Protein AF-A0A1F2VJ99-F1 (afdb_monomer)

Nearest PDB structures (foldseek):
  5a31-assembly1_J  TM=8.229E-01  e=1.031E-05  Homo sapiens
  4ui9-assembly1_J  TM=8.229E-01  e=9.809E-06  Homo sapiens
  3sz7-assembly1_A  TM=8.726E-01  e=7.782E-04  Aspergillus fumigatus Af293
  4zlh-assembly1_A  TM=4.385E-01  e=3.447E-05  Escherichia coli O157:H7
  5lyn-assembly1_B  TM=8.601E-01  e=1.236E-02  Saccharomyces cerevisiae

Secondary structure (DSSP, 8-state):
-------------------------------------EEEEEEEE-TTS-B-SS-EEEEEETTT--EEEEE--TTSEEEEEEE-SSEEEEEEE-TTB--EEEEEEPPTT-EEEEEEEPPBPPPTTHHHHHHHHHHHHTT-HHHHHHHHHHHHHH-TT-HHHHHHHHHHHHHTT-HHHHHHHHHHHHHTT--HHHHHHHHHHHHHHTT-HHHHHHHHHHHHTT---TTSHHHHHHHHHHHHHHHHTT-HHHHHHHHHHHHHHSTT-HHHHHHHHHHHHHTT-HHHHHHHHHHHHHHSTTSHHHHHHHHHHHHHHS----------PEEEEEEGGGHHHHHHHHHHHHHHHS--EEEEEE-HHHHHHHHHTT---SEEEEEHHHHHHHHHTT-B-TT--EEEEEE-EEEEEETTSPPPP-SSHHHHHHHHHT-SEEEEESSHHHHHHHHHHHHTT-HHHHTTTEEEESSHHHHHHHHHH--SSEEEEEEHHHHHHTGGGTEEEEEEPPGGG--PEEEEEEEBTT-S-HHHHHHHHHHHTSHHHHHHHHHHT--

Mean predicted aligned error: 19.04 Å

Foldseek 3Di:
DDDDDDDDDDDDDDDDDDDDDDDDDDDPPPPPPPQQKEKEKEFEEEPVRQGDWQWWKWKAFPPPGDIDIWTAHNRRITIDIRHGQGKIWIWTDDPQWDIDTDIDGHDGPDYDYDYHYTYGDDQWLPVLQVQLVVCVVVVVLVSNLVSLVNSCVGPVLDLVSLQSNLVSCVSVLVLVSSLVSLVVSVVSPPLLLLSLLSQLVSCVSVVVLVSNLVSLVSSCVPPVDCVDVSNLVSLLSNLVSCVLVVVLVSSLVSLVVSCVVPVQDLSSLLSNLLSCVLVVVPVSSLVSLVSSCVVPPPDPSVVVSVLSNVVSVCPDPPDDDDDAEAFEEEEPLQVQLLVVLQVVCCVVVVHHYHYDYDHLVVSLVCLVVPPAGFKYKFFPVSVVVCVVVQFFDPPFKAWLFKWKKFKKAFAPDDQFDQQDPVSVLVLQLPAQAEEEEPGPFVVLVCVVCVVSVCCVSHVVRYDYYHAQLVRQVCRNVDDDRYMYMDTQLSQLVCVVVGMDRSDTHHPVSMDIGIIIMTTTPRYPDNVSSSVSSSSSPDPVSSVSSVVSRTD

Structure (mmCIF, N/CA/C/O backbone):
data_AF-A0A1F2VJ99-F1
#
_entry.id   AF-A0A1F2VJ99-F1
#
loop_
_atom_site.group_PDB
_atom_site.id
_atom_site.type_symbol
_atom_site.label_atom_id
_atom_site.label_alt_id
_atom_site.label_comp_id
_atom_site.label_asym_id
_atom_site.label_entity_id
_atom_site.label_seq_id
_atom_site.pdbx_PDB_ins_code
_atom_site.Cartn_x
_atom_site.Cartn_y
_atom_site.Cartn_z
_atom_site.occupancy
_atom_site.B_iso_or_equiv
_atom_site.auth_seq_id
_atom_site.auth_comp_id
_atom_site.auth_asym_id
_atom_site.auth_atom_id
_atom_site.pdbx_PDB_model_num
ATOM 1 N N . MET A 1 1 ? 56.832 -42.810 -32.175 1.00 40.03 1 MET A N 1
ATOM 2 C CA . MET A 1 1 ? 56.560 -42.959 -33.621 1.00 40.03 1 MET A CA 1
ATOM 3 C C . MET A 1 1 ? 57.604 -42.155 -34.378 1.00 40.03 1 MET A C 1
ATOM 5 O O . MET A 1 1 ? 57.890 -41.027 -34.005 1.00 40.03 1 MET A O 1
ATOM 9 N N . THR A 1 2 ? 58.261 -42.809 -35.319 1.00 28.72 2 THR A N 1
ATOM 10 C CA . THR A 1 2 ? 59.623 -42.563 -35.805 1.00 28.72 2 THR A CA 1
ATOM 11 C C . THR A 1 2 ? 59.592 -41.824 -37.153 1.00 28.72 2 THR A C 1
ATOM 13 O O . THR A 1 2 ? 58.828 -42.220 -38.020 1.00 28.72 2 THR A O 1
ATOM 16 N N . TYR A 1 3 ? 60.442 -40.797 -37.313 1.00 24.34 3 TYR A N 1
ATOM 17 C CA . TYR A 1 3 ? 61.259 -40.457 -38.501 1.00 24.34 3 TYR A CA 1
ATOM 18 C C . TYR A 1 3 ? 60.683 -40.578 -39.937 1.00 24.34 3 TYR A C 1
ATOM 20 O O . TYR A 1 3 ? 60.368 -41.679 -40.370 1.00 24.34 3 TYR A O 1
ATOM 28 N N . ARG A 1 4 ? 60.823 -39.521 -40.766 1.00 24.91 4 ARG A N 1
ATOM 29 C CA . ARG A 1 4 ? 61.883 -39.381 -41.812 1.00 24.91 4 ARG A CA 1
ATOM 30 C C . ARG A 1 4 ? 61.583 -38.278 -42.842 1.00 24.91 4 ARG A C 1
ATOM 32 O O . ARG A 1 4 ? 60.532 -38.257 -43.467 1.00 24.91 4 ARG A O 1
ATOM 39 N N . PHE A 1 5 ? 62.600 -37.451 -43.090 1.00 28.77 5 PHE A N 1
ATOM 40 C CA . PHE A 1 5 ? 62.818 -36.735 -44.349 1.00 28.77 5 PHE A CA 1
ATOM 41 C C . PHE A 1 5 ? 63.012 -37.721 -45.513 1.00 28.77 5 PHE A C 1
ATOM 43 O O . PHE A 1 5 ? 63.675 -38.748 -45.342 1.00 28.77 5 PHE A O 1
ATOM 50 N N . ARG A 1 6 ? 62.548 -37.352 -46.713 1.00 27.22 6 ARG A N 1
ATOM 51 C CA . ARG A 1 6 ? 63.072 -37.881 -47.980 1.00 27.22 6 ARG A CA 1
ATOM 52 C C . ARG A 1 6 ? 63.035 -36.793 -49.055 1.00 27.22 6 ARG A C 1
ATOM 54 O O . ARG A 1 6 ? 61.973 -36.336 -49.459 1.00 27.22 6 ARG A O 1
ATOM 61 N N . VAL A 1 7 ? 64.228 -36.375 -49.462 1.00 32.38 7 VAL A N 1
ATOM 62 C CA . VAL A 1 7 ? 64.521 -35.643 -50.697 1.00 32.38 7 VAL A CA 1
ATOM 63 C C . VAL A 1 7 ? 64.801 -36.710 -51.749 1.00 32.38 7 VAL A C 1
ATOM 65 O O . VAL A 1 7 ? 65.595 -37.604 -51.470 1.00 32.38 7 VAL A O 1
ATOM 68 N N . ASP A 1 8 ? 64.213 -36.598 -52.939 1.00 27.70 8 ASP A N 1
ATOM 69 C CA . ASP A 1 8 ? 64.724 -37.283 -54.127 1.00 27.70 8 ASP A CA 1
ATOM 70 C C . ASP A 1 8 ? 64.808 -36.304 -55.308 1.00 27.70 8 ASP A C 1
ATOM 72 O O . ASP A 1 8 ? 63.853 -35.620 -55.675 1.00 27.70 8 ASP A O 1
ATOM 76 N N . ARG A 1 9 ? 66.021 -36.230 -55.860 1.00 31.58 9 ARG A N 1
ATOM 77 C CA . ARG A 1 9 ? 66.416 -35.635 -57.144 1.00 31.58 9 ARG A CA 1
ATOM 78 C C . ARG A 1 9 ? 66.402 -36.750 -58.189 1.00 31.58 9 ARG A C 1
ATOM 80 O O . ARG A 1 9 ? 66.904 -37.818 -57.874 1.00 31.58 9 ARG A O 1
ATOM 87 N N . PHE A 1 10 ? 66.001 -36.453 -59.427 1.00 27.89 10 PHE A N 1
ATOM 88 C CA . PHE A 1 10 ? 66.454 -37.030 -60.720 1.00 27.89 10 PHE A CA 1
ATOM 89 C C . PHE A 1 10 ? 65.518 -36.450 -61.814 1.00 27.89 10 PHE A C 1
ATOM 91 O O . PHE A 1 10 ? 64.357 -36.220 -61.514 1.00 27.89 10 PHE A O 1
ATOM 98 N N . VAL A 1 11 ? 65.835 -36.176 -63.087 1.00 30.66 11 VAL A N 1
ATOM 99 C CA . VAL A 1 11 ? 67.028 -36.198 -63.959 1.00 30.66 11 VAL A CA 1
ATOM 100 C C . VAL A 1 11 ? 66.584 -35.480 -65.267 1.00 30.66 11 VAL A C 1
ATOM 102 O O . VAL A 1 11 ? 65.446 -35.639 -65.680 1.00 30.66 11 VAL A O 1
ATOM 105 N N . ARG A 1 12 ? 67.321 -34.479 -65.775 1.00 28.84 12 ARG A N 1
ATOM 106 C CA . ARG A 1 12 ? 68.266 -34.496 -66.926 1.00 28.84 12 ARG A CA 1
ATOM 107 C C . ARG A 1 12 ? 67.647 -34.452 -68.348 1.00 28.84 12 ARG A C 1
ATOM 109 O O . ARG A 1 12 ? 66.903 -35.337 -68.737 1.00 28.84 12 ARG A O 1
ATOM 116 N N . ARG A 1 13 ? 68.249 -33.540 -69.135 1.00 29.02 13 ARG A N 1
ATOM 117 C CA . ARG A 1 13 ? 68.504 -33.503 -70.599 1.00 29.02 13 ARG A CA 1
ATOM 118 C C . ARG A 1 13 ? 67.476 -32.850 -71.530 1.00 29.02 13 ARG A C 1
ATOM 120 O O . ARG A 1 13 ? 66.324 -33.243 -71.581 1.00 29.02 13 ARG A O 1
ATOM 127 N N . GLY A 1 14 ? 67.999 -31.952 -72.374 1.00 29.03 14 GLY A N 1
ATOM 128 C CA . GLY A 1 14 ? 67.355 -31.507 -73.610 1.00 29.03 14 GLY A CA 1
ATOM 129 C C . GLY A 1 14 ? 67.954 -30.234 -74.210 1.00 29.03 14 GLY A C 1
ATOM 130 O O . GLY A 1 14 ? 67.278 -29.218 -74.263 1.00 29.03 14 GLY A O 1
ATOM 131 N N . THR A 1 15 ? 69.218 -30.270 -74.635 1.00 33.62 15 THR A N 1
ATOM 132 C CA . THR A 1 15 ? 69.854 -29.218 -75.447 1.00 33.62 15 THR A CA 1
ATOM 133 C C . THR A 1 15 ? 69.358 -29.323 -76.890 1.00 33.62 15 THR A C 1
ATOM 135 O O . THR A 1 15 ? 69.572 -30.370 -77.491 1.00 33.62 15 THR A O 1
ATOM 138 N N . VAL A 1 16 ? 68.792 -28.262 -77.472 1.00 31.78 16 VAL A N 1
ATOM 139 C CA . VAL A 1 16 ? 68.838 -28.018 -78.927 1.00 31.78 16 VAL A CA 1
ATOM 140 C C . VAL A 1 16 ? 68.963 -26.514 -79.153 1.00 31.78 16 VAL A C 1
ATOM 142 O O . VAL A 1 16 ? 68.059 -25.743 -78.848 1.00 31.78 16 VAL A O 1
ATOM 145 N N . ALA A 1 17 ? 70.120 -26.120 -79.675 1.00 32.34 17 ALA A N 1
ATOM 146 C CA . ALA A 1 17 ? 70.332 -24.836 -80.314 1.00 32.34 17 ALA A CA 1
ATOM 147 C C . ALA A 1 17 ? 69.807 -24.927 -81.752 1.00 32.34 17 ALA A C 1
ATOM 149 O O . ALA A 1 17 ? 70.163 -25.854 -82.478 1.00 32.34 17 ALA A O 1
ATOM 150 N N . LEU A 1 18 ? 68.998 -23.958 -82.171 1.00 30.11 18 LEU A N 1
ATOM 151 C CA . LEU A 1 18 ? 68.758 -23.686 -83.583 1.00 30.11 18 LEU A CA 1
ATOM 152 C C . LEU A 1 18 ? 68.675 -22.172 -83.762 1.00 30.11 18 LEU A C 1
ATOM 154 O O . LEU A 1 18 ? 67.721 -21.523 -83.343 1.00 30.11 18 LEU A O 1
ATOM 158 N N . ALA A 1 19 ? 69.737 -21.623 -84.342 1.00 31.67 19 ALA A N 1
ATOM 159 C CA . ALA A 1 19 ? 69.755 -20.285 -84.894 1.00 31.67 19 ALA A CA 1
ATOM 160 C C . ALA A 1 19 ? 69.042 -20.327 -86.251 1.00 31.67 19 ALA A C 1
ATOM 162 O O . ALA A 1 19 ? 69.449 -21.086 -87.129 1.00 31.67 19 ALA A O 1
ATOM 163 N N . VAL A 1 20 ? 68.002 -19.510 -86.424 1.00 32.84 20 VAL A N 1
ATOM 164 C CA . VAL A 1 20 ? 67.476 -19.151 -87.745 1.00 32.84 20 VAL A CA 1
ATOM 165 C C . VAL A 1 20 ? 67.262 -17.646 -87.778 1.00 32.84 20 VAL A C 1
ATOM 167 O O . VAL A 1 20 ? 66.576 -17.058 -86.945 1.00 32.84 20 VAL A O 1
ATOM 170 N N . THR A 1 21 ? 67.937 -17.045 -88.741 1.00 32.88 21 THR A N 1
ATOM 171 C CA . THR A 1 21 ? 68.028 -15.626 -89.047 1.00 32.88 21 THR A CA 1
ATOM 172 C C . THR A 1 21 ? 66.775 -15.144 -89.781 1.00 32.88 21 THR A C 1
ATOM 174 O O . THR A 1 21 ? 66.393 -15.739 -90.781 1.00 32.88 21 THR A O 1
ATOM 177 N N . GLY A 1 22 ? 66.227 -14.007 -89.339 1.00 31.97 22 GLY A N 1
ATOM 178 C CA . GLY A 1 22 ? 65.565 -13.010 -90.190 1.00 31.97 22 GLY A CA 1
ATOM 179 C C . GLY A 1 22 ? 64.095 -13.234 -90.557 1.00 31.97 22 GLY A C 1
ATOM 180 O O . GLY A 1 22 ? 63.792 -14.082 -91.376 1.00 31.97 22 GLY A O 1
ATOM 181 N N . VAL A 1 23 ? 63.213 -12.369 -90.040 1.00 33.50 23 VAL A N 1
ATOM 182 C CA . VAL A 1 23 ? 62.453 -11.363 -90.817 1.00 33.50 23 VAL A CA 1
ATOM 183 C C . VAL A 1 23 ? 62.032 -10.262 -89.834 1.00 33.50 23 VAL A C 1
ATOM 185 O O . VAL A 1 23 ? 61.338 -10.520 -88.853 1.00 33.50 23 VAL A O 1
ATOM 188 N N . LEU A 1 24 ? 62.479 -9.029 -90.089 1.00 35.44 24 LEU A N 1
ATOM 189 C CA . LEU A 1 24 ? 61.989 -7.819 -89.430 1.00 35.44 24 LEU A CA 1
ATOM 190 C C . LEU A 1 24 ? 60.564 -7.532 -89.926 1.00 35.44 24 LEU A C 1
ATOM 192 O O . LEU A 1 24 ? 60.374 -7.142 -91.075 1.00 35.44 24 LEU A O 1
ATOM 196 N N . LEU A 1 25 ? 59.580 -7.673 -89.043 1.00 34.19 25 LEU A N 1
ATOM 197 C CA . LEU A 1 25 ? 58.275 -7.032 -89.170 1.00 34.19 25 LEU A CA 1
ATOM 198 C C . LEU A 1 25 ? 58.138 -6.074 -87.988 1.00 34.19 25 LEU A C 1
ATOM 200 O O . LEU A 1 25 ? 58.016 -6.496 -86.840 1.00 34.19 25 LEU A O 1
ATOM 204 N N . CYS A 1 26 ? 58.215 -4.775 -88.281 1.00 37.72 26 CYS A N 1
ATOM 205 C CA . CYS A 1 26 ? 57.902 -3.694 -87.354 1.00 37.72 26 CYS A CA 1
ATOM 206 C C . CYS A 1 26 ? 56.440 -3.805 -86.896 1.00 37.72 26 CYS A C 1
ATOM 208 O O . CYS A 1 26 ? 55.552 -3.189 -87.480 1.00 37.72 26 CYS A O 1
ATOM 210 N N . SER A 1 27 ? 56.182 -4.559 -85.830 1.00 36.09 27 SER A N 1
ATOM 211 C CA . SER A 1 27 ? 55.057 -4.282 -84.944 1.00 36.09 27 SER A CA 1
ATOM 212 C C . SER A 1 27 ? 55.512 -3.176 -84.002 1.00 36.09 27 SER A C 1
ATOM 214 O O . SER A 1 27 ? 56.421 -3.390 -83.196 1.00 36.09 27 SER A O 1
ATOM 216 N N . THR A 1 28 ? 54.925 -1.987 -84.106 1.00 39.84 28 THR A N 1
ATOM 217 C CA . THR A 1 28 ? 55.048 -0.991 -83.043 1.00 39.84 28 THR A CA 1
ATOM 218 C C . THR A 1 28 ? 54.677 -1.680 -81.728 1.00 39.84 28 THR A C 1
ATOM 220 O O . THR A 1 28 ? 53.598 -2.274 -81.644 1.00 39.84 28 THR A O 1
ATOM 223 N N . PRO A 1 29 ? 55.545 -1.686 -80.701 1.00 38.50 29 PRO A N 1
ATOM 224 C CA . PRO A 1 29 ? 55.098 -2.110 -79.393 1.00 38.50 29 PRO A CA 1
ATOM 225 C C . PRO A 1 29 ? 54.008 -1.118 -79.006 1.00 38.50 29 PRO A C 1
ATOM 227 O O . PRO A 1 29 ? 54.270 0.070 -78.820 1.00 38.50 29 PRO A O 1
ATOM 230 N N . VAL A 1 30 ? 52.763 -1.590 -78.932 1.00 39.66 30 VAL A N 1
ATOM 231 C CA . VAL A 1 30 ? 51.762 -0.911 -78.121 1.00 39.66 30 VAL A CA 1
ATOM 232 C C . VAL A 1 30 ? 52.416 -0.826 -76.754 1.00 39.66 30 VAL A C 1
ATOM 234 O O . VAL A 1 30 ? 52.671 -1.854 -76.124 1.00 39.66 30 VAL A O 1
ATOM 237 N N . ALA A 1 31 ? 52.801 0.383 -76.353 1.00 36.06 31 ALA A N 1
ATOM 238 C CA . ALA A 1 31 ? 53.265 0.636 -75.011 1.00 36.06 31 ALA A CA 1
ATOM 239 C C . ALA A 1 31 ? 52.105 0.241 -74.098 1.00 36.06 31 ALA A C 1
ATOM 241 O O . ALA A 1 31 ? 51.155 1.000 -73.915 1.00 36.06 31 ALA A O 1
ATOM 242 N N . PHE A 1 32 ? 52.144 -0.983 -73.571 1.00 36.38 32 PHE A N 1
ATOM 243 C CA . PHE A 1 32 ? 51.400 -1.314 -72.376 1.00 36.38 32 PHE A CA 1
ATOM 244 C C . PHE A 1 32 ? 51.953 -0.361 -71.329 1.00 36.38 32 PHE A C 1
ATOM 246 O O . PHE A 1 32 ? 53.033 -0.590 -70.787 1.00 36.38 32 PHE A O 1
ATOM 253 N N . SER A 1 33 ? 51.249 0.748 -71.095 1.00 42.62 33 SER A N 1
ATOM 254 C CA . SER A 1 33 ? 51.425 1.515 -69.875 1.00 42.62 33 SER A CA 1
ATOM 255 C C . SER A 1 33 ? 51.340 0.486 -68.756 1.00 42.62 33 SER A C 1
ATOM 257 O O . SER A 1 33 ? 50.278 -0.121 -68.577 1.00 42.62 33 SER A O 1
ATOM 259 N N . GLN A 1 34 ? 52.458 0.199 -68.087 1.00 48.47 34 GLN A N 1
ATOM 260 C CA . GLN A 1 34 ? 52.432 -0.602 -66.876 1.00 48.47 34 GLN A CA 1
ATOM 261 C C . GLN A 1 34 ? 51.473 0.131 -65.947 1.00 48.47 34 GLN A C 1
ATOM 263 O O . GLN A 1 34 ? 51.770 1.224 -65.475 1.00 48.47 34 GLN A O 1
ATOM 268 N N . ILE A 1 35 ? 50.263 -0.409 -65.787 1.00 54.59 35 ILE A N 1
ATOM 269 C CA . ILE A 1 35 ? 49.327 0.107 -64.801 1.00 54.59 35 ILE A CA 1
ATOM 270 C C . ILE A 1 35 ? 50.005 -0.213 -63.479 1.00 54.59 35 ILE A C 1
ATOM 272 O O . ILE A 1 35 ? 50.016 -1.365 -63.050 1.00 54.59 35 ILE A O 1
ATOM 276 N N . GLU A 1 36 ? 50.654 0.782 -62.890 1.00 57.22 36 GLU A N 1
ATOM 277 C CA . GLU A 1 36 ? 51.233 0.659 -61.565 1.00 57.22 36 GLU A CA 1
ATOM 278 C C . GLU A 1 36 ? 50.077 0.484 -60.579 1.00 57.22 36 GLU A C 1
ATOM 280 O O . GLU A 1 36 ? 49.348 1.420 -60.245 1.00 57.22 36 GLU A O 1
ATOM 285 N N . LEU A 1 37 ? 49.848 -0.770 -60.192 1.00 67.56 37 LEU A N 1
ATOM 286 C CA . LEU A 1 37 ? 48.801 -1.147 -59.258 1.00 67.56 37 LEU A CA 1
ATOM 287 C C . LEU A 1 37 ? 49.292 -0.897 -57.833 1.00 67.56 37 LEU A C 1
ATOM 289 O O . LEU A 1 37 ? 50.362 -1.362 -57.449 1.00 67.56 37 LEU A O 1
ATOM 293 N N . GLY A 1 38 ? 48.483 -0.201 -57.044 1.00 75.19 38 GLY A N 1
ATOM 294 C CA . GLY A 1 38 ? 48.715 0.024 -55.627 1.00 75.19 38 GLY A CA 1
ATOM 295 C C . GLY A 1 38 ? 48.365 -1.189 -54.763 1.00 75.19 38 GLY A C 1
ATOM 296 O O . GLY A 1 38 ? 47.631 -2.108 -55.166 1.00 75.19 38 GLY A O 1
ATOM 297 N N . VAL A 1 39 ? 48.885 -1.151 -53.537 1.00 81.31 39 VAL A N 1
ATOM 298 C CA . VAL A 1 39 ? 48.628 -2.126 -52.477 1.00 81.31 39 VAL A CA 1
ATOM 299 C C . VAL A 1 39 ? 48.065 -1.407 -51.255 1.00 81.31 39 VAL A C 1
ATOM 301 O O . VAL A 1 39 ? 48.621 -0.413 -50.788 1.00 81.31 39 VAL A O 1
ATOM 304 N N . ILE A 1 40 ? 46.975 -1.947 -50.716 1.00 82.44 40 ILE A N 1
ATOM 305 C CA . ILE A 1 40 ? 46.457 -1.614 -49.391 1.00 82.44 40 ILE A CA 1
ATOM 306 C C . ILE A 1 40 ? 46.811 -2.772 -48.468 1.00 82.44 40 ILE A C 1
ATOM 308 O O . ILE A 1 40 ? 46.385 -3.903 -48.693 1.00 82.44 40 ILE A O 1
ATOM 312 N N . GLN A 1 41 ? 47.585 -2.503 -47.424 1.00 88.19 41 GLN A N 1
ATOM 313 C CA . GLN A 1 41 ? 47.907 -3.497 -46.405 1.00 88.19 41 GLN A CA 1
ATOM 314 C C . GLN A 1 41 ? 47.957 -2.862 -45.025 1.00 88.19 41 GLN A C 1
ATOM 316 O O . GLN A 1 41 ? 48.172 -1.658 -44.905 1.00 88.19 41 GLN A O 1
ATOM 321 N N . GLY A 1 42 ? 47.789 -3.645 -43.968 1.00 90.50 42 GLY A N 1
ATOM 322 C CA . GLY A 1 42 ? 47.784 -3.073 -42.631 1.00 90.50 42 GLY A CA 1
ATOM 323 C C . GLY A 1 42 ? 47.443 -4.048 -41.526 1.00 90.50 42 GLY A C 1
ATOM 324 O O . GLY A 1 42 ? 47.393 -5.259 -41.744 1.00 90.50 42 GLY A O 1
ATOM 325 N N . VAL A 1 43 ? 47.239 -3.490 -40.336 1.00 92.88 43 VAL A N 1
ATOM 326 C CA . VAL A 1 43 ? 46.750 -4.202 -39.151 1.00 92.88 43 VAL A CA 1
ATOM 327 C C . VAL A 1 43 ? 45.505 -3.522 -38.594 1.00 92.88 43 VAL A C 1
ATOM 329 O O . VAL A 1 43 ? 45.358 -2.305 -38.706 1.00 92.88 43 VAL A O 1
ATOM 332 N N . VAL A 1 44 ? 44.618 -4.303 -37.991 1.00 93.62 44 VAL A N 1
ATOM 333 C CA . VAL A 1 44 ? 43.476 -3.813 -37.226 1.00 93.62 44 VAL A CA 1
ATOM 334 C C . VAL A 1 44 ? 43.495 -4.380 -35.814 1.00 93.62 44 VAL A C 1
ATOM 336 O O . VAL A 1 44 ? 43.692 -5.582 -35.617 1.00 93.62 44 VAL A O 1
ATOM 339 N N . THR A 1 45 ? 43.320 -3.498 -34.832 1.00 91.44 45 THR A N 1
ATOM 340 C CA . THR A 1 45 ? 43.354 -3.831 -33.405 1.00 91.44 45 THR A CA 1
ATOM 341 C C . THR A 1 45 ? 42.141 -3.278 -32.668 1.00 91.44 45 THR A C 1
ATOM 343 O O . THR A 1 45 ? 41.479 -2.359 -33.152 1.00 91.44 45 THR A O 1
ATOM 346 N N . ASP A 1 46 ? 41.874 -3.811 -31.479 1.00 87.25 46 ASP A N 1
ATOM 347 C CA . ASP A 1 46 ? 40.931 -3.224 -30.528 1.00 87.25 46 ASP A CA 1
ATOM 348 C C . ASP A 1 46 ? 41.529 -2.009 -29.796 1.00 87.25 46 ASP A C 1
ATOM 350 O O . ASP A 1 46 ? 42.658 -1.562 -30.050 1.00 87.25 46 ASP A O 1
ATOM 354 N N . GLU A 1 47 ? 40.758 -1.464 -28.856 1.00 84.19 47 GLU A N 1
ATOM 355 C CA . GLU A 1 47 ? 41.153 -0.310 -28.058 1.00 84.19 47 GLU A CA 1
ATOM 356 C C . GLU A 1 47 ? 42.375 -0.543 -27.150 1.00 84.19 47 GLU A C 1
ATOM 358 O O . GLU A 1 47 ? 43.130 0.402 -26.884 1.00 84.19 47 GLU A O 1
ATOM 363 N N . ALA A 1 48 ? 42.609 -1.797 -26.760 1.00 78.75 48 ALA A N 1
ATOM 364 C CA . ALA A 1 48 ? 43.725 -2.257 -25.939 1.00 78.75 48 ALA A CA 1
ATOM 365 C C . ALA A 1 48 ? 44.960 -2.669 -26.769 1.00 78.75 48 ALA A C 1
ATOM 367 O O . ALA A 1 48 ? 46.009 -2.966 -26.200 1.00 78.75 48 ALA A O 1
ATOM 368 N N . GLY A 1 49 ? 44.866 -2.642 -28.103 1.00 84.12 49 GLY A N 1
ATOM 369 C CA . GLY A 1 49 ? 45.951 -3.001 -29.018 1.00 84.12 49 GLY A CA 1
ATOM 370 C C . GLY A 1 49 ? 46.010 -4.488 -29.377 1.00 84.12 49 GLY A C 1
ATOM 371 O O . GLY A 1 49 ? 46.973 -4.912 -30.018 1.00 84.12 49 GLY A O 1
ATOM 372 N N . ASN A 1 50 ? 45.001 -5.284 -29.014 1.00 90.00 50 ASN A N 1
ATOM 373 C CA . ASN A 1 50 ? 44.928 -6.689 -29.409 1.00 90.00 50 ASN A CA 1
ATOM 374 C C . ASN A 1 50 ? 44.488 -6.804 -30.878 1.00 90.00 50 ASN A C 1
ATOM 376 O O . ASN A 1 50 ? 43.581 -6.079 -31.292 1.00 90.00 50 ASN A O 1
ATOM 380 N N . PRO A 1 51 ? 45.080 -7.706 -31.680 1.00 92.69 51 PRO A N 1
ATOM 381 C CA . PRO A 1 51 ? 44.686 -7.901 -33.074 1.00 92.69 51 PRO A CA 1
ATOM 382 C C . PRO A 1 51 ? 43.248 -8.421 -33.199 1.00 92.69 51 PRO A C 1
ATOM 384 O O . PRO A 1 51 ? 42.836 -9.303 -32.446 1.00 92.69 51 PRO A O 1
ATOM 387 N N . LEU A 1 52 ? 42.502 -7.906 -34.182 1.00 89.19 52 LEU A N 1
ATOM 388 C CA . LEU A 1 52 ? 41.123 -8.318 -34.463 1.00 89.19 52 LEU A CA 1
ATOM 389 C C . LEU A 1 52 ? 41.036 -9.142 -35.750 1.00 89.19 52 LEU A C 1
ATOM 391 O O . LEU A 1 52 ? 41.353 -8.655 -36.835 1.00 89.19 52 LEU A O 1
ATOM 395 N N . ASP A 1 53 ? 40.561 -10.378 -35.633 1.00 93.75 53 ASP A N 1
ATOM 396 C CA . ASP A 1 53 ? 40.315 -11.285 -36.757 1.00 93.75 53 ASP A CA 1
ATOM 397 C C . ASP A 1 53 ? 38.989 -10.995 -37.471 1.00 93.75 53 ASP A C 1
ATOM 399 O O . ASP A 1 53 ? 38.133 -10.302 -36.925 1.00 93.75 53 ASP A O 1
ATOM 403 N N . GLU A 1 54 ? 38.804 -11.496 -38.695 1.00 94.12 54 GLU A N 1
ATOM 404 C CA . GLU A 1 54 ? 37.523 -11.447 -39.426 1.00 94.12 54 GLU A CA 1
ATOM 405 C C . GLU A 1 54 ? 36.892 -10.039 -39.560 1.00 94.12 54 GLU A C 1
ATOM 407 O O . GLU A 1 54 ? 35.696 -9.910 -39.820 1.00 94.12 54 GLU A O 1
ATOM 412 N N . VAL A 1 55 ? 37.680 -8.968 -39.414 1.00 92.38 55 VAL A N 1
ATOM 413 C CA . VAL A 1 55 ? 37.231 -7.590 -39.650 1.00 92.38 55 VAL A CA 1
ATOM 414 C C . VAL A 1 55 ? 37.040 -7.415 -41.144 1.00 92.38 55 VAL A C 1
ATOM 416 O O . VAL A 1 55 ? 37.961 -7.685 -41.914 1.00 92.38 55 VAL A O 1
ATOM 419 N N . THR A 1 56 ? 35.866 -6.954 -41.552 1.00 95.62 56 THR A N 1
ATOM 420 C CA . THR A 1 56 ? 35.513 -6.760 -42.956 1.00 95.62 56 THR A CA 1
ATOM 421 C C . THR A 1 56 ? 35.944 -5.372 -43.415 1.00 95.62 56 THR A C 1
ATOM 423 O O . THR A 1 56 ? 35.613 -4.373 -42.789 1.00 95.62 56 THR A O 1
ATOM 426 N N . PHE A 1 57 ? 36.678 -5.311 -44.522 1.00 93.06 57 PHE A N 1
ATOM 427 C CA . PHE A 1 57 ? 37.065 -4.074 -45.192 1.00 93.06 57 PHE A CA 1
ATOM 428 C C . PHE A 1 57 ? 36.368 -4.019 -46.545 1.00 93.06 57 PHE A C 1
ATOM 430 O O . PHE A 1 57 ? 36.642 -4.854 -47.413 1.00 93.06 57 PHE A O 1
ATOM 437 N N . VAL A 1 58 ? 35.502 -3.033 -46.734 1.00 91.25 58 VAL A N 1
ATOM 438 C CA . VAL A 1 58 ? 34.835 -2.737 -48.004 1.00 91.25 58 VAL A CA 1
ATOM 439 C C . VAL A 1 58 ? 35.541 -1.544 -48.637 1.00 91.25 58 VAL A C 1
ATOM 441 O O . VAL A 1 58 ? 35.529 -0.453 -48.082 1.00 91.25 58 VAL A O 1
ATOM 444 N N . ILE A 1 59 ? 36.199 -1.756 -49.774 1.00 89.50 59 ILE A N 1
ATOM 445 C CA . ILE A 1 59 ? 37.018 -0.764 -50.480 1.00 89.50 59 ILE A CA 1
ATOM 446 C C . ILE A 1 59 ? 36.323 -0.427 -51.799 1.00 89.50 59 ILE A C 1
ATOM 448 O O . ILE A 1 59 ? 36.262 -1.268 -52.699 1.00 89.50 59 ILE A O 1
ATOM 452 N N . ARG A 1 60 ? 35.821 0.798 -51.932 1.00 88.69 60 ARG A N 1
ATOM 453 C CA . ARG A 1 60 ? 35.021 1.246 -53.074 1.00 88.69 60 ARG A CA 1
ATOM 454 C C . ARG A 1 60 ? 35.746 2.321 -53.875 1.00 88.69 60 ARG A C 1
ATOM 456 O O . ARG A 1 60 ? 36.104 3.361 -53.339 1.00 88.69 60 ARG A O 1
ATOM 463 N N . ASP A 1 61 ? 35.960 2.063 -55.160 1.00 87.19 61 ASP A N 1
ATOM 464 C CA . ASP A 1 61 ? 36.514 3.014 -56.133 1.00 87.19 61 ASP A CA 1
ATOM 465 C C . ASP A 1 61 ? 35.498 4.142 -56.383 1.00 87.19 61 ASP A C 1
ATOM 467 O O . ASP A 1 61 ? 34.395 3.884 -56.881 1.00 87.19 61 ASP A O 1
ATOM 471 N N . THR A 1 62 ? 35.866 5.384 -56.054 1.00 78.06 62 THR A N 1
ATOM 472 C CA . THR A 1 62 ? 34.968 6.549 -56.150 1.00 78.06 62 THR A CA 1
ATOM 473 C C . THR A 1 62 ? 34.716 7.006 -57.589 1.00 78.06 62 THR A C 1
ATOM 475 O O . THR A 1 62 ? 33.747 7.718 -57.843 1.00 78.06 62 THR A O 1
ATOM 478 N N . GLY A 1 63 ? 35.546 6.586 -58.550 1.00 71.69 63 GLY A N 1
ATOM 479 C CA . GLY A 1 63 ? 35.426 6.965 -59.958 1.00 71.69 63 GLY A CA 1
ATOM 480 C C . GLY A 1 63 ? 34.704 5.930 -60.821 1.00 71.69 63 GLY A C 1
ATOM 481 O O . GLY A 1 63 ? 33.917 6.296 -61.692 1.00 71.69 63 GLY A O 1
ATOM 482 N N . ARG A 1 64 ? 34.974 4.632 -60.618 1.00 71.69 64 ARG A N 1
ATOM 483 C CA . ARG A 1 64 ? 34.420 3.538 -61.451 1.00 71.69 64 ARG A CA 1
ATOM 484 C C . ARG A 1 64 ? 33.389 2.664 -60.738 1.00 71.69 64 ARG A C 1
ATOM 486 O O . ARG A 1 64 ? 32.855 1.748 -61.363 1.00 71.69 64 ARG A O 1
ATOM 493 N N . GLY A 1 65 ? 33.137 2.902 -59.449 1.00 70.12 65 GLY A N 1
ATOM 494 C CA . GLY A 1 65 ? 32.128 2.189 -58.660 1.00 70.12 65 GLY A CA 1
ATOM 495 C C . GLY A 1 65 ? 32.448 0.717 -58.382 1.00 70.12 65 GLY A C 1
ATOM 496 O O . GLY A 1 65 ? 31.551 -0.042 -58.026 1.00 70.12 65 GLY A O 1
ATOM 497 N N . ARG A 1 66 ? 33.703 0.284 -58.564 1.00 82.50 66 ARG A N 1
ATOM 498 C CA . ARG A 1 66 ? 34.135 -1.082 -58.235 1.00 82.50 66 ARG A CA 1
ATOM 499 C C . ARG A 1 66 ? 34.299 -1.228 -56.730 1.00 82.50 66 ARG A C 1
ATOM 501 O O . ARG A 1 66 ? 34.942 -0.393 -56.104 1.00 82.50 66 ARG A O 1
ATOM 508 N N . GLU A 1 67 ? 33.778 -2.313 -56.180 1.00 87.38 67 GLU A N 1
ATOM 509 C CA . GLU A 1 67 ? 33.856 -2.625 -54.756 1.00 87.38 67 GLU A CA 1
ATOM 510 C C . GLU A 1 67 ? 34.692 -3.888 -54.532 1.00 87.38 67 GLU A C 1
ATOM 512 O O . GLU A 1 67 ? 34.613 -4.855 -55.296 1.00 87.38 67 GLU A O 1
ATOM 517 N N . PHE A 1 68 ? 35.523 -3.867 -53.496 1.00 87.75 68 PHE A N 1
ATOM 518 C CA . PHE A 1 68 ? 36.351 -4.991 -53.087 1.00 87.75 68 PHE A CA 1
ATOM 519 C C . PHE A 1 68 ? 36.160 -5.247 -51.599 1.00 87.75 68 PHE A C 1
ATOM 521 O O . PHE A 1 68 ? 36.383 -4.352 -50.790 1.00 87.75 68 PHE A O 1
ATOM 528 N N . THR A 1 69 ? 35.840 -6.485 -51.237 1.00 91.88 69 THR A N 1
ATOM 529 C CA . THR A 1 69 ? 35.712 -6.900 -49.838 1.00 91.88 69 THR A CA 1
ATOM 530 C C . THR A 1 69 ? 36.872 -7.812 -49.459 1.00 91.88 69 THR A C 1
ATOM 532 O O . THR A 1 69 ? 37.148 -8.795 -50.152 1.00 91.88 69 THR A O 1
ATOM 535 N N . ILE A 1 70 ? 37.563 -7.497 -48.367 1.00 93.75 70 ILE A N 1
ATOM 536 C CA . ILE A 1 70 ? 38.605 -8.347 -47.770 1.00 93.75 70 ILE A CA 1
ATOM 537 C C . ILE A 1 70 ? 38.364 -8.486 -46.267 1.00 93.75 70 ILE A C 1
ATOM 539 O O . ILE A 1 70 ? 37.660 -7.671 -45.677 1.00 93.75 70 ILE A O 1
ATOM 543 N N . LYS A 1 71 ? 38.968 -9.500 -45.643 1.00 94.88 71 LYS A N 1
ATOM 544 C CA . LYS A 1 71 ? 38.916 -9.704 -44.192 1.00 94.88 71 LYS A CA 1
ATOM 545 C C . LYS A 1 71 ? 40.305 -9.754 -43.563 1.00 94.88 71 LYS A C 1
ATOM 547 O O . LYS A 1 71 ? 41.262 -10.126 -44.247 1.00 94.88 71 LYS A O 1
ATOM 552 N N . SER A 1 72 ? 40.418 -9.389 -42.285 1.00 95.50 72 SER A N 1
ATOM 553 C CA . SER A 1 72 ? 41.658 -9.568 -41.519 1.00 95.50 72 SER A CA 1
ATOM 554 C C . SER A 1 72 ? 41.899 -11.028 -41.111 1.00 95.50 72 SER A C 1
ATOM 556 O O . SER A 1 72 ? 40.964 -11.789 -40.864 1.00 95.50 72 SER A O 1
ATOM 558 N N . ASP A 1 73 ? 43.174 -11.417 -41.018 1.00 94.50 73 ASP A N 1
ATOM 559 C CA . ASP A 1 73 ? 43.605 -12.706 -40.466 1.00 94.50 73 ASP A CA 1
ATOM 560 C C . ASP A 1 73 ? 43.593 -12.716 -38.921 1.00 94.50 73 ASP A C 1
ATOM 562 O O . ASP A 1 73 ? 43.329 -11.709 -38.268 1.00 94.50 73 ASP A O 1
ATOM 566 N N . LYS A 1 74 ? 43.948 -13.857 -38.311 1.00 91.81 74 LYS A N 1
ATOM 567 C CA . LYS A 1 74 ? 44.046 -14.012 -36.843 1.00 91.81 74 LYS A CA 1
ATOM 568 C C . LYS A 1 74 ? 45.052 -13.076 -36.159 1.00 91.81 74 LYS A C 1
ATOM 570 O O . LYS A 1 74 ? 44.994 -12.902 -34.949 1.00 91.81 74 LYS A O 1
ATOM 575 N N . ALA A 1 75 ? 45.998 -12.516 -36.909 1.00 91.31 75 ALA A N 1
ATOM 576 C CA . ALA A 1 75 ? 46.957 -11.528 -36.424 1.00 91.31 75 ALA A CA 1
ATOM 577 C C . ALA A 1 75 ? 46.495 -10.089 -36.727 1.00 91.31 75 ALA A C 1
ATOM 579 O O . ALA A 1 75 ? 47.288 -9.153 -36.620 1.00 91.31 75 ALA A O 1
ATOM 580 N N . GLY A 1 76 ? 45.232 -9.907 -37.127 1.00 89.19 76 GLY A N 1
ATOM 581 C CA . GLY A 1 76 ? 44.643 -8.621 -37.473 1.00 89.19 76 GLY A CA 1
ATOM 582 C C . GLY A 1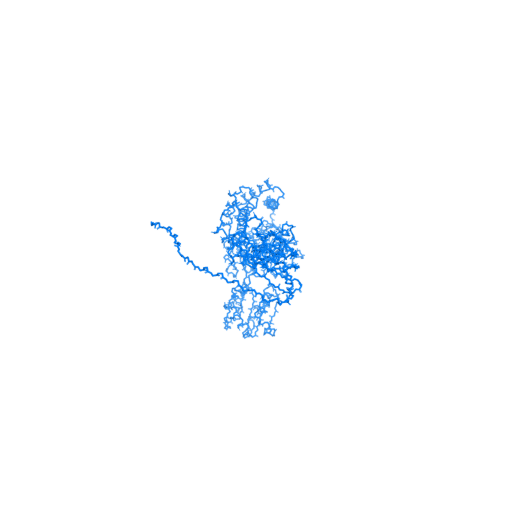 76 ? 45.155 -8.043 -38.786 1.00 89.19 76 GLY A C 1
ATOM 583 O O . GLY A 1 76 ? 44.918 -6.872 -39.060 1.00 89.19 76 GLY A O 1
ATOM 584 N N . ARG A 1 77 ? 45.878 -8.804 -39.613 1.00 94.44 77 ARG A N 1
ATOM 585 C CA . ARG A 1 77 ? 46.474 -8.289 -40.853 1.00 94.44 77 ARG A CA 1
ATOM 586 C C . ARG A 1 77 ? 45.501 -8.388 -42.012 1.00 94.44 77 ARG A C 1
ATOM 588 O O . ARG A 1 77 ? 44.858 -9.416 -42.195 1.00 94.44 77 ARG A O 1
ATOM 595 N N . PHE A 1 78 ? 45.472 -7.360 -42.849 1.00 92.12 78 PHE A N 1
ATOM 596 C CA . PHE A 1 78 ? 44.734 -7.355 -44.111 1.00 92.12 78 PHE A CA 1
ATOM 597 C C . PHE A 1 78 ? 45.652 -6.939 -45.259 1.00 92.12 78 PHE A C 1
ATOM 599 O O . PHE A 1 78 ? 46.629 -6.208 -45.067 1.00 92.12 78 PHE A O 1
ATOM 606 N N . TYR A 1 79 ? 45.349 -7.430 -46.460 1.00 89.75 79 TYR A N 1
ATOM 607 C CA . TYR A 1 79 ? 46.173 -7.208 -47.642 1.00 89.75 79 TYR A CA 1
ATOM 608 C C . TYR A 1 79 ? 45.342 -7.282 -48.925 1.00 89.75 79 TYR A C 1
ATOM 610 O O . TYR A 1 79 ? 44.641 -8.264 -49.178 1.00 89.75 79 TYR A O 1
ATOM 618 N N . ARG A 1 80 ? 45.476 -6.267 -49.779 1.00 88.50 80 ARG A N 1
ATOM 619 C CA . ARG A 1 80 ? 44.906 -6.219 -51.124 1.00 88.50 80 ARG A CA 1
ATOM 620 C C . ARG A 1 80 ? 45.880 -5.547 -52.083 1.00 88.50 80 ARG A C 1
ATOM 622 O O . ARG A 1 80 ? 46.138 -4.354 -51.986 1.00 88.50 80 ARG A O 1
ATOM 629 N N . ARG A 1 81 ? 46.361 -6.316 -53.059 1.00 86.31 81 ARG A N 1
ATOM 630 C CA . ARG A 1 81 ? 47.109 -5.812 -54.220 1.00 86.31 81 ARG A CA 1
ATOM 631 C C . ARG A 1 81 ? 46.210 -5.661 -55.436 1.00 86.31 81 ARG A C 1
ATOM 633 O O . ARG A 1 81 ? 45.141 -6.271 -55.501 1.00 86.31 81 ARG A O 1
ATOM 640 N N . GLY A 1 82 ? 46.710 -4.955 -56.440 1.00 81.62 82 GLY A N 1
ATOM 641 C CA . GLY A 1 82 ? 46.059 -4.898 -57.744 1.00 81.62 82 GLY A CA 1
ATOM 642 C C . GLY A 1 82 ? 45.020 -3.787 -57.855 1.00 81.62 82 GLY A C 1
ATOM 643 O O . GLY A 1 82 ? 44.100 -3.901 -58.663 1.00 81.62 82 GLY A O 1
ATOM 644 N N . LEU A 1 83 ? 45.125 -2.749 -57.024 1.00 82.38 83 LEU A N 1
ATOM 645 C CA . LEU A 1 83 ? 44.182 -1.638 -57.006 1.00 82.38 83 LEU A CA 1
ATOM 646 C C . LEU A 1 83 ? 44.688 -0.510 -57.917 1.00 82.38 83 LEU A C 1
ATOM 648 O O . LEU A 1 83 ? 45.833 -0.092 -57.767 1.00 82.38 83 LEU A O 1
ATOM 652 N N . PRO A 1 84 ? 43.886 -0.004 -58.868 1.00 81.38 84 PRO A N 1
ATOM 653 C CA . PRO A 1 84 ? 44.234 1.197 -59.625 1.00 81.38 84 PRO A CA 1
ATOM 654 C C . PRO A 1 84 ? 44.607 2.379 -58.720 1.00 81.38 84 PRO A C 1
ATOM 656 O O . PRO A 1 84 ? 44.037 2.526 -57.638 1.00 81.38 84 PRO A O 1
ATOM 659 N N . ALA A 1 85 ? 45.524 3.234 -59.181 1.00 80.88 85 ALA A N 1
ATOM 660 C CA . ALA A 1 85 ? 45.928 4.465 -58.500 1.00 80.88 85 ALA A CA 1
ATOM 661 C C . ALA A 1 85 ? 44.830 5.545 -58.585 1.00 80.88 85 ALA A C 1
ATOM 663 O O . ALA A 1 85 ? 44.897 6.474 -59.390 1.00 80.88 85 ALA A O 1
ATOM 664 N N . VAL A 1 86 ? 43.777 5.367 -57.789 1.00 83.50 86 VAL A N 1
ATOM 665 C CA . VAL A 1 86 ? 42.622 6.265 -57.675 1.00 83.50 86 VAL A CA 1
ATOM 666 C C . VAL A 1 86 ? 42.287 6.511 -56.201 1.00 83.50 86 VAL A C 1
ATOM 668 O O . VAL A 1 86 ? 42.984 6.044 -55.296 1.00 83.50 86 VAL A O 1
ATOM 671 N N . GLU A 1 87 ? 41.238 7.287 -55.961 1.00 85.25 87 GLU A N 1
ATOM 672 C CA . GLU A 1 87 ? 40.669 7.472 -54.633 1.00 85.25 87 GLU A CA 1
ATOM 673 C C . GLU A 1 87 ? 39.659 6.361 -54.316 1.00 85.25 87 GLU A C 1
ATOM 675 O O . GLU A 1 87 ? 38.886 5.932 -55.175 1.00 85.25 87 GLU A O 1
ATOM 680 N N . TYR A 1 88 ? 39.694 5.889 -53.076 1.00 85.81 88 TYR A N 1
ATOM 681 C CA . TYR A 1 88 ? 38.818 4.861 -52.543 1.00 85.81 88 TYR A CA 1
ATOM 682 C C . TYR A 1 88 ? 38.133 5.357 -51.278 1.00 85.81 88 TYR A C 1
ATOM 684 O O . TYR A 1 88 ? 38.753 6.024 -50.454 1.00 85.81 88 TYR A O 1
ATOM 692 N N . GLU A 1 89 ? 36.885 4.959 -51.089 1.00 85.81 89 GLU A N 1
ATOM 693 C CA . GLU A 1 89 ? 36.227 4.964 -49.784 1.00 85.81 89 GLU A CA 1
ATOM 694 C C . GLU A 1 89 ? 36.413 3.584 -49.152 1.00 85.81 89 GLU A C 1
ATOM 696 O O . GLU A 1 89 ? 36.134 2.564 -49.786 1.00 85.81 89 GLU A O 1
ATOM 701 N N . ILE A 1 90 ? 36.932 3.538 -47.926 1.00 87.81 90 ILE A N 1
ATOM 702 C CA . ILE A 1 90 ? 37.104 2.304 -47.162 1.00 87.81 90 ILE A CA 1
ATOM 703 C C . ILE A 1 90 ? 36.157 2.299 -45.967 1.00 87.81 90 ILE A C 1
ATOM 705 O O . ILE A 1 90 ? 36.111 3.264 -45.211 1.00 87.81 90 ILE A O 1
ATOM 709 N N . SER A 1 91 ? 35.420 1.204 -45.799 1.00 87.00 91 SER A N 1
ATOM 710 C CA . SER A 1 91 ? 34.596 0.930 -44.619 1.00 87.00 91 SER A CA 1
ATOM 711 C C . SER A 1 91 ? 35.174 -0.271 -43.885 1.00 87.00 91 SER A C 1
ATOM 713 O O . SER A 1 91 ? 35.396 -1.315 -44.498 1.00 87.00 91 SER A O 1
ATOM 715 N N . VAL A 1 92 ? 35.469 -0.111 -42.599 1.00 91.38 92 VAL A N 1
ATOM 716 C CA . VAL A 1 92 ? 36.049 -1.141 -41.732 1.00 91.38 92 VAL A CA 1
ATOM 717 C C . VAL A 1 92 ? 35.019 -1.514 -40.679 1.00 91.38 92 VAL A C 1
ATOM 719 O O . VAL A 1 92 ? 34.648 -0.677 -39.857 1.00 91.38 92 VAL A O 1
ATOM 722 N N . GLU A 1 93 ? 34.557 -2.760 -40.706 1.00 91.06 93 GLU A N 1
ATOM 723 C CA . GLU A 1 93 ? 33.382 -3.207 -39.961 1.00 91.06 93 GLU A CA 1
ATOM 724 C C . GLU A 1 93 ? 33.639 -4.548 -39.264 1.00 91.06 93 GLU A C 1
ATOM 726 O O . GLU A 1 93 ? 34.187 -5.491 -39.844 1.00 91.06 93 GLU A O 1
ATOM 731 N N . LYS A 1 94 ? 33.218 -4.653 -38.004 1.00 89.12 94 LYS A N 1
ATOM 732 C CA . LYS A 1 94 ? 33.156 -5.904 -37.240 1.00 89.12 94 LYS A CA 1
ATOM 733 C C . LYS A 1 94 ? 31.987 -5.803 -36.266 1.00 89.12 94 LYS A C 1
ATOM 735 O O . LYS A 1 94 ? 31.807 -4.767 -35.633 1.00 89.12 94 LYS A O 1
ATOM 740 N N . GLU A 1 95 ? 31.210 -6.872 -36.138 1.00 80.62 95 GLU A N 1
ATOM 741 C CA . GLU A 1 95 ? 30.099 -6.941 -35.185 1.00 80.62 95 GLU A CA 1
ATOM 742 C C . GLU A 1 95 ? 30.575 -6.609 -33.758 1.00 80.62 95 GLU A C 1
ATOM 744 O O . GLU A 1 95 ? 31.620 -7.091 -33.312 1.00 80.62 95 GLU A O 1
ATOM 749 N N . GLY A 1 96 ? 29.834 -5.746 -33.057 1.00 73.75 96 GLY A N 1
ATOM 750 C CA . GLY A 1 96 ? 30.193 -5.263 -31.718 1.00 73.75 96 GLY A CA 1
ATOM 751 C C . GLY A 1 96 ? 31.231 -4.131 -31.682 1.00 73.75 96 GLY A C 1
ATOM 752 O O . GLY A 1 96 ? 31.639 -3.730 -30.592 1.00 73.75 96 GLY A O 1
ATOM 753 N N . TYR A 1 97 ? 31.651 -3.591 -32.831 1.00 82.69 97 TYR A N 1
ATOM 754 C CA . TYR A 1 97 ? 32.575 -2.455 -32.940 1.00 82.69 97 TYR A CA 1
ATOM 755 C C . TYR A 1 97 ? 31.973 -1.316 -33.773 1.00 82.69 97 TYR A C 1
ATOM 757 O O . TYR A 1 97 ? 31.161 -1.551 -34.666 1.00 82.69 97 TYR A O 1
ATOM 765 N N . GLN A 1 98 ? 32.370 -0.073 -33.488 1.00 76.00 98 GLN A N 1
ATOM 766 C CA . GLN A 1 98 ? 31.964 1.081 -34.294 1.00 76.00 98 GLN A CA 1
ATOM 767 C C . GLN A 1 98 ? 32.610 1.013 -35.688 1.00 76.00 98 GLN A C 1
ATOM 769 O O . GLN A 1 98 ? 33.827 0.814 -35.768 1.00 76.00 98 GLN A O 1
ATOM 774 N N . PRO A 1 99 ? 31.840 1.188 -36.778 1.00 82.88 99 PRO A N 1
ATOM 775 C CA . PRO A 1 99 ? 32.393 1.172 -38.124 1.00 82.88 99 PRO A CA 1
ATOM 776 C C . PRO A 1 99 ? 33.266 2.409 -38.365 1.00 82.88 99 PRO A C 1
ATOM 778 O O . PRO A 1 99 ? 32.953 3.510 -37.909 1.00 82.88 99 PRO A O 1
ATOM 781 N N . ILE A 1 100 ? 34.362 2.233 -39.102 1.00 81.88 100 ILE A N 1
ATOM 782 C CA . ILE A 1 100 ? 35.225 3.337 -39.542 1.00 81.88 100 ILE A CA 1
ATOM 783 C C . ILE A 1 100 ? 35.030 3.523 -41.042 1.00 81.88 100 ILE A C 1
ATOM 785 O O . ILE A 1 100 ? 35.252 2.584 -41.802 1.00 81.88 100 ILE A O 1
ATOM 789 N N . HIS A 1 101 ? 34.680 4.737 -41.464 1.00 84.31 101 HIS A N 1
ATOM 790 C CA . HIS A 1 101 ? 34.646 5.130 -42.872 1.00 84.31 101 HIS A CA 1
ATOM 791 C C . HIS A 1 101 ? 35.743 6.161 -43.134 1.00 84.31 101 HIS A C 1
ATOM 793 O O . HIS A 1 101 ? 35.802 7.181 -42.448 1.00 84.31 101 HIS A O 1
ATOM 799 N N . ASP A 1 102 ? 36.607 5.906 -44.113 1.00 76.88 102 ASP A N 1
ATOM 800 C CA . ASP A 1 102 ? 37.719 6.798 -44.448 1.00 76.88 102 ASP A CA 1
ATOM 801 C C . ASP A 1 102 ? 37.922 6.904 -45.967 1.00 76.88 102 ASP A C 1
ATOM 803 O O . ASP A 1 102 ? 37.488 6.040 -46.735 1.00 76.88 102 ASP A O 1
ATOM 807 N N . LYS A 1 103 ? 38.585 7.971 -46.418 1.00 82.44 103 LYS A N 1
ATOM 808 C CA . LYS A 1 103 ? 38.948 8.188 -47.822 1.00 82.44 103 LYS A CA 1
ATOM 809 C C . LYS A 1 103 ? 40.440 8.014 -48.012 1.00 82.44 103 LYS A C 1
ATOM 811 O O . LYS A 1 103 ? 41.256 8.698 -47.401 1.00 82.44 103 LYS A O 1
ATOM 816 N N . LEU A 1 104 ? 40.802 7.133 -48.933 1.00 78.31 104 LEU A N 1
ATOM 817 C CA . LEU A 1 104 ? 42.181 6.818 -49.240 1.00 78.31 104 LEU A CA 1
ATOM 818 C C . LEU A 1 104 ? 42.512 7.086 -50.703 1.00 78.31 104 LEU A C 1
ATOM 820 O O . LEU A 1 104 ? 41.958 6.467 -51.604 1.00 78.31 104 LEU A O 1
ATOM 824 N N . ARG A 1 105 ? 43.534 7.908 -50.943 1.00 80.31 105 ARG A N 1
ATOM 825 C CA . ARG A 1 105 ? 44.144 8.056 -52.266 1.00 80.31 105 ARG A CA 1
ATOM 826 C C . ARG A 1 105 ? 45.347 7.127 -52.436 1.00 80.31 105 ARG A C 1
ATOM 828 O O . ARG A 1 105 ? 46.337 7.254 -51.708 1.00 80.31 105 ARG A O 1
ATOM 835 N N . LEU A 1 106 ? 45.285 6.231 -53.422 1.00 77.94 106 LEU A N 1
ATOM 836 C CA . LEU A 1 106 ? 46.424 5.414 -53.844 1.00 77.94 106 LEU A CA 1
ATOM 837 C C . LEU A 1 106 ? 47.180 6.102 -54.982 1.00 77.94 106 LEU A C 1
ATOM 839 O O . LEU A 1 106 ? 46.588 6.499 -55.983 1.00 77.94 106 LEU A O 1
ATOM 843 N N . ASN A 1 107 ? 48.499 6.204 -54.830 1.00 72.62 107 ASN A N 1
ATOM 844 C CA . ASN A 1 107 ? 49.397 6.686 -55.874 1.00 72.62 107 ASN A CA 1
ATOM 845 C C . ASN A 1 107 ? 50.120 5.493 -56.513 1.00 72.62 107 ASN A C 1
ATOM 847 O O . ASN A 1 107 ? 50.400 4.498 -55.842 1.00 72.62 107 ASN A O 1
ATOM 851 N N . ALA A 1 108 ? 50.418 5.617 -57.802 1.00 67.62 108 ALA A N 1
ATOM 852 C CA . ALA A 1 108 ? 51.176 4.649 -58.584 1.00 67.62 108 ALA A CA 1
ATOM 853 C C . ALA A 1 108 ? 52.520 4.311 -57.895 1.00 67.62 108 ALA A C 1
ATOM 855 O O . ALA A 1 108 ? 53.211 5.212 -57.417 1.00 67.62 108 ALA A O 1
ATOM 856 N N . GLY A 1 109 ? 52.822 3.015 -57.746 1.00 61.22 109 GLY A N 1
ATOM 857 C CA . GLY A 1 109 ? 54.107 2.526 -57.226 1.00 61.22 109 GLY A CA 1
ATOM 858 C C . GLY A 1 109 ? 54.347 2.682 -55.716 1.00 61.22 109 GLY A C 1
ATOM 859 O O . GLY A 1 109 ? 55.437 2.357 -55.248 1.00 61.22 109 GLY A O 1
ATOM 860 N N . VAL A 1 110 ? 53.366 3.159 -54.936 1.00 62.31 110 VAL A N 1
ATOM 861 C CA . VAL A 1 110 ? 53.521 3.388 -53.487 1.00 62.31 110 VAL A CA 1
ATOM 862 C C . VAL A 1 110 ? 52.731 2.365 -52.670 1.00 62.31 110 VAL A C 1
ATOM 864 O O . VAL A 1 110 ? 51.500 2.406 -52.621 1.00 62.31 110 VAL A O 1
ATOM 867 N N . ASP A 1 111 ? 53.447 1.502 -51.947 1.00 63.97 111 ASP A N 1
ATOM 868 C CA . ASP A 1 111 ? 52.866 0.634 -50.921 1.00 63.97 111 ASP A CA 1
ATOM 869 C C . ASP A 1 111 ? 52.505 1.461 -49.679 1.00 63.97 111 ASP A C 1
ATOM 871 O O . ASP A 1 111 ? 53.383 2.001 -49.000 1.00 63.97 111 ASP A O 1
ATOM 875 N N . ARG A 1 112 ? 51.213 1.541 -49.338 1.00 68.50 112 ARG A N 1
ATOM 876 C CA . ARG A 1 112 ? 50.772 2.162 -48.081 1.00 68.50 112 ARG A CA 1
ATOM 877 C C . ARG A 1 112 ? 50.395 1.113 -47.047 1.00 68.50 112 ARG A C 1
ATOM 879 O O . ARG A 1 112 ? 49.657 0.167 -47.328 1.00 68.50 112 ARG A O 1
ATOM 886 N N . ARG A 1 113 ? 50.892 1.323 -45.827 1.00 79.00 113 ARG A N 1
ATOM 887 C CA . ARG A 1 113 ? 50.556 0.521 -44.654 1.00 79.00 113 ARG A CA 1
ATOM 888 C C . ARG A 1 113 ? 49.618 1.302 -43.740 1.00 79.00 113 ARG A C 1
ATOM 890 O O . ARG A 1 113 ? 49.945 2.415 -43.342 1.00 79.00 113 ARG A O 1
ATOM 897 N N . PHE A 1 114 ? 48.486 0.704 -43.400 1.00 82.31 114 PHE A N 1
ATOM 898 C CA . PHE A 1 114 ? 47.454 1.294 -42.552 1.00 82.31 114 PHE A CA 1
ATOM 899 C C . PHE A 1 114 ? 47.397 0.602 -41.194 1.00 82.31 114 PHE A C 1
ATOM 901 O O . PHE A 1 114 ? 47.742 -0.575 -41.058 1.00 82.31 114 PHE A O 1
ATOM 908 N N . SER A 1 115 ? 46.942 1.340 -40.190 1.00 84.94 115 SER A N 1
ATOM 909 C CA . SER A 1 115 ? 46.614 0.799 -38.877 1.00 84.94 115 SER A CA 1
ATOM 910 C C . SER A 1 115 ? 45.233 1.303 -38.498 1.00 84.94 115 SER A C 1
ATOM 912 O O . SER A 1 115 ? 45.047 2.510 -38.363 1.00 84.94 115 SER A O 1
ATOM 914 N N . PHE A 1 116 ? 44.278 0.392 -38.338 1.00 88.12 116 PHE A N 1
ATOM 915 C CA . PHE A 1 116 ? 42.928 0.716 -37.887 1.00 88.12 116 PHE A CA 1
ATOM 916 C C . PHE A 1 116 ? 42.757 0.292 -36.434 1.00 88.12 116 PHE A C 1
ATOM 918 O O . PHE A 1 116 ? 43.179 -0.792 -36.038 1.00 88.12 116 PHE A O 1
ATOM 925 N N . LYS A 1 117 ? 42.134 1.153 -35.636 1.00 91.19 117 LYS A N 1
ATOM 926 C CA . LYS A 1 117 ? 41.815 0.873 -34.240 1.00 91.19 117 LYS A CA 1
ATOM 927 C C . LYS A 1 117 ? 40.301 0.917 -34.089 1.00 91.19 117 LYS A C 1
ATOM 929 O O . LYS A 1 117 ? 39.720 1.993 -34.182 1.00 91.19 117 LYS A O 1
ATOM 934 N N . LEU A 1 118 ? 39.678 -0.243 -33.911 1.00 85.25 118 LEU A N 1
ATOM 935 C CA . LEU A 1 118 ? 38.235 -0.363 -33.716 1.00 85.25 118 LEU A CA 1
ATOM 936 C C . LEU A 1 118 ? 37.909 -0.231 -32.225 1.00 85.25 118 LEU A C 1
ATOM 938 O O . LEU A 1 118 ? 38.498 -0.909 -31.381 1.00 85.25 118 LEU A O 1
ATOM 942 N N . VAL A 1 119 ? 36.946 0.630 -31.915 1.00 82.38 119 VAL A N 1
ATOM 943 C CA . VAL A 1 119 ? 36.407 0.823 -30.562 1.00 82.38 119 VAL A CA 1
ATOM 944 C C . VAL A 1 119 ? 35.143 -0.016 -30.431 1.00 82.38 119 VAL A C 1
ATOM 946 O O . VAL A 1 119 ? 34.349 -0.078 -31.376 1.00 82.38 119 VAL A O 1
ATOM 949 N N . ARG A 1 120 ? 34.956 -0.698 -29.295 1.00 76.75 120 ARG A N 1
ATOM 950 C CA . ARG A 1 120 ? 33.731 -1.476 -29.070 1.00 76.75 120 ARG A CA 1
ATOM 951 C C . ARG A 1 120 ? 32.517 -0.552 -29.121 1.00 76.75 120 ARG A C 1
ATOM 953 O O . ARG A 1 120 ? 32.523 0.525 -28.530 1.00 76.75 120 ARG A O 1
ATOM 960 N N . ALA A 1 121 ? 31.475 -0.974 -29.826 1.00 69.88 121 ALA A N 1
ATOM 961 C CA . ALA A 1 121 ? 30.207 -0.266 -29.803 1.00 69.88 121 ALA A CA 1
ATOM 962 C C . ALA A 1 121 ? 29.622 -0.369 -28.387 1.00 69.88 121 ALA A C 1
ATOM 964 O O . ALA A 1 121 ? 29.617 -1.447 -27.788 1.00 69.88 121 ALA A O 1
ATOM 965 N N . ALA A 1 122 ? 29.154 0.755 -27.840 1.00 63.91 122 ALA A N 1
ATOM 966 C CA . ALA A 1 122 ? 28.391 0.723 -26.601 1.00 63.91 122 ALA A CA 1
ATOM 967 C C . ALA A 1 122 ? 27.138 -0.149 -26.813 1.00 63.91 122 ALA A C 1
ATOM 969 O O . ALA A 1 122 ? 26.571 -0.114 -27.910 1.00 63.91 122 ALA A O 1
ATOM 970 N N . PRO A 1 123 ? 26.698 -0.926 -25.807 1.00 67.56 123 PRO A N 1
ATOM 971 C CA . PRO A 1 123 ? 25.446 -1.659 -25.919 1.00 67.56 123 PRO A CA 1
ATOM 972 C C . PRO A 1 123 ? 24.310 -0.691 -26.272 1.00 67.56 123 PRO A C 1
ATOM 974 O O . PRO A 1 123 ? 24.285 0.449 -25.799 1.00 67.56 123 PRO A O 1
ATOM 977 N N . GLU A 1 124 ? 23.395 -1.122 -27.139 1.00 75.62 124 GLU A N 1
ATOM 978 C CA . GLU A 1 124 ? 22.274 -0.285 -27.569 1.00 75.62 124 GLU A CA 1
ATOM 979 C C . GLU A 1 124 ? 21.509 0.249 -26.345 1.00 75.62 124 GLU A C 1
ATOM 981 O O . GLU A 1 124 ? 21.272 -0.474 -25.381 1.00 75.62 124 GLU A O 1
ATOM 986 N N . GLY A 1 125 ? 21.181 1.544 -26.337 1.00 79.50 125 GLY A N 1
ATOM 987 C CA . GLY A 1 125 ? 20.515 2.187 -25.197 1.00 79.50 125 GLY A CA 1
ATOM 988 C C . GLY A 1 125 ? 21.420 2.580 -24.024 1.00 79.50 125 GLY A C 1
ATOM 989 O O . GLY A 1 125 ? 20.915 3.153 -23.060 1.00 79.50 125 GLY A O 1
ATOM 990 N N . ALA A 1 126 ? 22.735 2.327 -24.072 1.00 81.44 126 ALA A N 1
ATOM 991 C CA . ALA A 1 126 ? 23.650 2.677 -22.979 1.00 81.44 126 ALA A CA 1
ATOM 992 C C . ALA A 1 126 ? 23.751 4.188 -22.719 1.00 81.44 126 ALA A C 1
ATOM 994 O O . ALA A 1 126 ? 23.832 4.604 -21.564 1.00 81.44 126 ALA A O 1
ATOM 995 N N . GLU A 1 127 ? 23.731 5.009 -23.774 1.00 85.31 127 GLU A N 1
ATOM 996 C CA . GLU A 1 127 ? 23.766 6.470 -23.645 1.00 85.31 127 GLU A CA 1
ATOM 997 C C . GLU A 1 127 ? 22.489 6.987 -22.975 1.00 85.31 127 GLU A C 1
ATOM 999 O O . GLU A 1 127 ? 22.557 7.737 -22.000 1.00 85.31 127 GLU A O 1
ATOM 1004 N N . GLU A 1 128 ? 21.323 6.524 -23.429 1.00 91.56 128 GLU A N 1
ATOM 1005 C CA . GLU A 1 128 ? 20.040 6.858 -22.813 1.00 91.56 128 GLU A CA 1
ATOM 1006 C C . GLU A 1 128 ? 19.949 6.368 -21.368 1.00 91.56 128 GLU A C 1
ATOM 1008 O O . GLU A 1 128 ? 19.476 7.097 -20.496 1.00 91.56 128 GLU A O 1
ATOM 1013 N N . PHE A 1 129 ? 20.435 5.156 -21.090 1.00 88.62 129 PHE A N 1
ATOM 1014 C CA . PHE A 1 129 ? 20.434 4.603 -19.742 1.00 88.62 129 PHE A CA 1
ATOM 1015 C C . PHE A 1 129 ? 21.315 5.438 -18.809 1.00 88.62 129 PHE A C 1
ATOM 1017 O O . PHE A 1 129 ? 20.865 5.839 -17.735 1.00 88.62 129 PHE A O 1
ATOM 1024 N N . ALA A 1 130 ? 22.530 5.789 -19.239 1.00 84.38 130 ALA A N 1
ATOM 1025 C CA . ALA A 1 130 ? 23.423 6.667 -18.486 1.00 84.38 130 ALA A CA 1
ATOM 1026 C C . ALA A 1 130 ? 22.819 8.067 -18.283 1.00 84.38 130 ALA A C 1
ATOM 1028 O O . ALA A 1 130 ? 22.883 8.614 -17.178 1.00 84.38 130 ALA A O 1
ATOM 1029 N N . GLY A 1 131 ? 22.182 8.626 -19.317 1.00 87.69 131 GLY A N 1
ATOM 1030 C CA . GLY A 1 131 ? 21.441 9.883 -19.236 1.00 87.69 131 GLY A CA 1
ATOM 1031 C C . GLY A 1 131 ? 20.305 9.824 -18.212 1.00 87.69 131 GLY A C 1
ATOM 1032 O O . GLY A 1 131 ? 20.148 10.749 -17.413 1.00 87.69 131 GLY A O 1
ATOM 1033 N N . GLY A 1 132 ? 19.573 8.710 -18.169 1.00 91.00 132 GLY A N 1
ATOM 1034 C CA . GLY A 1 132 ? 18.521 8.467 -17.186 1.00 91.00 132 GLY A CA 1
ATOM 1035 C C . GLY A 1 132 ? 19.050 8.389 -15.758 1.00 91.00 132 GLY A C 1
ATOM 1036 O O . GLY A 1 132 ? 18.511 9.060 -14.879 1.00 91.00 132 GLY A O 1
ATOM 1037 N N . ILE A 1 133 ? 20.148 7.662 -15.520 1.00 83.06 133 ILE A N 1
ATOM 1038 C CA . ILE A 1 133 ? 20.804 7.605 -14.201 1.00 83.06 133 ILE A CA 1
ATOM 1039 C C . ILE A 1 133 ? 21.265 9.004 -13.772 1.00 83.06 133 ILE A C 1
ATOM 1041 O O . ILE A 1 133 ? 21.034 9.421 -12.635 1.00 83.06 133 ILE A O 1
ATOM 1045 N N . ALA A 1 134 ? 21.879 9.764 -14.682 1.00 83.94 134 ALA A N 1
ATOM 1046 C CA . ALA A 1 134 ? 22.339 11.119 -14.399 1.00 83.94 134 ALA A CA 1
ATOM 1047 C C . ALA A 1 134 ? 21.181 12.068 -14.045 1.00 83.94 134 ALA A C 1
ATOM 1049 O O . ALA A 1 134 ? 21.304 12.852 -13.101 1.00 83.94 134 ALA A O 1
ATOM 1050 N N . ALA A 1 135 ? 20.058 11.994 -14.764 1.00 87.56 135 ALA A N 1
ATOM 1051 C CA . ALA A 1 135 ? 18.855 12.768 -14.459 1.00 87.56 135 ALA A CA 1
ATOM 1052 C C . ALA A 1 135 ? 18.237 12.351 -13.112 1.00 87.56 135 ALA A C 1
ATOM 1054 O O . ALA A 1 135 ? 17.927 13.208 -12.281 1.00 87.56 135 ALA A O 1
ATOM 1055 N N . PHE A 1 136 ? 18.163 11.045 -12.839 1.00 83.81 136 PHE A N 1
ATOM 1056 C CA . PHE A 1 136 ? 17.616 10.499 -11.594 1.00 83.81 136 PHE A CA 1
ATOM 1057 C C . PHE A 1 136 ? 18.419 10.944 -10.364 1.00 83.81 136 PHE A C 1
ATOM 1059 O O . PHE A 1 136 ? 17.844 11.328 -9.342 1.00 83.81 136 PHE A O 1
ATOM 1066 N N . ASN A 1 137 ? 19.750 10.962 -10.474 1.00 77.38 137 ASN A N 1
ATOM 1067 C CA . ASN A 1 137 ? 20.648 11.432 -9.416 1.00 77.38 137 ASN A CA 1
ATOM 1068 C C . ASN A 1 137 ? 20.541 12.945 -9.170 1.00 77.38 137 ASN A C 1
ATOM 1070 O O . ASN A 1 137 ? 20.774 13.400 -8.054 1.00 77.38 137 ASN A O 1
ATOM 1074 N N . LYS A 1 138 ? 20.155 13.725 -10.188 1.00 89.06 138 LYS A N 1
ATOM 1075 C CA . LYS A 1 138 ? 19.865 15.164 -10.061 1.00 89.06 138 LYS A CA 1
ATOM 1076 C C . LYS A 1 138 ? 18.464 15.454 -9.508 1.00 89.06 138 LYS A C 1
ATOM 1078 O O . LYS A 1 138 ? 18.137 16.616 -9.290 1.00 89.06 138 LYS A O 1
ATOM 1083 N N . GLY A 1 139 ? 17.636 14.427 -9.303 1.00 85.81 139 GLY A N 1
ATOM 1084 C CA . GLY A 1 139 ? 16.238 14.570 -8.893 1.00 85.81 139 GLY A CA 1
ATOM 1085 C C . GLY A 1 139 ? 15.281 14.941 -10.030 1.00 85.81 139 GLY A C 1
ATOM 1086 O O . GLY A 1 139 ? 14.090 15.122 -9.777 1.00 85.81 139 GLY A O 1
ATOM 1087 N N . ASP A 1 140 ? 15.757 15.014 -11.279 1.00 93.94 140 ASP A N 1
ATOM 1088 C CA . ASP A 1 140 ? 14.905 15.178 -12.460 1.00 93.94 140 ASP A CA 1
ATOM 1089 C C . ASP A 1 140 ? 14.267 13.832 -12.826 1.00 93.94 140 ASP A C 1
ATOM 1091 O O . ASP A 1 140 ? 14.690 13.123 -13.740 1.00 93.94 140 ASP A O 1
ATOM 1095 N N . ASN A 1 141 ? 13.247 13.450 -12.058 1.00 91.56 141 ASN A N 1
ATOM 1096 C CA . ASN A 1 141 ? 12.600 12.147 -12.202 1.00 91.56 141 ASN A CA 1
ATOM 1097 C C . ASN A 1 141 ? 11.825 12.027 -13.526 1.00 91.56 141 ASN A C 1
ATOM 1099 O O . ASN A 1 141 ? 11.705 10.929 -14.066 1.00 91.56 141 ASN A O 1
ATOM 1103 N N . ALA A 1 142 ? 11.331 13.144 -14.073 1.00 95.88 142 ALA A N 1
ATOM 1104 C CA . ALA A 1 142 ? 10.632 13.168 -15.357 1.00 95.88 142 ALA A CA 1
ATOM 1105 C C . ALA A 1 142 ? 11.607 12.976 -16.528 1.00 95.88 142 ALA A C 1
ATOM 1107 O O . ALA A 1 142 ? 11.353 12.147 -17.407 1.00 95.88 142 ALA A O 1
ATOM 1108 N N . GLY A 1 143 ? 12.743 13.682 -16.516 1.00 93.44 143 GLY A N 1
ATOM 1109 C CA . GLY A 1 143 ? 13.824 13.471 -17.477 1.00 93.44 143 GLY A CA 1
ATOM 1110 C C . GLY A 1 143 ? 14.416 12.067 -17.378 1.00 93.44 143 GLY A C 1
ATOM 1111 O O . GLY A 1 143 ? 14.641 11.426 -18.405 1.00 93.44 143 GLY A O 1
ATOM 1112 N N . ALA A 1 144 ? 14.576 11.548 -16.156 1.00 90.25 144 ALA A N 1
ATOM 1113 C CA . ALA A 1 144 ? 15.031 10.183 -15.915 1.00 90.25 144 ALA A CA 1
ATOM 1114 C C . ALA A 1 144 ? 14.094 9.145 -16.534 1.00 90.25 144 ALA A C 1
ATOM 1116 O O . ALA A 1 144 ? 14.550 8.295 -17.294 1.00 90.25 144 ALA A O 1
ATOM 1117 N N . ALA A 1 145 ? 12.788 9.240 -16.263 1.00 96.88 145 ALA A N 1
ATOM 1118 C CA . ALA A 1 145 ? 11.797 8.329 -16.828 1.00 96.88 145 ALA A CA 1
ATOM 1119 C C . ALA A 1 145 ? 11.832 8.342 -18.362 1.00 96.88 145 ALA A C 1
ATOM 1121 O O . ALA A 1 145 ? 11.933 7.285 -18.977 1.00 96.88 145 ALA A O 1
ATOM 1122 N N . LYS A 1 146 ? 11.860 9.530 -18.980 1.00 97.44 146 LYS A N 1
ATOM 1123 C CA . LYS A 1 146 ? 11.940 9.671 -20.441 1.00 97.44 146 LYS A CA 1
ATOM 1124 C C . LYS A 1 146 ? 13.206 9.030 -21.023 1.00 97.44 146 LYS A C 1
ATOM 1126 O O . LYS A 1 146 ? 13.150 8.374 -22.060 1.00 97.44 146 LYS A O 1
ATOM 1131 N N . ALA A 1 147 ? 14.350 9.225 -20.372 1.00 92.19 147 ALA A N 1
ATOM 1132 C CA . ALA A 1 147 ? 15.612 8.642 -20.813 1.00 92.19 147 ALA A CA 1
ATOM 1133 C C . ALA A 1 147 ? 15.630 7.115 -20.630 1.00 92.19 147 ALA A C 1
ATOM 1135 O O . ALA A 1 147 ? 16.046 6.399 -21.535 1.00 92.19 147 ALA A O 1
ATOM 1136 N N . PHE A 1 148 ? 15.099 6.590 -19.523 1.00 95.06 148 PHE A N 1
ATOM 1137 C CA . PHE A 1 148 ? 14.962 5.145 -19.329 1.00 95.06 148 PHE A CA 1
ATOM 1138 C C . PHE A 1 148 ? 13.961 4.504 -20.296 1.00 95.06 148 PHE A C 1
ATOM 1140 O O . PHE A 1 148 ? 14.223 3.407 -20.773 1.00 95.06 148 PHE A O 1
ATOM 1147 N N . GLU A 1 149 ? 12.858 5.172 -20.639 1.00 96.56 149 GLU A N 1
ATOM 1148 C CA . GLU A 1 149 ? 11.923 4.719 -21.682 1.00 96.56 149 GLU A CA 1
ATOM 1149 C C . GLU A 1 149 ? 12.622 4.617 -23.047 1.00 96.56 149 GLU A C 1
ATOM 1151 O O . GLU A 1 149 ? 12.474 3.616 -23.750 1.00 96.56 149 GLU A O 1
ATOM 1156 N N . ALA A 1 150 ? 13.442 5.612 -23.401 1.00 95.06 150 ALA A N 1
ATOM 1157 C CA . ALA A 1 150 ? 14.238 5.588 -24.627 1.00 95.06 150 ALA A CA 1
ATOM 1158 C C . ALA A 1 150 ? 15.311 4.483 -24.603 1.00 95.06 150 ALA A C 1
ATOM 1160 O O . ALA A 1 150 ? 15.504 3.790 -25.603 1.00 95.06 150 ALA A O 1
ATOM 1161 N N . ALA A 1 151 ? 15.963 4.271 -23.456 1.00 92.81 151 ALA A N 1
ATOM 1162 C CA . ALA A 1 151 ? 16.907 3.174 -23.262 1.00 92.81 151 ALA A CA 1
ATOM 1163 C C . ALA A 1 151 ? 16.216 1.811 -23.408 1.00 92.81 151 ALA A C 1
ATOM 1165 O O . ALA A 1 151 ? 16.728 0.920 -24.080 1.00 92.81 151 ALA A O 1
ATOM 1166 N N . LEU A 1 152 ? 15.022 1.665 -22.829 1.00 93.69 152 LEU A N 1
ATOM 1167 C CA . LEU A 1 152 ? 14.238 0.436 -22.861 1.00 93.69 152 LEU A CA 1
ATOM 1168 C C . LEU A 1 152 ? 13.754 0.097 -24.272 1.00 93.69 152 LEU A C 1
ATOM 1170 O O . LEU A 1 152 ? 13.714 -1.075 -24.637 1.00 93.69 152 LEU A O 1
ATOM 1174 N N . ALA A 1 153 ? 13.412 1.110 -25.073 1.00 93.62 153 ALA A N 1
ATOM 1175 C CA . ALA A 1 153 ? 13.033 0.925 -26.471 1.00 93.62 153 ALA A CA 1
ATOM 1176 C C . ALA A 1 153 ? 14.179 0.341 -27.317 1.00 93.62 153 ALA A C 1
ATOM 1178 O O . ALA A 1 153 ? 13.918 -0.402 -28.260 1.00 93.62 153 ALA A O 1
ATOM 1179 N N . LYS A 1 154 ? 15.434 0.653 -26.968 1.00 90.06 154 LYS A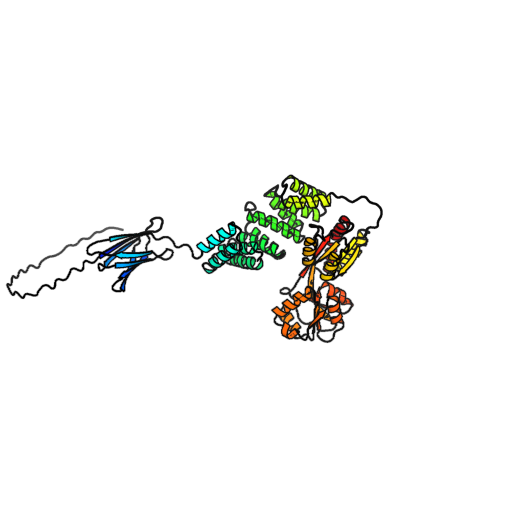 N 1
ATOM 1180 C CA . LYS A 1 154 ? 16.634 0.130 -27.638 1.00 90.06 154 LYS A CA 1
ATOM 1181 C C . LYS A 1 154 ? 17.103 -1.206 -27.056 1.00 90.06 154 LYS A C 1
ATOM 1183 O O . LYS A 1 154 ? 17.517 -2.082 -27.800 1.00 90.06 154 LYS A O 1
ATOM 1188 N N . ALA A 1 155 ? 16.998 -1.386 -25.741 1.00 86.56 155 ALA A N 1
ATOM 1189 C CA . ALA A 1 155 ? 17.427 -2.595 -25.040 1.00 86.56 155 ALA A CA 1
ATOM 1190 C C . ALA A 1 155 ? 16.317 -3.170 -24.138 1.00 86.56 155 ALA A C 1
ATOM 1192 O O . ALA A 1 155 ? 16.413 -3.122 -22.908 1.00 86.56 155 ALA A O 1
ATOM 1193 N N . PRO A 1 156 ? 15.265 -3.779 -24.717 1.00 86.75 156 PRO A N 1
ATOM 1194 C CA . PRO A 1 156 ? 14.100 -4.253 -23.959 1.00 86.75 156 PRO A CA 1
ATOM 1195 C C . PRO A 1 156 ? 14.393 -5.427 -23.009 1.00 86.75 156 PRO A C 1
ATOM 1197 O O . PRO A 1 156 ? 13.582 -5.713 -22.119 1.00 86.75 156 PRO A O 1
ATOM 1200 N N . GLY A 1 157 ? 15.523 -6.113 -23.218 1.00 81.94 157 GLY A N 1
ATOM 1201 C CA . GLY A 1 157 ? 15.961 -7.289 -22.465 1.00 81.94 157 GLY A CA 1
ATOM 1202 C C . GLY A 1 157 ? 16.862 -6.996 -21.263 1.00 81.94 157 GLY A C 1
ATOM 1203 O O . GLY A 1 157 ? 17.220 -7.942 -20.569 1.00 81.94 157 GLY A O 1
ATOM 1204 N N . LEU A 1 158 ? 17.225 -5.732 -21.004 1.00 80.69 158 LEU A N 1
ATOM 1205 C CA . LEU A 1 158 ? 18.025 -5.357 -19.833 1.00 80.69 158 LEU A CA 1
ATOM 1206 C C . LEU A 1 158 ? 17.109 -5.036 -18.639 1.00 80.69 158 LEU A C 1
ATOM 1208 O O . LEU A 1 158 ? 16.445 -3.991 -18.628 1.00 80.69 158 LEU A O 1
ATOM 1212 N N . PRO A 1 159 ? 17.032 -5.908 -17.621 1.00 83.25 159 PRO A N 1
ATOM 1213 C CA . PRO A 1 159 ? 16.128 -5.704 -16.495 1.00 83.25 159 PRO A CA 1
ATOM 1214 C C . PRO A 1 159 ? 16.496 -4.503 -15.611 1.00 83.25 159 PRO A C 1
ATOM 1216 O O . PRO A 1 159 ? 15.621 -3.942 -14.950 1.00 83.25 159 PRO A O 1
ATOM 1219 N N . GLU A 1 160 ? 17.753 -4.059 -15.614 1.00 82.00 160 GLU A N 1
ATOM 1220 C CA . GLU A 1 160 ? 18.224 -2.899 -14.852 1.00 82.00 160 GLU A CA 1
ATOM 1221 C C . GLU A 1 160 ? 17.544 -1.611 -15.319 1.00 82.00 160 GLU A C 1
ATOM 1223 O O . GLU A 1 160 ? 17.206 -0.759 -14.495 1.00 82.00 160 GLU A O 1
ATOM 1228 N N . ILE A 1 161 ? 17.282 -1.477 -16.624 1.00 89.06 161 ILE A N 1
ATOM 1229 C CA . ILE A 1 161 ? 16.564 -0.322 -17.178 1.00 89.06 161 ILE A CA 1
ATOM 1230 C C . ILE A 1 161 ? 15.159 -0.257 -16.582 1.00 89.06 161 ILE A C 1
ATOM 1232 O O . ILE A 1 161 ? 14.707 0.806 -16.163 1.00 89.06 161 ILE A O 1
ATOM 1236 N N . ARG A 1 162 ? 14.489 -1.407 -16.473 1.00 91.62 162 ARG A N 1
ATOM 1237 C CA . ARG A 1 162 ? 13.129 -1.505 -15.930 1.00 91.62 162 ARG A CA 1
ATOM 1238 C C . ARG A 1 162 ? 13.074 -1.193 -14.443 1.00 91.62 162 ARG A C 1
ATOM 1240 O O . ARG A 1 162 ? 12.164 -0.494 -14.011 1.00 91.62 162 ARG A O 1
ATOM 1247 N N . VAL A 1 163 ? 14.058 -1.652 -13.669 1.00 88.06 163 VAL A N 1
ATOM 1248 C CA . VAL A 1 163 ? 14.175 -1.287 -12.250 1.00 88.06 163 VAL A CA 1
ATOM 1249 C C . VAL A 1 163 ? 14.323 0.219 -12.094 1.00 88.06 163 VAL A C 1
ATOM 1251 O O . VAL A 1 163 ? 13.567 0.831 -11.344 1.00 88.06 163 VAL A O 1
ATOM 1254 N N . ASN A 1 164 ? 15.250 0.831 -12.829 1.00 88.12 164 ASN A N 1
ATOM 1255 C CA . ASN A 1 164 ? 15.489 2.268 -12.733 1.00 88.12 164 ASN A CA 1
ATOM 1256 C C . ASN A 1 164 ? 14.299 3.099 -13.241 1.00 88.12 164 ASN A C 1
ATOM 1258 O O . ASN A 1 164 ? 13.951 4.106 -12.624 1.00 88.12 164 ASN A O 1
ATOM 1262 N N . LEU A 1 165 ? 13.615 2.645 -14.295 1.00 94.38 165 LEU A N 1
ATOM 1263 C CA . LEU A 1 165 ? 12.363 3.247 -14.751 1.00 94.38 165 LEU A CA 1
ATOM 1264 C C . LEU A 1 165 ? 11.269 3.140 -13.681 1.00 94.38 165 LEU A C 1
ATOM 1266 O O . LEU A 1 165 ? 10.590 4.126 -13.399 1.00 94.38 165 LEU A O 1
ATOM 1270 N N . GLY A 1 166 ? 11.141 1.979 -13.034 1.00 93.00 166 GLY A N 1
ATOM 1271 C CA . GLY A 1 166 ? 10.213 1.780 -11.925 1.00 93.00 166 GLY A CA 1
ATOM 1272 C C . GLY A 1 166 ? 10.486 2.734 -10.761 1.00 93.00 166 GLY A C 1
ATOM 1273 O O . GLY A 1 166 ? 9.566 3.379 -10.265 1.00 93.00 166 GLY A O 1
ATOM 1274 N N . LEU A 1 167 ? 11.753 2.915 -10.380 1.00 87.44 167 LEU A N 1
ATOM 1275 C CA . LEU A 1 167 ? 12.154 3.882 -9.353 1.00 87.44 167 LEU A CA 1
ATOM 1276 C C . LEU A 1 167 ? 11.840 5.333 -9.749 1.00 87.44 167 LEU A C 1
ATOM 1278 O O . LEU A 1 167 ? 11.367 6.111 -8.917 1.00 87.44 167 LEU A O 1
ATOM 1282 N N . ALA A 1 168 ? 12.073 5.706 -11.011 1.00 91.12 168 ALA A N 1
ATOM 1283 C CA . ALA A 1 168 ? 11.712 7.026 -11.528 1.00 91.12 168 ALA A CA 1
ATOM 1284 C C . ALA A 1 168 ? 10.197 7.257 -11.454 1.00 91.12 168 ALA A C 1
ATOM 1286 O O . ALA A 1 168 ? 9.756 8.312 -10.996 1.00 91.12 168 ALA A O 1
ATOM 1287 N N . TYR A 1 169 ? 9.395 6.255 -11.818 1.00 94.38 169 TYR A N 1
ATOM 1288 C CA . TYR A 1 169 ? 7.941 6.309 -11.691 1.00 94.38 169 TYR A CA 1
ATOM 1289 C C . TYR A 1 169 ? 7.465 6.410 -10.239 1.00 94.38 169 TYR A C 1
ATOM 1291 O O . TYR A 1 169 ? 6.564 7.207 -9.978 1.00 94.38 169 TYR A O 1
ATOM 1299 N N . LEU A 1 170 ? 8.091 5.711 -9.286 1.00 87.00 170 LEU A N 1
ATOM 1300 C CA . LEU A 1 170 ? 7.770 5.865 -7.858 1.00 87.00 170 LEU A CA 1
ATOM 1301 C C . LEU A 1 170 ? 7.985 7.299 -7.378 1.00 87.00 170 LEU A C 1
ATOM 1303 O O . LEU A 1 170 ? 7.105 7.878 -6.749 1.00 87.00 170 LEU A O 1
ATOM 1307 N N . ARG A 1 171 ? 9.112 7.921 -7.741 1.00 86.69 171 ARG A N 1
ATOM 1308 C CA . ARG A 1 171 ? 9.375 9.325 -7.378 1.00 86.69 171 ARG A CA 1
ATOM 1309 C C . ARG A 1 171 ? 8.432 10.325 -8.052 1.00 86.69 171 ARG A C 1
ATOM 1311 O O . ARG A 1 171 ? 8.311 11.453 -7.584 1.00 86.69 171 ARG A O 1
ATOM 1318 N N . LEU A 1 172 ? 7.772 9.924 -9.136 1.00 90.44 172 LEU A N 1
ATOM 1319 C CA . LEU A 1 172 ? 6.723 10.696 -9.806 1.00 90.44 172 LEU A CA 1
ATOM 1320 C C . LEU A 1 172 ? 5.314 10.394 -9.261 1.00 90.44 172 LEU A C 1
ATOM 1322 O O . LEU A 1 172 ? 4.346 10.963 -9.761 1.00 90.44 172 LEU A O 1
ATOM 1326 N N . GLY A 1 173 ? 5.172 9.487 -8.287 1.00 89.56 173 GLY A N 1
ATOM 1327 C CA . GLY A 1 173 ? 3.876 9.015 -7.784 1.00 89.56 173 GLY A CA 1
ATOM 1328 C C . GLY A 1 173 ? 3.109 8.123 -8.770 1.00 89.56 173 GLY A C 1
ATOM 1329 O O . GLY A 1 173 ? 1.935 7.817 -8.556 1.00 89.56 173 GLY A O 1
ATOM 1330 N N . ARG A 1 174 ? 3.749 7.683 -9.860 1.00 93.50 174 ARG A N 1
ATOM 1331 C CA . ARG A 1 174 ? 3.187 6.777 -10.876 1.00 93.50 174 ARG A CA 1
ATOM 1332 C C . ARG A 1 174 ? 3.325 5.320 -10.423 1.00 93.50 174 ARG A C 1
ATOM 1334 O O . ARG A 1 174 ? 3.954 4.495 -11.081 1.00 93.50 174 ARG A O 1
ATOM 1341 N N . ASN A 1 175 ? 2.739 5.003 -9.272 1.00 90.06 175 ASN A N 1
ATOM 1342 C CA . ASN A 1 175 ? 2.996 3.745 -8.563 1.00 90.06 175 ASN A CA 1
ATOM 1343 C C . ASN A 1 175 ? 2.573 2.497 -9.360 1.00 90.06 175 ASN A C 1
ATOM 1345 O O . ASN A 1 175 ? 3.275 1.491 -9.339 1.00 90.06 175 ASN A O 1
ATOM 1349 N N . ALA A 1 176 ? 1.469 2.567 -10.113 1.00 92.62 176 ALA A N 1
ATOM 1350 C CA . ALA A 1 176 ? 1.015 1.454 -10.951 1.00 92.62 176 ALA A CA 1
ATOM 1351 C C . ALA A 1 176 ? 1.993 1.149 -12.102 1.00 92.62 176 ALA A C 1
ATOM 1353 O O . ALA A 1 176 ? 2.318 -0.013 -12.346 1.00 92.62 176 ALA A O 1
ATOM 1354 N N . ASP A 1 177 ? 2.513 2.189 -12.762 1.00 93.44 177 ASP A N 1
ATOM 1355 C CA . ASP A 1 177 ? 3.510 2.033 -13.824 1.00 93.44 177 ASP A CA 1
ATOM 1356 C C . ASP A 1 177 ? 4.821 1.477 -13.259 1.00 93.44 177 ASP A C 1
ATOM 1358 O O . ASP A 1 177 ? 5.462 0.628 -13.879 1.00 93.44 177 ASP A O 1
ATOM 1362 N N . ALA A 1 178 ? 5.204 1.918 -12.056 1.00 93.88 178 ALA A N 1
ATOM 1363 C CA . ALA A 1 178 ? 6.380 1.404 -11.369 1.00 93.88 178 ALA A CA 1
ATOM 1364 C C . ALA A 1 178 ? 6.283 -0.100 -11.096 1.00 93.88 178 ALA A C 1
ATOM 1366 O O . ALA A 1 178 ? 7.213 -0.840 -11.420 1.00 93.88 178 ALA A O 1
ATOM 1367 N N . VAL A 1 179 ? 5.151 -0.555 -10.549 1.00 95.06 179 VAL A N 1
ATOM 1368 C CA . VAL A 1 179 ? 4.891 -1.980 -10.300 1.00 95.06 179 VAL A CA 1
ATOM 1369 C C . VAL A 1 179 ? 5.013 -2.781 -11.595 1.00 95.06 179 VAL A C 1
ATOM 1371 O O . VAL A 1 179 ? 5.740 -3.772 -11.616 1.00 95.06 179 VAL A O 1
ATOM 1374 N N . ALA A 1 180 ? 4.406 -2.317 -12.691 1.00 94.56 180 ALA A N 1
ATOM 1375 C CA . ALA A 1 180 ? 4.475 -3.011 -13.976 1.00 94.56 180 ALA A CA 1
ATOM 1376 C C . ALA A 1 180 ? 5.922 -3.192 -14.478 1.00 94.56 180 ALA A C 1
ATOM 1378 O O . ALA A 1 180 ? 6.286 -4.268 -14.958 1.00 94.56 180 ALA A O 1
ATOM 1379 N N . GLN A 1 181 ? 6.775 -2.170 -14.341 1.00 93.31 181 GLN A N 1
ATOM 1380 C CA . GLN A 1 181 ? 8.182 -2.281 -14.747 1.00 93.31 181 GLN A CA 1
ATOM 1381 C C . GLN A 1 181 ? 8.986 -3.211 -13.832 1.00 93.31 181 GLN A C 1
ATOM 1383 O O . GLN A 1 181 ? 9.787 -4.012 -14.318 1.00 93.31 181 GLN A O 1
ATOM 1388 N N . LEU A 1 182 ? 8.754 -3.156 -12.520 1.00 92.31 182 LEU A N 1
ATOM 1389 C CA . LEU A 1 182 ? 9.433 -4.014 -11.546 1.00 92.31 182 LEU A CA 1
ATOM 1390 C C . LEU A 1 182 ? 9.020 -5.494 -11.684 1.00 92.31 182 LEU A C 1
ATOM 1392 O O . LEU A 1 182 ? 9.860 -6.390 -11.569 1.00 92.31 182 LEU A O 1
ATOM 1396 N N . GLU A 1 183 ? 7.758 -5.781 -12.003 1.00 90.94 183 GLU A N 1
ATOM 1397 C CA . GLU A 1 183 ? 7.296 -7.144 -12.300 1.00 90.94 183 GLU A CA 1
ATOM 1398 C C . GLU A 1 183 ? 7.970 -7.700 -13.561 1.00 90.94 183 GLU A C 1
ATOM 1400 O O . GLU A 1 183 ? 8.465 -8.831 -13.556 1.00 90.94 183 GLU A O 1
ATOM 1405 N N . GLN A 1 184 ? 8.100 -6.885 -14.613 1.00 90.62 184 GLN A N 1
ATOM 1406 C CA . GLN A 1 184 ? 8.833 -7.278 -15.820 1.00 90.62 184 GLN A CA 1
ATOM 1407 C C . GLN A 1 184 ? 10.334 -7.470 -15.555 1.00 90.62 184 GLN A C 1
ATOM 1409 O O . GLN A 1 184 ? 10.930 -8.405 -16.088 1.00 90.62 184 GLN A O 1
ATOM 1414 N N . ALA A 1 185 ? 10.949 -6.654 -14.695 1.00 87.56 185 ALA A N 1
ATOM 1415 C CA . ALA A 1 185 ? 12.337 -6.859 -14.274 1.00 87.56 185 ALA A CA 1
ATOM 1416 C C . ALA A 1 185 ? 12.529 -8.194 -13.533 1.00 87.56 185 ALA A C 1
ATOM 1418 O O . ALA A 1 185 ? 13.517 -8.894 -13.761 1.00 87.56 185 ALA A O 1
ATOM 1419 N N . THR A 1 186 ? 11.561 -8.576 -12.691 1.00 85.81 186 THR A N 1
ATOM 1420 C CA . THR A 1 186 ? 11.564 -9.874 -11.996 1.00 85.81 186 THR A CA 1
ATOM 1421 C C . THR A 1 186 ? 11.462 -11.032 -12.989 1.00 85.81 186 THR A C 1
ATOM 1423 O O . THR A 1 186 ? 12.197 -12.011 -12.861 1.00 85.81 186 THR A O 1
ATOM 1426 N N . ALA A 1 187 ? 10.588 -10.921 -13.995 1.00 86.00 187 ALA A N 1
ATOM 1427 C CA . ALA A 1 187 ? 10.420 -11.944 -15.031 1.00 86.00 187 ALA A CA 1
ATOM 1428 C C . ALA A 1 187 ? 11.695 -12.169 -15.867 1.00 86.00 187 ALA A C 1
ATOM 1430 O O . ALA A 1 187 ? 11.946 -13.280 -16.324 1.00 86.00 187 ALA A O 1
ATOM 1431 N N . LEU A 1 188 ? 12.522 -11.132 -16.017 1.00 78.94 188 LEU A N 1
ATOM 1432 C CA . LEU A 1 188 ? 13.819 -11.178 -16.699 1.00 78.94 188 LEU A CA 1
ATOM 1433 C C . LEU A 1 188 ? 14.974 -11.681 -15.806 1.00 78.94 188 LEU A C 1
ATOM 1435 O O . LEU A 1 188 ? 16.120 -11.715 -16.245 1.00 78.94 188 LEU A O 1
ATOM 1439 N N . GLY A 1 189 ? 14.693 -12.093 -14.565 1.00 68.88 189 GLY A N 1
ATOM 1440 C CA . GLY A 1 189 ? 15.653 -12.784 -13.698 1.00 68.88 189 GLY A CA 1
ATOM 1441 C C . GLY A 1 189 ? 16.591 -11.884 -12.889 1.00 68.88 189 GLY A C 1
ATOM 1442 O O . GLY A 1 189 ? 17.491 -12.400 -12.224 1.00 68.88 189 GLY A O 1
ATOM 1443 N N . LEU A 1 190 ? 16.395 -10.561 -12.891 1.00 68.69 190 LEU A N 1
ATOM 1444 C CA . LEU A 1 190 ? 17.232 -9.658 -12.100 1.00 68.69 190 LEU A CA 1
ATOM 1445 C C . LEU A 1 190 ? 16.966 -9.813 -10.606 1.00 68.69 190 LEU A C 1
ATOM 1447 O O . LEU A 1 190 ? 15.821 -9.722 -10.163 1.00 68.69 190 LEU A O 1
ATOM 1451 N N . GLY A 1 191 ? 18.060 -10.007 -9.858 1.00 65.94 191 GLY A N 1
ATOM 1452 C CA . GLY A 1 191 ? 18.198 -9.849 -8.407 1.00 65.94 191 GLY A CA 1
ATOM 1453 C C . GLY A 1 191 ? 16.884 -9.870 -7.639 1.00 65.94 191 GLY A C 1
ATOM 1454 O O . GLY A 1 191 ? 16.400 -8.830 -7.194 1.00 65.94 191 GLY A O 1
ATOM 1455 N N . ALA A 1 192 ? 16.295 -11.057 -7.496 1.00 71.25 192 ALA A N 1
ATOM 1456 C CA . ALA A 1 192 ? 14.915 -11.142 -7.053 1.00 71.25 192 ALA A CA 1
ATOM 1457 C C . ALA A 1 192 ? 14.683 -10.604 -5.631 1.00 71.25 192 ALA A C 1
ATOM 1459 O O . ALA A 1 192 ? 13.556 -10.255 -5.329 1.00 71.25 192 ALA A O 1
ATOM 1460 N N . ALA A 1 193 ? 15.701 -10.493 -4.769 1.00 84.06 193 ALA A N 1
ATOM 1461 C CA . ALA A 1 193 ? 15.545 -9.797 -3.490 1.00 84.06 193 ALA A CA 1
ATOM 1462 C C . ALA A 1 193 ? 15.391 -8.276 -3.671 1.00 84.06 193 ALA A C 1
ATOM 1464 O O . ALA A 1 193 ? 14.412 -7.699 -3.206 1.00 84.06 193 ALA A O 1
ATOM 1465 N N . HIS A 1 194 ? 16.306 -7.650 -4.422 1.00 82.19 194 HIS A N 1
ATOM 1466 C CA . HIS A 1 194 ? 16.297 -6.212 -4.706 1.00 82.19 194 HIS A CA 1
ATOM 1467 C C . HIS A 1 194 ? 14.957 -5.763 -5.297 1.00 82.19 194 HIS A C 1
ATOM 1469 O O . HIS A 1 194 ? 14.331 -4.831 -4.799 1.00 82.19 194 HIS A O 1
ATOM 1475 N N . VAL A 1 195 ? 14.484 -6.444 -6.345 1.00 86.31 195 VAL A N 1
ATOM 1476 C CA . VAL A 1 195 ? 13.237 -6.056 -7.024 1.00 86.31 195 VAL A CA 1
ATOM 1477 C C . VAL A 1 195 ? 12.018 -6.250 -6.116 1.00 86.31 195 VAL A C 1
ATOM 1479 O O . VAL A 1 195 ? 11.118 -5.415 -6.115 1.00 86.31 195 VAL A O 1
ATOM 1482 N N . GLN A 1 196 ? 12.009 -7.299 -5.291 1.00 92.94 196 GLN A N 1
ATOM 1483 C CA . GLN A 1 196 ? 10.925 -7.560 -4.342 1.00 92.94 196 GLN A CA 1
ATOM 1484 C C . GLN A 1 196 ? 10.866 -6.524 -3.213 1.00 92.94 196 GLN A C 1
ATOM 1486 O O . GLN A 1 196 ? 9.776 -6.108 -2.823 1.00 92.94 196 GLN A O 1
ATOM 1491 N N . PHE A 1 197 ? 12.011 -6.027 -2.741 1.00 91.12 197 PHE A N 1
ATOM 1492 C CA . PHE A 1 197 ? 12.045 -4.915 -1.790 1.00 91.12 197 PHE A CA 1
ATOM 1493 C C . PHE A 1 197 ? 11.454 -3.630 -2.379 1.00 91.12 197 PHE A C 1
ATOM 1495 O O . PHE A 1 197 ? 10.641 -2.973 -1.725 1.00 91.12 197 PHE A O 1
ATOM 1502 N N . GLN A 1 198 ? 11.782 -3.320 -3.637 1.00 87.69 198 GLN A N 1
ATOM 1503 C CA . GLN A 1 198 ? 11.230 -2.153 -4.333 1.00 87.69 198 GLN A CA 1
ATOM 1504 C C . GLN A 1 198 ? 9.726 -2.293 -4.610 1.00 87.69 198 GLN A C 1
ATOM 1506 O O . GLN A 1 198 ? 8.972 -1.344 -4.398 1.00 87.69 198 GLN A O 1
ATOM 1511 N N . LEU A 1 199 ? 9.262 -3.484 -5.013 1.00 93.44 199 LEU A N 1
ATOM 1512 C CA . LEU A 1 199 ? 7.830 -3.789 -5.133 1.00 93.44 199 LEU A CA 1
ATOM 1513 C C . LEU A 1 199 ? 7.110 -3.629 -3.792 1.00 93.44 199 LEU A C 1
ATOM 1515 O O . LEU A 1 199 ? 6.022 -3.060 -3.741 1.00 93.44 199 LEU A O 1
ATOM 1519 N N . GLY A 1 200 ? 7.733 -4.082 -2.705 1.00 94.00 200 GLY A N 1
ATOM 1520 C CA . GLY A 1 200 ? 7.259 -3.875 -1.343 1.00 94.00 200 GLY A CA 1
ATOM 1521 C C . GLY A 1 200 ? 6.964 -2.408 -1.044 1.00 94.00 200 GLY A C 1
ATOM 1522 O O . GLY A 1 200 ? 5.841 -2.079 -0.667 1.00 94.00 200 GLY A O 1
ATOM 1523 N N . GLY A 1 201 ? 7.942 -1.528 -1.275 1.00 88.75 201 GLY A N 1
ATOM 1524 C CA . GLY A 1 201 ? 7.780 -0.078 -1.118 1.00 88.75 201 GLY A CA 1
ATOM 1525 C C . GLY A 1 201 ? 6.704 0.510 -2.037 1.00 88.75 201 GLY A C 1
ATOM 1526 O O . GLY A 1 201 ? 5.835 1.243 -1.573 1.00 88.75 201 GLY A O 1
ATOM 1527 N N . ALA A 1 202 ? 6.686 0.119 -3.314 1.00 91.19 202 ALA A N 1
ATOM 1528 C CA . ALA A 1 202 ? 5.667 0.551 -4.274 1.00 91.19 202 ALA A CA 1
ATOM 1529 C C . ALA A 1 202 ? 4.241 0.212 -3.808 1.00 91.19 202 ALA A C 1
ATOM 1531 O O . ALA A 1 202 ? 3.332 1.041 -3.878 1.00 91.19 202 ALA A O 1
ATOM 1532 N N . TYR A 1 203 ? 4.042 -0.999 -3.285 1.00 95.19 203 TYR A N 1
ATOM 1533 C CA . TYR A 1 203 ? 2.752 -1.431 -2.763 1.00 95.19 203 TYR A CA 1
ATOM 1534 C C . TYR A 1 203 ? 2.358 -0.717 -1.464 1.00 95.19 203 TYR A C 1
ATOM 1536 O O . TYR A 1 203 ? 1.161 -0.530 -1.237 1.00 95.19 203 TYR A O 1
ATOM 1544 N N . VAL A 1 204 ? 3.320 -0.278 -0.641 1.00 93.50 204 VAL A N 1
ATOM 1545 C CA . VAL A 1 204 ? 3.043 0.586 0.523 1.00 93.50 204 VAL A CA 1
ATOM 1546 C C . VAL A 1 204 ? 2.456 1.922 0.076 1.00 93.50 204 VAL A C 1
ATOM 1548 O O . VAL A 1 204 ? 1.406 2.310 0.585 1.00 93.50 204 VAL A O 1
ATOM 1551 N N . GLU A 1 205 ? 3.058 2.571 -0.922 1.00 88.38 205 GLU A N 1
ATOM 1552 C CA . GLU A 1 205 ? 2.559 3.842 -1.475 1.00 88.38 205 GLU A CA 1
ATOM 1553 C C . GLU A 1 205 ? 1.161 3.705 -2.107 1.00 88.38 205 GLU A C 1
ATOM 1555 O O . GLU A 1 205 ? 0.376 4.650 -2.144 1.00 88.38 205 GLU A O 1
ATOM 1560 N N . MET A 1 206 ? 0.808 2.505 -2.578 1.00 89.00 206 MET A N 1
ATOM 1561 C CA . MET A 1 206 ? -0.532 2.179 -3.086 1.00 89.00 206 MET A CA 1
ATOM 1562 C C . MET A 1 206 ? -1.528 1.755 -1.995 1.00 89.00 206 MET A C 1
ATOM 1564 O O . MET A 1 206 ? -2.651 1.371 -2.322 1.00 89.00 206 MET A O 1
ATOM 1568 N N . GLN A 1 207 ? -1.130 1.755 -0.718 1.00 91.19 207 GLN A N 1
ATOM 1569 C CA . GLN A 1 207 ? -1.892 1.197 0.410 1.00 91.19 207 GLN A CA 1
ATOM 1570 C C . GLN A 1 207 ? -2.281 -0.289 0.241 1.00 91.19 207 GLN A C 1
ATOM 1572 O O . GLN A 1 207 ? -3.156 -0.809 0.937 1.00 91.19 207 GLN A O 1
ATOM 1577 N N . ALA A 1 208 ? -1.599 -1.020 -0.643 1.00 93.00 208 ALA A N 1
ATOM 1578 C CA . ALA A 1 208 ? -1.814 -2.440 -0.896 1.00 93.00 208 ALA A CA 1
ATOM 1579 C C . ALA A 1 208 ? -1.012 -3.297 0.103 1.00 93.00 208 ALA A C 1
ATOM 1581 O O . ALA A 1 208 ? -0.126 -4.063 -0.277 1.00 93.00 208 ALA A O 1
ATOM 1582 N N . LEU A 1 209 ? -1.322 -3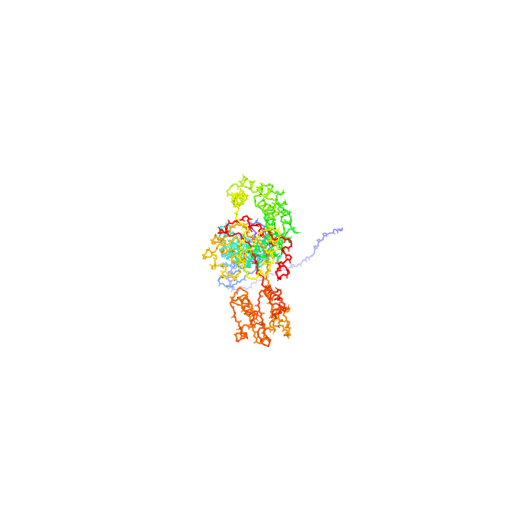.169 1.398 1.00 92.25 209 LEU A N 1
ATOM 1583 C CA . LEU A 1 209 ? -0.517 -3.720 2.503 1.00 92.25 209 LEU A CA 1
ATOM 1584 C C . LEU A 1 209 ? -0.325 -5.248 2.455 1.00 92.25 209 LEU A C 1
ATOM 1586 O O . LEU A 1 209 ? 0.696 -5.758 2.915 1.00 92.25 209 LEU A O 1
ATOM 1590 N N . ASP A 1 210 ? -1.285 -5.995 1.904 1.00 95.31 210 ASP A N 1
ATOM 1591 C CA . ASP A 1 210 ? -1.149 -7.444 1.710 1.00 95.31 210 ASP A CA 1
ATOM 1592 C C . ASP A 1 210 ? -0.081 -7.782 0.663 1.00 95.31 210 ASP A C 1
ATOM 1594 O O . ASP A 1 210 ? 0.797 -8.603 0.931 1.00 95.31 210 ASP A O 1
ATOM 1598 N N . LYS A 1 211 ? -0.098 -7.090 -0.483 1.00 95.25 211 LYS A N 1
ATOM 1599 C CA . LYS A 1 211 ? 0.910 -7.254 -1.539 1.00 95.25 211 LYS A CA 1
ATOM 1600 C C . LYS A 1 211 ? 2.281 -6.754 -1.091 1.00 95.25 211 LYS A C 1
ATOM 1602 O O . LYS A 1 211 ? 3.282 -7.406 -1.372 1.00 95.25 211 LYS A O 1
ATOM 1607 N N . ALA A 1 212 ? 2.320 -5.648 -0.346 1.00 97.19 212 ALA A N 1
ATOM 1608 C CA . ALA A 1 212 ? 3.550 -5.113 0.227 1.00 97.19 212 ALA A CA 1
ATOM 1609 C C . ALA A 1 212 ? 4.232 -6.131 1.149 1.00 97.19 212 ALA A C 1
ATOM 1611 O O . ALA A 1 212 ? 5.414 -6.419 0.976 1.00 97.19 212 ALA A O 1
ATOM 1612 N N . ALA A 1 213 ? 3.479 -6.718 2.089 1.00 97.62 213 ALA A N 1
ATOM 1613 C CA . ALA A 1 213 ? 4.002 -7.743 2.990 1.00 97.62 213 ALA A CA 1
ATOM 1614 C C . ALA A 1 213 ? 4.535 -8.953 2.211 1.00 97.62 213 ALA A C 1
ATOM 1616 O O . ALA A 1 213 ? 5.678 -9.346 2.422 1.00 97.62 213 ALA A O 1
ATOM 1617 N N . ALA A 1 214 ? 3.751 -9.483 1.265 1.00 96.56 214 ALA A N 1
ATOM 1618 C CA . ALA A 1 214 ? 4.142 -10.646 0.471 1.00 96.56 214 ALA A CA 1
ATOM 1619 C C . ALA A 1 214 ? 5.422 -10.404 -0.348 1.00 96.56 214 ALA A C 1
ATOM 1621 O O . ALA A 1 214 ? 6.306 -11.259 -0.375 1.00 96.56 214 ALA A O 1
ATOM 1622 N N . ALA A 1 215 ? 5.552 -9.233 -0.982 1.00 94.88 215 ALA A N 1
ATOM 1623 C CA . ALA A 1 215 ? 6.747 -8.876 -1.742 1.00 94.88 215 ALA A CA 1
ATOM 1624 C C . ALA A 1 215 ? 7.980 -8.750 -0.830 1.00 94.88 215 ALA A C 1
ATOM 1626 O O . ALA A 1 215 ? 9.011 -9.369 -1.082 1.00 94.88 215 ALA A O 1
ATOM 1627 N N . LEU A 1 216 ? 7.869 -8.024 0.286 1.00 97.00 216 LEU A N 1
ATOM 1628 C CA . LEU A 1 216 ? 8.971 -7.865 1.243 1.00 97.00 216 LEU A CA 1
ATOM 1629 C C . LEU A 1 216 ? 9.408 -9.213 1.839 1.00 97.00 216 LEU A C 1
ATOM 1631 O O . LEU A 1 216 ? 10.604 -9.503 1.891 1.00 97.00 216 LEU A O 1
ATOM 1635 N N . GLU A 1 217 ? 8.457 -10.063 2.236 1.00 96.38 217 GLU A N 1
ATOM 1636 C CA . GLU A 1 217 ? 8.715 -11.426 2.718 1.00 96.38 217 GLU A CA 1
ATOM 1637 C C . GLU A 1 217 ? 9.434 -12.276 1.653 1.00 96.38 217 GLU A C 1
ATOM 1639 O O . GLU A 1 217 ? 10.424 -12.943 1.965 1.00 96.38 217 GLU A O 1
ATOM 1644 N N . ALA A 1 218 ? 9.000 -12.212 0.388 1.00 93.12 218 ALA A N 1
ATOM 1645 C CA . ALA A 1 218 ? 9.650 -12.910 -0.722 1.00 93.12 218 ALA A CA 1
ATOM 1646 C C . ALA A 1 218 ? 11.079 -12.407 -0.986 1.00 93.12 218 ALA A C 1
ATOM 1648 O O . ALA A 1 218 ? 11.952 -13.200 -1.354 1.00 93.12 218 ALA A O 1
ATOM 1649 N N . GLY A 1 219 ? 11.335 -11.113 -0.780 1.00 92.94 219 GLY A N 1
ATOM 1650 C CA . GLY A 1 219 ? 12.679 -10.542 -0.832 1.00 92.94 219 GLY A CA 1
ATOM 1651 C C . GLY A 1 219 ? 13.579 -11.095 0.275 1.00 92.94 219 GLY A C 1
ATOM 1652 O O . GLY A 1 219 ? 14.670 -11.598 -0.006 1.00 92.94 219 GLY A O 1
ATOM 1653 N N . PHE A 1 220 ? 13.087 -11.112 1.518 1.00 94.44 220 PHE A N 1
ATOM 1654 C CA . PHE A 1 220 ? 13.829 -11.638 2.671 1.00 94.44 220 PHE A CA 1
ATOM 1655 C C . PHE A 1 220 ? 14.063 -13.145 2.626 1.00 94.44 220 PHE A C 1
ATOM 1657 O O . PHE A 1 220 ? 15.069 -13.617 3.152 1.00 94.44 220 PHE A O 1
ATOM 1664 N N . ALA A 1 221 ? 13.193 -13.903 1.955 1.00 92.19 221 ALA A N 1
ATOM 1665 C CA . ALA A 1 221 ? 13.424 -15.323 1.698 1.00 92.19 221 ALA A CA 1
ATOM 1666 C C . ALA A 1 221 ? 14.662 -15.576 0.813 1.00 92.19 221 ALA A C 1
ATOM 1668 O O . ALA A 1 221 ? 15.198 -16.683 0.817 1.00 92.19 221 ALA A O 1
ATOM 1669 N N . LYS A 1 222 ? 15.116 -14.567 0.054 1.00 86.25 222 LYS A N 1
ATOM 1670 C CA . LYS A 1 222 ? 16.262 -14.657 -0.867 1.00 86.25 222 LYS A CA 1
ATOM 1671 C C . LYS A 1 222 ? 17.511 -13.949 -0.343 1.00 86.25 222 LYS A C 1
ATOM 1673 O O . LYS A 1 222 ? 18.615 -14.408 -0.615 1.00 86.25 222 LYS A O 1
ATOM 1678 N N . GLN A 1 223 ? 17.349 -12.854 0.397 1.00 81.75 223 GLN A N 1
ATOM 1679 C CA . GLN A 1 223 ? 18.445 -12.100 1.003 1.00 81.75 223 GLN A CA 1
ATOM 1680 C C . GLN A 1 223 ? 17.987 -11.502 2.335 1.00 81.75 223 GLN A C 1
ATOM 1682 O O . GLN A 1 223 ? 17.139 -10.617 2.362 1.00 81.75 223 GLN A O 1
ATOM 1687 N N . ALA A 1 224 ? 18.568 -11.971 3.439 1.00 83.88 224 ALA A N 1
ATOM 1688 C CA . ALA A 1 224 ? 18.223 -11.523 4.791 1.00 83.88 224 ALA A CA 1
ATOM 1689 C C . ALA A 1 224 ? 19.336 -10.721 5.486 1.00 83.88 224 ALA A C 1
ATOM 1691 O O . ALA A 1 224 ? 19.236 -10.436 6.679 1.00 83.88 224 ALA A O 1
ATOM 1692 N N . ASP A 1 225 ? 20.401 -10.377 4.760 1.00 88.19 225 ASP A N 1
ATOM 1693 C CA . ASP A 1 225 ? 21.533 -9.634 5.306 1.00 88.19 225 ASP A CA 1
ATOM 1694 C C . ASP A 1 225 ? 21.164 -8.161 5.538 1.00 88.19 225 ASP A C 1
ATOM 1696 O O . ASP A 1 225 ? 21.038 -7.384 4.597 1.00 88.19 225 ASP A O 1
ATOM 1700 N N . LEU A 1 226 ? 21.001 -7.779 6.807 1.00 91.94 226 LEU A N 1
ATOM 1701 C CA . LEU A 1 226 ? 20.650 -6.416 7.221 1.00 91.94 226 LEU A CA 1
ATOM 1702 C C . LEU A 1 226 ? 21.850 -5.447 7.240 1.00 91.94 226 LEU A C 1
ATOM 1704 O O . LEU A 1 226 ? 21.690 -4.289 7.642 1.00 91.94 226 LEU A O 1
ATOM 1708 N N . THR A 1 227 ? 23.047 -5.888 6.834 1.00 87.62 227 THR A N 1
ATOM 1709 C CA . THR A 1 227 ? 24.165 -4.974 6.548 1.00 87.62 227 THR A CA 1
ATOM 1710 C C . THR A 1 227 ? 23.957 -4.234 5.227 1.00 87.62 227 THR A C 1
ATOM 1712 O O . THR A 1 227 ? 24.369 -3.076 5.114 1.00 87.62 227 THR A O 1
ATOM 1715 N N . ASP A 1 228 ? 23.235 -4.842 4.279 1.00 83.06 228 ASP A N 1
ATOM 1716 C CA . ASP A 1 228 ? 22.815 -4.199 3.038 1.00 83.06 228 ASP A CA 1
ATOM 1717 C C . ASP A 1 228 ? 21.804 -3.069 3.331 1.00 83.06 228 ASP A C 1
ATOM 1719 O O . ASP A 1 228 ? 20.783 -3.308 3.987 1.00 83.06 228 ASP A O 1
ATOM 1723 N N . PRO A 1 229 ? 22.056 -1.822 2.881 1.00 83.94 229 PRO A N 1
ATOM 1724 C CA . PRO A 1 229 ? 21.169 -0.695 3.159 1.00 83.94 229 PRO A CA 1
ATOM 1725 C C . PRO A 1 229 ? 19.736 -0.895 2.660 1.00 83.94 229 PRO A C 1
ATOM 1727 O O . PRO A 1 229 ? 18.802 -0.556 3.385 1.00 83.94 229 PRO A O 1
ATOM 1730 N N . LEU A 1 230 ? 19.556 -1.484 1.474 1.00 83.69 230 LEU A N 1
ATOM 1731 C CA . LEU A 1 230 ? 18.230 -1.706 0.902 1.00 83.69 230 LEU A CA 1
ATOM 1732 C C . LEU A 1 230 ? 17.461 -2.773 1.687 1.00 83.69 230 LEU A C 1
ATOM 1734 O O . LEU A 1 230 ? 16.295 -2.569 2.021 1.00 83.69 230 LEU A O 1
ATOM 1738 N N . ALA A 1 231 ? 18.105 -3.891 2.023 1.00 89.94 231 ALA A N 1
ATOM 1739 C CA . ALA A 1 231 ? 17.510 -4.925 2.862 1.00 89.94 231 ALA A CA 1
ATOM 1740 C C . ALA A 1 231 ? 17.175 -4.389 4.262 1.00 89.94 231 ALA A C 1
ATOM 1742 O O . ALA A 1 231 ? 16.125 -4.711 4.817 1.00 89.94 231 ALA A O 1
ATOM 1743 N N . TYR A 1 232 ? 18.022 -3.530 4.833 1.00 93.50 232 TYR A N 1
ATOM 1744 C CA . TYR A 1 232 ? 17.724 -2.868 6.098 1.00 93.50 232 TYR A CA 1
ATOM 1745 C C . TYR A 1 232 ? 16.468 -1.991 5.995 1.00 93.50 232 TYR A C 1
ATOM 1747 O O . TYR A 1 232 ? 15.560 -2.130 6.815 1.00 93.50 232 TYR A O 1
ATOM 1755 N N . GLU A 1 233 ? 16.376 -1.123 4.985 1.00 90.25 233 GLU A N 1
ATOM 1756 C CA . GLU A 1 233 ? 15.197 -0.275 4.758 1.00 90.25 233 GLU A CA 1
ATOM 1757 C C . GLU A 1 233 ? 13.932 -1.108 4.531 1.00 90.25 233 GLU A C 1
ATOM 1759 O O . GLU A 1 233 ? 12.906 -0.866 5.170 1.00 90.25 233 GLU A O 1
ATOM 1764 N N . ALA A 1 234 ? 14.019 -2.158 3.714 1.00 94.88 234 ALA A N 1
ATOM 1765 C CA . ALA A 1 234 ? 12.928 -3.100 3.494 1.00 94.88 234 ALA A CA 1
ATOM 1766 C C . ALA A 1 234 ? 12.466 -3.773 4.797 1.00 94.88 234 ALA A C 1
ATOM 1768 O O . ALA A 1 234 ? 11.276 -4.042 4.968 1.00 94.88 234 ALA A O 1
ATOM 1769 N N . ALA A 1 235 ? 13.376 -4.014 5.746 1.00 97.56 235 ALA A N 1
ATOM 1770 C CA . ALA A 1 235 ? 13.058 -4.649 7.019 1.00 97.56 235 ALA A CA 1
ATOM 1771 C C . ALA A 1 235 ? 12.299 -3.687 7.936 1.00 97.56 235 ALA A C 1
ATOM 1773 O O . ALA A 1 235 ? 11.336 -4.106 8.584 1.00 97.56 235 ALA A O 1
ATOM 1774 N N . VAL A 1 236 ? 12.688 -2.407 7.955 1.00 97.62 236 VAL A N 1
ATOM 1775 C CA . VAL A 1 236 ? 11.949 -1.351 8.664 1.00 97.62 236 VAL A CA 1
ATOM 1776 C C . VAL A 1 236 ? 10.551 -1.197 8.062 1.00 97.62 236 VAL A C 1
ATOM 1778 O O . VAL A 1 236 ? 9.562 -1.198 8.799 1.00 97.62 236 VAL A O 1
ATOM 1781 N N . THR A 1 237 ? 10.459 -1.146 6.731 1.00 97.56 237 THR A N 1
ATOM 1782 C CA . THR A 1 237 ? 9.189 -1.059 6.000 1.00 97.56 237 THR A CA 1
ATOM 1783 C C . THR A 1 237 ? 8.296 -2.262 6.285 1.00 97.56 237 THR A C 1
ATOM 1785 O O . THR A 1 237 ? 7.116 -2.083 6.569 1.00 97.56 237 THR A O 1
ATOM 1788 N N . LEU A 1 238 ? 8.836 -3.484 6.311 1.00 98.25 238 LEU A N 1
ATOM 1789 C CA . LEU A 1 238 ? 8.068 -4.686 6.648 1.00 98.25 238 LEU A CA 1
ATOM 1790 C C . LEU A 1 238 ? 7.501 -4.623 8.075 1.00 98.25 238 LEU A C 1
ATOM 1792 O O . LEU A 1 238 ? 6.336 -4.957 8.288 1.00 98.25 238 LEU A O 1
ATOM 1796 N N . GLY A 1 239 ? 8.284 -4.137 9.044 1.00 97.94 239 GLY A N 1
ATOM 1797 C CA . GLY A 1 239 ? 7.801 -3.894 10.407 1.00 97.94 239 GLY A CA 1
ATOM 1798 C C . GLY A 1 239 ? 6.639 -2.896 10.442 1.00 97.94 239 GLY A C 1
ATOM 1799 O O . GLY A 1 239 ? 5.620 -3.148 11.089 1.00 97.94 239 GLY A O 1
ATOM 1800 N N . ALA A 1 240 ? 6.749 -1.797 9.689 1.00 97.25 240 ALA A N 1
ATOM 1801 C CA . ALA A 1 240 ? 5.694 -0.791 9.573 1.00 97.25 240 ALA A CA 1
ATOM 1802 C C . ALA A 1 240 ? 4.434 -1.338 8.880 1.00 97.25 240 ALA A C 1
ATOM 1804 O O . ALA A 1 240 ? 3.322 -1.072 9.337 1.00 97.25 240 ALA A O 1
ATOM 1805 N N . VAL A 1 241 ? 4.593 -2.157 7.836 1.00 97.88 241 VAL A N 1
ATOM 1806 C CA . VAL A 1 241 ? 3.487 -2.843 7.151 1.00 97.88 241 VAL A CA 1
ATOM 1807 C C . VAL A 1 241 ? 2.766 -3.791 8.105 1.00 97.88 241 VAL A C 1
ATOM 1809 O O . VAL A 1 241 ? 1.538 -3.754 8.184 1.00 97.88 241 VAL A O 1
ATOM 1812 N N . TYR A 1 242 ? 3.487 -4.602 8.884 1.00 98.06 242 TYR A N 1
ATOM 1813 C CA . TYR A 1 242 ? 2.858 -5.460 9.891 1.00 98.06 242 TYR A CA 1
ATOM 1814 C C . TYR A 1 242 ? 2.098 -4.659 10.946 1.00 98.06 242 TYR A C 1
ATOM 1816 O O . TYR A 1 242 ? 0.980 -5.037 11.302 1.00 98.06 242 TYR A O 1
ATOM 1824 N N . PHE A 1 243 ? 2.660 -3.542 11.411 1.00 95.81 243 PHE A N 1
ATOM 1825 C CA . PHE A 1 243 ? 1.986 -2.662 12.363 1.00 95.81 243 PHE A CA 1
ATOM 1826 C C . PHE A 1 243 ? 0.699 -2.068 11.775 1.00 95.81 243 PHE A C 1
ATOM 1828 O O . PHE A 1 243 ? -0.353 -2.150 12.403 1.00 95.81 243 PHE A O 1
ATOM 1835 N N . ALA A 1 244 ? 0.743 -1.556 10.540 1.00 90.81 244 ALA A N 1
ATOM 1836 C CA . ALA A 1 244 ? -0.431 -1.017 9.848 1.00 90.81 244 ALA A CA 1
ATOM 1837 C C . ALA A 1 244 ? -1.537 -2.070 9.642 1.00 90.81 244 ALA A C 1
ATOM 1839 O O . ALA A 1 244 ? -2.723 -1.746 9.653 1.00 90.81 244 ALA A O 1
ATOM 1840 N N . LYS A 1 245 ? -1.160 -3.348 9.519 1.00 93.12 245 LYS A N 1
ATOM 1841 C CA . LYS A 1 245 ? -2.084 -4.494 9.463 1.00 93.12 245 LYS A CA 1
ATOM 1842 C C . LYS A 1 245 ? -2.578 -4.960 10.842 1.00 93.12 245 LYS A C 1
ATOM 1844 O O . LYS A 1 245 ? -3.284 -5.964 10.925 1.00 93.12 245 LYS A O 1
ATOM 1849 N N . GLY A 1 246 ? -2.178 -4.300 11.931 1.00 87.12 246 GLY A N 1
ATOM 1850 C CA . GLY A 1 246 ? -2.498 -4.687 13.309 1.00 87.12 246 GLY A CA 1
ATOM 1851 C C . GLY A 1 246 ? -1.803 -5.971 13.782 1.00 87.12 246 GLY A C 1
ATOM 1852 O O . GLY A 1 246 ? -2.204 -6.554 14.793 1.00 87.12 246 GLY A O 1
ATOM 1853 N N . GLN A 1 247 ? -0.780 -6.439 13.061 1.00 93.19 247 GLN A N 1
ATOM 1854 C CA . GLN A 1 247 ? 0.003 -7.638 13.373 1.00 93.19 247 GLN A CA 1
ATOM 1855 C C . GLN A 1 247 ? 1.167 -7.278 14.308 1.00 93.19 247 GLN A C 1
ATOM 1857 O O . GLN A 1 247 ? 2.340 -7.425 13.966 1.00 93.19 247 GLN A O 1
ATOM 1862 N N . ASN A 1 248 ? 0.829 -6.788 15.502 1.00 89.50 248 ASN A N 1
ATOM 1863 C CA . ASN A 1 248 ? 1.770 -6.152 16.430 1.00 89.50 248 ASN A CA 1
ATOM 1864 C C . ASN A 1 248 ? 2.930 -7.056 16.876 1.00 89.50 248 ASN A C 1
ATOM 1866 O O . ASN A 1 248 ? 4.029 -6.557 17.096 1.00 89.50 248 ASN A O 1
ATOM 1870 N N . ASP A 1 249 ? 2.721 -8.369 16.983 1.00 94.62 249 ASP A N 1
ATOM 1871 C CA . ASP A 1 249 ? 3.791 -9.304 17.361 1.00 94.62 249 ASP A CA 1
ATOM 1872 C C . ASP A 1 249 ? 4.807 -9.507 16.233 1.00 94.62 249 ASP A C 1
ATOM 1874 O O . ASP A 1 249 ? 6.013 -9.502 16.475 1.00 94.62 249 ASP A O 1
ATOM 1878 N N . LYS A 1 250 ? 4.337 -9.597 14.982 1.00 95.94 250 LYS A N 1
ATOM 1879 C CA . LYS A 1 250 ? 5.225 -9.639 13.812 1.00 95.94 250 LYS A CA 1
ATOM 1880 C C . LYS A 1 250 ? 5.969 -8.317 13.632 1.00 95.94 250 LYS A C 1
ATOM 1882 O O . LYS A 1 250 ? 7.157 -8.328 13.322 1.00 95.94 250 LYS A O 1
ATOM 1887 N N . ALA A 1 251 ? 5.285 -7.194 13.857 1.00 97.62 251 ALA A N 1
ATOM 1888 C CA . ALA A 1 251 ? 5.895 -5.870 13.818 1.00 97.62 251 ALA A CA 1
ATOM 1889 C C . ALA A 1 251 ? 7.012 -5.740 14.865 1.00 97.62 251 ALA A C 1
ATOM 1891 O O . ALA A 1 251 ? 8.124 -5.363 14.507 1.00 97.62 251 ALA A O 1
ATOM 1892 N N . ALA A 1 252 ? 6.744 -6.123 16.122 1.00 96.50 252 ALA A N 1
ATOM 1893 C CA . ALA A 1 252 ? 7.739 -6.132 17.196 1.00 96.50 252 ALA A CA 1
ATOM 1894 C C . ALA A 1 252 ? 8.970 -6.959 16.811 1.00 96.50 252 ALA A C 1
ATOM 1896 O O . ALA A 1 252 ? 10.076 -6.429 16.790 1.00 96.50 252 ALA A O 1
ATOM 1897 N N . ALA A 1 253 ? 8.769 -8.221 16.414 1.00 97.12 253 ALA A N 1
ATOM 1898 C CA . ALA A 1 253 ? 9.859 -9.120 16.044 1.00 97.12 253 ALA A CA 1
ATOM 1899 C C . ALA A 1 253 ? 10.696 -8.576 14.874 1.00 97.12 253 ALA A C 1
ATOM 1901 O O . ALA A 1 253 ? 11.914 -8.752 14.830 1.00 97.12 253 ALA A O 1
ATOM 1902 N N . GLN A 1 254 ? 10.060 -7.904 13.912 1.00 97.44 254 GLN A N 1
ATOM 1903 C CA . GLN A 1 254 ? 10.772 -7.305 12.791 1.00 97.44 254 GLN A CA 1
ATOM 1904 C C . GLN A 1 254 ? 11.564 -6.058 13.212 1.00 97.44 254 GLN A C 1
ATOM 1906 O O . GLN A 1 254 ? 12.728 -5.924 12.830 1.00 97.44 254 GLN A O 1
ATOM 1911 N N . PHE A 1 255 ? 10.987 -5.182 14.040 1.00 97.94 255 PHE A N 1
ATOM 1912 C CA . PHE A 1 255 ? 11.708 -4.027 14.574 1.00 97.94 255 PHE A CA 1
ATOM 1913 C C . PHE A 1 255 ? 12.864 -4.446 15.487 1.00 97.94 255 PHE A C 1
ATOM 1915 O O . PHE A 1 255 ? 13.949 -3.878 15.373 1.00 97.94 255 PHE A O 1
ATOM 1922 N N . GLU A 1 256 ? 12.700 -5.488 16.304 1.00 96.94 256 GLU A N 1
ATOM 1923 C CA . GLU A 1 256 ? 13.775 -6.075 17.116 1.00 96.94 256 GLU A CA 1
ATOM 1924 C C . GLU A 1 256 ? 14.965 -6.511 16.261 1.00 96.94 256 GLU A C 1
ATOM 1926 O O . GLU A 1 256 ? 16.098 -6.164 16.585 1.00 96.94 256 GLU A O 1
ATOM 1931 N N . LYS A 1 257 ? 14.731 -7.189 15.129 1.00 95.88 257 LYS A N 1
ATOM 1932 C CA . LYS A 1 257 ? 15.808 -7.560 14.193 1.00 95.88 257 LYS A CA 1
ATOM 1933 C C . LYS A 1 257 ? 16.544 -6.335 13.655 1.00 95.88 257 LYS A C 1
ATOM 1935 O O . LYS A 1 257 ? 17.773 -6.317 13.628 1.00 95.88 257 LYS A O 1
ATOM 1940 N N . THR A 1 258 ? 15.812 -5.296 13.252 1.00 96.94 258 THR A N 1
ATOM 1941 C CA . THR A 1 258 ? 16.434 -4.062 12.738 1.00 96.94 258 THR A CA 1
ATOM 1942 C C . THR A 1 258 ? 17.198 -3.299 13.822 1.00 96.94 258 THR A C 1
ATOM 1944 O O . THR A 1 258 ? 18.284 -2.789 13.560 1.00 96.94 258 THR A O 1
ATOM 1947 N N . LEU A 1 259 ? 16.697 -3.288 15.060 1.00 96.06 259 LEU A N 1
ATOM 1948 C CA . LEU A 1 259 ? 17.374 -2.687 16.207 1.00 96.06 259 LEU A CA 1
ATOM 1949 C C . LEU A 1 259 ? 18.587 -3.507 16.650 1.00 96.06 259 LEU A C 1
ATOM 1951 O O . LEU A 1 259 ? 19.580 -2.923 17.059 1.00 96.06 259 LEU A O 1
ATOM 1955 N N . ALA A 1 260 ? 18.566 -4.832 16.523 1.00 95.50 260 ALA A N 1
ATOM 1956 C CA . ALA A 1 260 ? 19.747 -5.657 16.762 1.00 95.50 260 ALA A CA 1
ATOM 1957 C C . ALA A 1 260 ? 20.867 -5.333 15.758 1.00 95.50 260 ALA A C 1
ATOM 1959 O O . ALA A 1 260 ? 22.029 -5.241 16.146 1.00 95.50 260 ALA A O 1
ATOM 1960 N N . ALA A 1 261 ? 20.515 -5.098 14.488 1.00 93.88 261 ALA A N 1
ATOM 1961 C CA . ALA A 1 261 ? 21.470 -4.683 13.461 1.00 93.88 261 ALA A CA 1
ATOM 1962 C C . ALA A 1 261 ? 21.974 -3.240 13.666 1.00 93.88 261 ALA A C 1
ATOM 1964 O O . ALA A 1 261 ? 23.149 -2.959 13.432 1.00 93.88 261 ALA A O 1
ATOM 1965 N N . ARG A 1 262 ? 21.104 -2.313 14.098 1.00 94.38 262 ARG A N 1
ATOM 1966 C CA . ARG A 1 262 ? 21.447 -0.901 14.358 1.00 94.38 262 ARG A CA 1
ATOM 1967 C C . ARG A 1 262 ? 20.785 -0.403 15.663 1.00 94.38 262 ARG A C 1
ATOM 1969 O O . ARG A 1 262 ? 19.728 0.231 15.597 1.00 94.38 262 ARG A O 1
ATOM 1976 N N . PRO A 1 263 ? 21.420 -0.603 16.842 1.00 89.44 263 PRO A N 1
ATOM 1977 C CA . PRO A 1 263 ? 20.834 -0.384 18.186 1.00 89.44 263 PRO A CA 1
ATOM 1978 C C . PRO A 1 263 ? 20.395 1.033 18.584 1.00 89.44 263 PRO A C 1
ATOM 1980 O O . PRO A 1 263 ? 20.035 1.268 19.740 1.00 89.44 263 PRO A O 1
ATOM 1983 N N . GLY A 1 264 ? 20.406 1.983 17.655 1.00 89.12 264 GLY A N 1
ATOM 1984 C CA . GLY A 1 264 ? 19.970 3.356 17.878 1.00 89.12 264 GLY A CA 1
ATOM 1985 C C . GLY A 1 264 ? 19.262 3.970 16.679 1.00 89.12 264 GLY A C 1
ATOM 1986 O O . GLY A 1 264 ? 19.163 5.182 16.634 1.00 89.12 264 GLY A O 1
ATOM 1987 N N . ALA A 1 265 ? 18.810 3.203 15.686 1.00 94.56 265 ALA A N 1
ATOM 1988 C CA . ALA A 1 265 ? 18.120 3.787 14.537 1.00 94.56 265 ALA A CA 1
ATOM 1989 C C . ALA A 1 265 ? 16.720 4.312 14.917 1.00 94.56 265 ALA A C 1
ATOM 1991 O O . ALA A 1 265 ? 15.884 3.558 15.418 1.00 94.56 265 ALA A O 1
ATOM 1992 N N . ALA A 1 266 ? 16.446 5.590 14.631 1.00 95.19 266 ALA A N 1
ATOM 1993 C CA . ALA A 1 266 ? 15.222 6.272 15.057 1.00 95.19 266 ALA A CA 1
ATOM 1994 C C . ALA A 1 266 ? 13.932 5.631 14.515 1.00 95.19 266 ALA A C 1
ATOM 1996 O O . ALA A 1 266 ? 12.984 5.437 15.273 1.00 95.19 266 ALA A O 1
ATOM 1997 N N . ALA A 1 267 ? 13.894 5.263 13.229 1.00 95.75 267 ALA A N 1
ATOM 1998 C CA . ALA A 1 267 ? 12.676 4.754 12.593 1.00 95.75 267 ALA A CA 1
ATOM 1999 C C . ALA A 1 267 ? 12.195 3.409 13.184 1.00 95.75 267 ALA A C 1
ATOM 2001 O O . ALA A 1 267 ? 11.032 3.328 13.589 1.00 95.75 267 ALA A O 1
ATOM 2002 N N . PRO A 1 268 ? 13.047 2.377 13.355 1.00 97.12 268 PRO A N 1
ATOM 2003 C CA . PRO A 1 268 ? 12.660 1.173 14.091 1.00 97.12 268 PRO A CA 1
ATOM 2004 C C . PRO A 1 268 ? 12.301 1.412 15.554 1.00 97.12 268 PRO A C 1
ATOM 2006 O O . PRO A 1 268 ? 11.372 0.783 16.056 1.00 97.12 268 PRO A O 1
ATOM 2009 N N . MET A 1 269 ? 12.997 2.326 16.245 1.00 97.62 269 MET A N 1
ATOM 2010 C CA . MET A 1 269 ? 12.645 2.686 17.624 1.00 97.62 269 MET A CA 1
ATOM 2011 C C . MET A 1 269 ? 11.245 3.297 17.690 1.00 97.62 269 MET A C 1
ATOM 2013 O O . MET A 1 269 ? 10.471 2.955 18.582 1.00 97.62 269 MET A O 1
ATOM 2017 N N . LEU A 1 270 ? 10.901 4.165 16.734 1.00 97.12 270 LEU A N 1
ATOM 2018 C CA . LEU A 1 270 ? 9.577 4.771 16.635 1.00 97.12 270 LEU A CA 1
ATOM 2019 C C . LEU A 1 270 ? 8.512 3.711 16.348 1.00 97.12 270 LEU A C 1
ATOM 2021 O O . LEU A 1 270 ? 7.457 3.717 16.981 1.00 97.12 270 LEU A O 1
ATOM 2025 N N . GLY A 1 271 ? 8.795 2.785 15.429 1.00 95.12 271 GLY A N 1
ATOM 2026 C CA . GLY A 1 271 ? 7.935 1.638 15.144 1.00 95.12 271 GLY A CA 1
ATOM 2027 C C . GLY A 1 271 ? 7.684 0.782 16.385 1.00 95.12 271 GLY A C 1
ATOM 2028 O O . GLY A 1 271 ? 6.535 0.498 16.720 1.00 95.12 271 GLY A O 1
ATOM 2029 N N . MET A 1 272 ? 8.739 0.455 17.131 1.00 97.62 272 MET A N 1
ATOM 2030 C CA . MET A 1 272 ? 8.656 -0.306 18.379 1.00 97.62 272 MET A CA 1
ATOM 2031 C C . MET A 1 272 ? 7.881 0.444 19.474 1.00 97.62 272 MET A C 1
ATOM 2033 O O . MET A 1 272 ? 7.056 -0.146 20.169 1.00 97.62 272 MET A O 1
ATOM 2037 N N . ALA A 1 273 ? 8.077 1.760 19.597 1.00 95.44 273 ALA A N 1
ATOM 2038 C CA . ALA A 1 273 ? 7.324 2.601 20.526 1.00 95.44 273 ALA A CA 1
ATOM 2039 C C . ALA A 1 273 ? 5.825 2.620 20.188 1.00 95.44 273 ALA A C 1
ATOM 2041 O O . ALA A 1 273 ? 4.990 2.455 21.078 1.00 95.44 273 ALA A O 1
ATOM 2042 N N . LYS A 1 274 ? 5.476 2.738 18.898 1.00 92.12 274 LYS A N 1
ATOM 2043 C CA . LYS A 1 274 ? 4.091 2.637 18.407 1.00 92.12 274 LYS A CA 1
ATOM 2044 C C . LYS A 1 274 ? 3.490 1.253 18.680 1.00 92.12 274 LYS A C 1
ATOM 2046 O O . LYS A 1 274 ? 2.334 1.166 19.095 1.00 92.12 274 LYS A O 1
ATOM 2051 N N . VAL A 1 275 ? 4.273 0.181 18.534 1.00 92.62 275 VAL A N 1
ATOM 2052 C CA . VAL A 1 275 ? 3.855 -1.180 18.907 1.00 92.62 275 VAL A CA 1
ATOM 2053 C C . VAL A 1 275 ? 3.560 -1.274 20.408 1.00 92.62 275 VAL A C 1
ATOM 2055 O O . VAL A 1 275 ? 2.460 -1.696 20.767 1.00 92.62 275 VAL A O 1
ATOM 2058 N N . HIS A 1 276 ? 4.468 -0.836 21.285 1.00 86.88 276 HIS A N 1
ATOM 2059 C CA . HIS A 1 276 ? 4.236 -0.827 22.738 1.00 86.88 276 HIS A CA 1
ATOM 2060 C C . HIS A 1 276 ? 3.012 0.010 23.120 1.00 86.88 276 HIS A C 1
ATOM 2062 O O . HIS A 1 276 ? 2.180 -0.432 23.913 1.00 86.88 276 HIS A O 1
ATOM 2068 N N . PHE A 1 277 ? 2.843 1.175 22.494 1.00 84.75 277 PHE A N 1
ATOM 2069 C CA . PHE A 1 277 ? 1.671 2.020 22.694 1.00 84.75 277 PHE A CA 1
ATOM 2070 C C . PHE A 1 277 ? 0.373 1.298 22.302 1.00 84.75 277 PHE A C 1
ATOM 2072 O O . PHE A 1 277 ? -0.579 1.277 23.082 1.00 84.75 277 PHE A O 1
ATOM 2079 N N . SER A 1 278 ? 0.350 0.621 21.149 1.00 80.06 278 SER A N 1
ATOM 2080 C CA . SER A 1 278 ? -0.812 -0.166 20.707 1.00 80.06 278 SER A CA 1
ATOM 2081 C C . SER A 1 278 ? -1.132 -1.357 21.622 1.00 80.06 278 SER A C 1
ATOM 2083 O O . SER A 1 278 ? -2.283 -1.783 21.695 1.00 80.06 278 SER A O 1
ATOM 2085 N N . LYS A 1 279 ? -0.130 -1.876 22.346 1.00 77.94 279 LYS A N 1
ATOM 2086 C CA . LYS A 1 279 ? -0.275 -2.935 23.358 1.00 77.94 279 LYS A CA 1
ATOM 2087 C C . LYS A 1 279 ? -0.683 -2.401 24.740 1.00 77.94 279 LYS A C 1
ATOM 2089 O O . LYS A 1 279 ? -0.894 -3.195 25.650 1.00 77.94 279 LYS A O 1
ATOM 2094 N N . GLY A 1 280 ? -0.803 -1.082 24.912 1.00 74.38 280 GLY A N 1
ATOM 2095 C CA . GLY A 1 280 ? -1.110 -0.444 26.197 1.00 74.38 280 GLY A CA 1
ATOM 2096 C C . GLY A 1 280 ? 0.088 -0.330 27.144 1.00 74.38 280 GLY A C 1
ATOM 2097 O O . GLY A 1 280 ? -0.066 0.089 28.287 1.00 74.38 280 GLY A O 1
ATOM 2098 N N . GLU A 1 281 ? 1.293 -0.656 26.683 1.00 81.88 281 GLU A N 1
ATOM 2099 C CA . GLU A 1 281 ? 2.527 -0.597 27.467 1.00 81.88 281 GLU A CA 1
ATOM 2100 C C . GLU A 1 281 ? 3.111 0.825 27.420 1.00 81.88 281 GLU A C 1
ATOM 2102 O O . GLU A 1 281 ? 4.203 1.060 26.897 1.00 81.88 281 GLU A O 1
ATOM 2107 N N . VAL A 1 282 ? 2.341 1.793 27.927 1.00 82.62 282 VAL A N 1
ATOM 2108 C CA . VAL A 1 282 ? 2.605 3.237 27.781 1.00 82.62 282 VAL A CA 1
ATOM 2109 C C . VAL A 1 282 ? 3.974 3.635 28.333 1.00 82.62 282 VAL A C 1
ATOM 2111 O O . VAL A 1 282 ? 4.677 4.402 27.682 1.00 82.62 282 VAL A O 1
ATOM 2114 N N . ASP A 1 283 ? 4.399 3.064 29.461 1.00 81.25 283 ASP A N 1
ATOM 2115 C CA . ASP A 1 283 ? 5.713 3.355 30.050 1.00 81.25 283 ASP A CA 1
ATOM 2116 C C . ASP A 1 283 ? 6.864 2.934 29.125 1.00 81.25 283 ASP A C 1
ATOM 2118 O O . ASP A 1 283 ? 7.826 3.680 28.935 1.00 81.25 283 ASP A O 1
ATOM 2122 N N . LYS A 1 284 ? 6.744 1.762 28.482 1.00 88.00 284 LYS A N 1
ATOM 2123 C CA . LYS A 1 284 ? 7.737 1.278 27.508 1.00 88.00 284 LYS A CA 1
ATOM 2124 C C . LYS A 1 284 ? 7.744 2.152 26.254 1.00 88.00 284 LYS A C 1
ATOM 2126 O O . LYS A 1 284 ? 8.811 2.458 25.724 1.00 88.00 284 LYS A O 1
ATOM 2131 N N . ALA A 1 285 ? 6.563 2.572 25.795 1.00 89.12 285 ALA A N 1
ATOM 2132 C CA . ALA A 1 285 ? 6.427 3.463 24.648 1.00 89.12 285 ALA A CA 1
ATOM 2133 C C . ALA A 1 285 ? 7.063 4.835 24.918 1.00 89.12 285 ALA A C 1
ATOM 2135 O O . ALA A 1 285 ? 7.880 5.292 24.121 1.00 89.12 285 ALA A O 1
ATOM 2136 N N . LEU A 1 286 ? 6.753 5.456 26.062 1.00 90.25 286 LEU A N 1
ATOM 2137 C CA . LEU A 1 286 ? 7.337 6.727 26.499 1.00 90.25 286 LEU A CA 1
ATOM 2138 C C . LEU A 1 286 ? 8.859 6.644 26.608 1.00 90.25 286 LEU A C 1
ATOM 2140 O O . LEU A 1 286 ? 9.538 7.504 26.056 1.00 90.25 286 LEU A O 1
ATOM 2144 N N . ALA A 1 287 ? 9.394 5.584 27.222 1.00 94.62 287 ALA A N 1
ATOM 2145 C CA . ALA A 1 287 ? 10.839 5.389 27.331 1.00 94.62 287 ALA A CA 1
ATOM 2146 C C . ALA A 1 287 ? 11.533 5.362 25.957 1.00 94.62 287 ALA A C 1
ATOM 2148 O O . ALA A 1 287 ? 12.607 5.942 25.784 1.00 94.62 287 ALA A O 1
ATOM 2149 N N . LEU A 1 288 ? 10.917 4.722 24.958 1.00 95.69 288 LEU A N 1
ATOM 2150 C CA . LEU A 1 288 ? 11.437 4.720 23.591 1.00 95.69 288 LEU A CA 1
ATOM 2151 C C . LEU A 1 288 ? 11.279 6.081 22.909 1.00 95.69 288 LEU A C 1
ATOM 2153 O O . LEU A 1 288 ? 12.236 6.541 22.289 1.00 95.69 288 LEU A O 1
ATOM 2157 N N . PHE A 1 289 ? 10.126 6.745 23.037 1.00 95.62 289 PHE A N 1
ATOM 2158 C CA . PHE A 1 289 ? 9.929 8.081 22.473 1.00 95.62 289 PHE A CA 1
ATOM 2159 C C . PHE A 1 289 ? 10.932 9.090 23.041 1.00 95.62 289 PHE A C 1
ATOM 2161 O O . PHE A 1 289 ? 11.554 9.826 22.274 1.00 95.62 289 PHE A O 1
ATOM 2168 N N . ASP A 1 290 ? 11.142 9.098 24.360 1.00 94.88 290 ASP A N 1
ATOM 2169 C CA . ASP A 1 290 ? 12.120 9.968 25.021 1.00 94.88 290 ASP A CA 1
ATOM 2170 C C . ASP A 1 290 ? 13.526 9.716 24.482 1.00 94.88 290 ASP A C 1
ATOM 2172 O O . ASP A 1 290 ? 14.272 10.651 24.188 1.00 94.88 290 ASP A O 1
ATOM 2176 N N . ARG A 1 291 ? 13.877 8.440 24.291 1.00 96.62 291 ARG A N 1
ATOM 2177 C CA . ARG A 1 291 ? 15.171 8.055 23.737 1.00 96.62 291 ARG A CA 1
ATOM 2178 C C . ARG A 1 291 ? 15.341 8.536 22.293 1.00 96.62 291 ARG A C 1
ATOM 2180 O O . ARG A 1 291 ? 16.435 8.972 21.950 1.00 96.62 291 ARG A O 1
ATOM 2187 N N . ILE A 1 292 ? 14.291 8.509 21.467 1.00 97.44 292 ILE A N 1
ATOM 2188 C CA . ILE A 1 292 ? 14.327 9.062 20.099 1.00 97.44 292 ILE A CA 1
ATOM 2189 C C . ILE A 1 292 ? 14.563 10.573 20.142 1.00 97.44 292 ILE A C 1
ATOM 2191 O O . ILE A 1 292 ? 15.454 11.060 19.452 1.00 97.44 292 ILE A O 1
ATOM 2195 N N . VAL A 1 293 ? 13.812 11.309 20.970 1.00 96.50 293 VAL A N 1
ATOM 2196 C CA . VAL A 1 293 ? 13.960 12.771 21.101 1.00 96.50 293 VAL A CA 1
ATOM 2197 C C . VAL A 1 293 ? 15.355 13.150 21.600 1.00 96.50 293 VAL A C 1
ATOM 2199 O O . VAL A 1 293 ? 15.935 14.118 21.113 1.00 96.50 293 VAL A O 1
ATOM 2202 N N . ALA A 1 294 ? 15.912 12.377 22.534 1.00 96.00 294 ALA A N 1
ATOM 2203 C CA . ALA A 1 294 ? 17.243 12.618 23.081 1.00 96.00 294 ALA A CA 1
ATOM 2204 C C . ALA A 1 294 ? 18.377 12.271 22.097 1.00 96.00 294 ALA A C 1
ATOM 2206 O O . ALA A 1 294 ? 19.373 12.987 22.045 1.00 96.00 294 ALA A O 1
ATOM 2207 N N . GLN A 1 295 ? 18.254 11.173 21.342 1.00 95.00 295 GLN A N 1
ATOM 2208 C CA . GLN A 1 295 ? 19.332 10.666 20.479 1.00 95.00 295 GLN A CA 1
ATOM 2209 C C . GLN A 1 295 ? 19.295 11.231 19.054 1.00 95.00 295 GLN A C 1
ATOM 2211 O O . GLN A 1 295 ? 20.342 11.307 18.419 1.00 95.00 295 GLN A O 1
ATOM 2216 N N . HIS A 1 296 ? 18.123 11.644 18.559 1.00 94.62 296 HIS A N 1
ATOM 2217 C CA . HIS A 1 296 ? 17.919 12.088 17.171 1.00 94.62 296 HIS A CA 1
ATOM 2218 C C . HIS A 1 296 ? 17.196 13.437 17.069 1.00 94.62 296 HIS A C 1
ATOM 2220 O O . HIS A 1 296 ? 16.205 13.546 16.337 1.00 94.62 296 HIS A O 1
ATOM 2226 N N . PRO A 1 297 ? 17.639 14.480 17.794 1.00 93.75 297 PRO A N 1
ATOM 2227 C CA . PRO A 1 297 ? 16.960 15.769 17.776 1.00 93.75 297 PRO A CA 1
ATOM 2228 C C . PRO A 1 297 ? 16.883 16.339 16.349 1.00 93.75 297 PRO A C 1
ATOM 2230 O O . PRO A 1 297 ? 17.842 16.270 15.585 1.00 93.75 297 PRO A O 1
ATOM 2233 N N . GLY A 1 298 ? 15.730 16.907 15.984 1.00 89.00 298 GLY A N 1
ATOM 2234 C CA . GLY A 1 298 ? 15.506 17.526 14.668 1.00 89.00 298 GLY A CA 1
ATOM 2235 C C . GLY A 1 298 ? 15.125 16.565 13.534 1.00 89.00 298 GLY A C 1
ATOM 2236 O O . GLY A 1 298 ? 14.879 17.023 12.421 1.00 89.00 298 GLY A O 1
ATOM 2237 N N . THR A 1 299 ? 15.035 15.258 13.796 1.00 93.38 299 THR A N 1
ATOM 2238 C CA . THR A 1 299 ? 14.524 14.278 12.821 1.00 93.38 299 THR A CA 1
ATOM 2239 C C . THR A 1 299 ? 12.987 14.228 12.803 1.00 93.38 299 THR A C 1
ATOM 2241 O O . THR A 1 299 ? 12.357 14.506 13.831 1.00 93.38 299 THR A O 1
ATOM 2244 N N . PRO A 1 300 ? 12.351 13.825 11.682 1.00 92.31 300 PRO A N 1
ATOM 2245 C CA . PRO A 1 300 ? 10.905 13.592 11.628 1.00 92.31 300 PRO A CA 1
ATOM 2246 C C . PRO A 1 300 ? 10.416 12.595 12.686 1.00 92.31 300 PRO A C 1
ATOM 2248 O O . PRO A 1 300 ? 9.325 12.754 13.242 1.00 92.31 300 PRO A O 1
ATOM 2251 N N . GLU A 1 301 ? 11.222 11.580 12.997 1.00 94.69 301 GLU A N 1
ATOM 2252 C CA . GLU A 1 301 ? 10.936 10.591 14.032 1.00 94.69 301 GLU A CA 1
ATOM 2253 C C . GLU A 1 301 ? 10.918 11.225 15.420 1.00 94.69 301 GLU A C 1
ATOM 2255 O O . GLU A 1 301 ? 10.016 10.932 16.204 1.00 94.69 301 GLU A O 1
ATOM 2260 N N . ALA A 1 302 ? 11.864 12.121 15.721 1.00 92.25 302 ALA A N 1
ATOM 2261 C CA . ALA A 1 302 ? 11.870 12.867 16.975 1.00 92.25 302 ALA A CA 1
ATOM 2262 C C . ALA A 1 302 ? 10.692 13.839 17.075 1.00 92.25 302 ALA A C 1
ATOM 2264 O O . ALA A 1 302 ? 10.105 13.960 18.147 1.00 92.25 302 ALA A O 1
ATOM 2265 N N . THR A 1 303 ? 10.282 14.481 15.978 1.00 92.56 303 THR A N 1
ATOM 2266 C CA . THR A 1 303 ? 9.060 15.302 15.966 1.00 92.56 303 THR A CA 1
ATOM 2267 C C . THR A 1 303 ? 7.821 14.457 16.260 1.00 92.56 303 THR A C 1
ATOM 2269 O O . THR A 1 303 ? 7.013 14.834 17.109 1.00 92.56 303 THR A O 1
ATOM 2272 N N . GLN A 1 304 ? 7.685 13.290 15.623 1.00 87.19 304 GLN A N 1
ATOM 2273 C CA . GLN A 1 304 ? 6.591 12.358 15.917 1.00 87.19 304 GLN A CA 1
ATOM 2274 C C . GLN A 1 304 ? 6.637 11.886 17.374 1.00 87.19 304 GLN A C 1
ATOM 2276 O O . GLN A 1 304 ? 5.623 11.944 18.067 1.00 87.19 304 GLN A O 1
ATOM 2281 N N . ALA A 1 305 ? 7.805 11.465 17.860 1.00 91.19 305 ALA A N 1
ATOM 2282 C CA . ALA A 1 305 ? 7.998 11.021 19.236 1.00 91.19 305 ALA A CA 1
ATOM 2283 C C . ALA A 1 305 ? 7.653 12.123 20.251 1.00 91.19 305 ALA A C 1
ATOM 2285 O O . ALA A 1 305 ? 6.965 11.850 21.229 1.00 91.19 305 ALA A O 1
ATOM 2286 N N . ALA A 1 306 ? 8.046 13.374 19.999 1.00 89.44 306 ALA A N 1
ATOM 2287 C CA . ALA A 1 306 ? 7.704 14.518 20.843 1.00 89.44 306 ALA A CA 1
ATOM 2288 C C . ALA A 1 306 ? 6.192 14.782 20.885 1.00 89.44 306 ALA A C 1
ATOM 2290 O O . ALA A 1 306 ? 5.657 15.073 21.957 1.00 89.44 306 ALA A O 1
ATOM 2291 N N . THR A 1 307 ? 5.492 14.633 19.756 1.00 87.19 307 THR A N 1
ATOM 2292 C CA . THR A 1 307 ? 4.023 14.685 19.722 1.00 87.19 307 THR A CA 1
ATOM 2293 C C . THR A 1 307 ? 3.422 13.594 20.601 1.00 87.19 307 THR A C 1
ATOM 2295 O O . THR A 1 307 ? 2.604 13.904 21.464 1.00 87.19 307 THR A O 1
ATOM 2298 N N . PHE A 1 308 ? 3.881 12.345 20.471 1.00 83.81 308 PHE A N 1
ATOM 2299 C CA . PHE A 1 308 ? 3.423 11.257 21.338 1.00 83.81 308 PHE A CA 1
ATOM 2300 C C . PHE A 1 308 ? 3.707 11.542 22.816 1.00 83.81 308 PHE A C 1
ATOM 2302 O O . PHE A 1 308 ? 2.807 11.417 23.635 1.00 83.81 308 PHE A O 1
ATOM 2309 N N . ILE A 1 309 ? 4.912 11.989 23.175 1.00 84.50 309 ILE A N 1
ATOM 2310 C CA . ILE A 1 309 ? 5.266 12.339 24.559 1.00 84.50 309 ILE A CA 1
ATOM 2311 C C . ILE A 1 309 ? 4.342 13.425 25.102 1.00 84.50 309 ILE A C 1
ATOM 2313 O O . ILE A 1 309 ? 3.849 13.300 26.220 1.00 84.50 309 ILE A O 1
ATOM 2317 N N . LYS A 1 310 ? 4.109 14.493 24.333 1.00 81.75 310 LYS A N 1
ATOM 2318 C CA . LYS A 1 310 ? 3.243 15.600 24.744 1.00 81.75 310 LYS A CA 1
ATOM 2319 C C . LYS A 1 310 ? 1.828 15.110 25.027 1.00 81.75 310 LYS A C 1
ATOM 2321 O O . LYS A 1 310 ? 1.257 15.493 26.043 1.00 81.75 310 LYS A O 1
ATOM 2326 N N . GLU A 1 311 ? 1.277 14.276 24.154 1.00 76.12 311 GLU A N 1
ATOM 2327 C CA . GLU A 1 311 ? -0.082 13.760 24.319 1.00 76.12 311 GLU A CA 1
ATOM 2328 C C . GLU A 1 311 ? -0.170 12.707 25.437 1.00 76.12 311 GLU A C 1
ATOM 2330 O O . GLU A 1 311 ? -1.124 12.725 26.203 1.00 76.12 311 GLU A O 1
ATOM 2335 N N . LEU A 1 312 ? 0.855 11.871 25.629 1.00 71.31 312 LEU A N 1
ATOM 2336 C CA . LEU A 1 312 ? 0.885 10.847 26.684 1.00 71.31 312 LEU A CA 1
ATOM 2337 C C . LEU A 1 312 ? 1.209 11.400 28.082 1.00 71.31 312 LEU A C 1
ATOM 2339 O O . LEU A 1 312 ? 0.760 10.837 29.077 1.00 71.31 312 LEU A O 1
ATOM 2343 N N . ARG A 1 313 ? 1.990 12.486 28.184 1.00 70.25 313 ARG A N 1
ATOM 2344 C CA . ARG A 1 313 ? 2.362 13.128 29.464 1.00 70.25 313 ARG A CA 1
ATOM 2345 C C . ARG A 1 313 ? 1.367 14.171 29.951 1.00 70.25 313 ARG A C 1
ATOM 2347 O O . ARG A 1 313 ? 1.426 14.545 31.120 1.00 70.25 313 ARG A O 1
ATOM 2354 N N . LYS A 1 314 ? 0.438 14.620 29.107 1.00 57.19 314 LYS A N 1
ATOM 2355 C CA . LYS A 1 314 ? -0.739 15.405 29.512 1.00 57.19 314 LYS A CA 1
ATOM 2356 C C . LYS A 1 314 ? -1.736 14.557 30.330 1.00 57.19 314 LYS A C 1
ATOM 2358 O O . LYS A 1 314 ? -2.931 14.660 30.103 1.00 57.19 314 LYS A O 1
ATOM 2363 N N . GLY A 1 315 ? -1.261 13.724 31.265 1.00 42.50 315 GLY A N 1
ATOM 2364 C CA . GLY A 1 315 ? -2.095 12.864 32.111 1.00 42.50 315 GLY A CA 1
ATOM 2365 C C . GLY A 1 315 ? -3.322 13.594 32.683 1.00 42.50 315 GLY A C 1
ATOM 2366 O O . GLY A 1 315 ? -3.335 14.825 32.759 1.00 42.50 315 GLY A O 1
ATOM 2367 N N . PRO A 1 316 ? -4.362 12.840 33.074 1.00 35.75 316 PRO A N 1
ATOM 2368 C CA . PRO A 1 316 ? -5.750 13.287 33.074 1.00 35.75 316 PRO A CA 1
ATOM 2369 C C . PRO A 1 316 ? -5.906 14.609 33.819 1.00 35.75 316 PRO A C 1
ATOM 2371 O O . PRO A 1 316 ? -5.486 14.731 34.971 1.00 35.75 316 PRO A O 1
ATOM 2374 N N . ALA A 1 317 ? 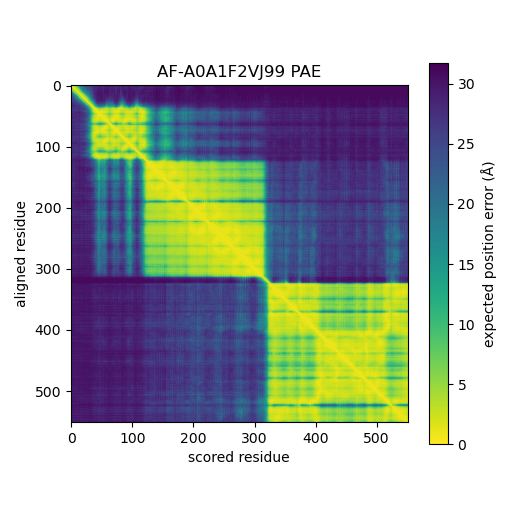-6.542 15.595 33.184 1.00 39.03 317 ALA A N 1
ATOM 2375 C CA . ALA A 1 317 ? -6.961 16.798 33.885 1.00 39.03 317 ALA A CA 1
ATOM 2376 C C . ALA A 1 317 ? -7.843 16.387 35.075 1.00 39.03 317 ALA A C 1
ATOM 2378 O O . ALA A 1 317 ? -8.966 15.909 34.907 1.00 39.03 317 ALA A O 1
ATOM 2379 N N . ALA A 1 318 ? -7.322 16.558 36.290 1.00 36.12 318 ALA A N 1
ATOM 2380 C CA . ALA A 1 318 ? -8.116 16.504 37.500 1.00 36.12 318 ALA A CA 1
ATOM 2381 C C . ALA A 1 318 ? -9.141 17.643 37.435 1.00 36.12 318 ALA A C 1
ATOM 2383 O O . ALA A 1 318 ? -8.800 18.810 37.605 1.00 36.12 318 ALA A O 1
ATOM 2384 N N . SER A 1 319 ? -10.392 17.299 37.142 1.00 32.22 319 SER A N 1
ATOM 2385 C CA . SER A 1 319 ? -11.540 18.188 37.288 1.00 32.22 319 SER A CA 1
ATOM 2386 C C . SER A 1 319 ? -12.821 17.360 37.367 1.00 32.22 319 SER A C 1
ATOM 2388 O O . SER A 1 319 ? -13.286 16.775 36.393 1.00 32.22 319 SER A O 1
ATOM 2390 N N . SER A 1 320 ? -13.298 17.265 38.607 1.00 31.98 320 SER A N 1
ATOM 2391 C CA . SER A 1 320 ? -14.674 17.087 39.077 1.00 31.98 320 SER A CA 1
ATOM 2392 C C . SER A 1 320 ? -15.760 16.653 38.083 1.00 31.98 320 SER A C 1
ATOM 2394 O O . SER A 1 320 ? -16.138 17.397 37.186 1.00 31.98 320 SER A O 1
ATOM 2396 N N . ALA A 1 321 ? -16.377 15.512 38.405 1.00 37.53 321 ALA A N 1
ATOM 2397 C CA . ALA A 1 321 ? -17.831 15.322 38.415 1.00 37.53 321 ALA A CA 1
ATOM 2398 C C . ALA A 1 321 ? -18.625 15.997 37.274 1.00 37.53 321 ALA A C 1
ATOM 2400 O O . ALA A 1 321 ? -19.455 16.872 37.500 1.00 37.53 321 ALA A O 1
ATOM 2401 N N . GLY A 1 322 ? -18.412 15.516 36.051 1.00 39.69 322 GLY A N 1
ATOM 2402 C CA . GLY A 1 322 ? -19.342 15.644 34.932 1.00 39.69 322 GLY A CA 1
ATOM 2403 C C . GLY A 1 322 ? -19.311 14.338 34.142 1.00 39.69 322 GLY A C 1
ATOM 2404 O O . GLY A 1 322 ? -18.267 13.945 33.630 1.00 39.69 322 GLY A O 1
ATOM 2405 N N . ALA A 1 323 ? -20.416 13.600 34.123 1.00 47.19 323 ALA A N 1
ATOM 2406 C CA . ALA A 1 323 ? -20.503 12.232 33.621 1.00 47.19 323 ALA A CA 1
ATOM 2407 C C . ALA A 1 323 ? -20.127 12.087 32.125 1.00 47.19 323 ALA A C 1
ATOM 2409 O O . ALA A 1 323 ? -20.952 12.252 31.236 1.00 47.19 323 ALA A O 1
ATOM 2410 N N . GLY A 1 324 ? -18.859 11.763 31.854 1.00 64.94 324 GLY A N 1
ATOM 2411 C CA . GLY A 1 324 ? -18.429 10.478 31.281 1.00 64.94 324 GLY A CA 1
ATOM 2412 C C . GLY A 1 324 ? -18.956 10.003 29.917 1.00 64.94 324 GLY A C 1
ATOM 2413 O O . GLY A 1 324 ? -18.838 8.806 29.664 1.00 64.94 324 GLY A O 1
ATOM 2414 N N . ARG A 1 325 ? -19.516 10.864 29.061 1.00 82.75 325 ARG A N 1
ATOM 2415 C CA . ARG A 1 325 ? -20.022 10.483 27.727 1.00 82.75 325 ARG A CA 1
ATOM 2416 C C . ARG A 1 325 ? -18.954 10.630 26.635 1.00 82.75 325 ARG A C 1
ATOM 2418 O O . ARG A 1 325 ? -18.295 11.661 26.578 1.00 82.75 325 ARG A O 1
ATOM 2425 N N . VAL A 1 326 ? -18.825 9.636 25.753 1.00 89.88 326 VAL A N 1
ATOM 2426 C CA . VAL A 1 326 ? -18.023 9.703 24.515 1.00 89.88 326 VAL A CA 1
ATOM 2427 C C . VAL A 1 326 ? -18.954 10.007 23.349 1.00 89.88 326 VAL A C 1
ATOM 2429 O O . VAL A 1 326 ? -19.940 9.303 23.155 1.00 89.88 326 VAL A O 1
ATOM 2432 N N . THR A 1 327 ? -18.661 11.028 22.554 1.00 92.69 327 THR A N 1
ATOM 2433 C CA . THR A 1 327 ? -19.424 11.358 21.343 1.00 92.69 327 THR A CA 1
ATOM 2434 C C . THR A 1 327 ? -18.720 10.834 20.093 1.00 92.69 327 THR A C 1
ATOM 2436 O O . THR A 1 327 ? -17.530 11.057 19.890 1.00 92.69 327 THR A O 1
ATOM 2439 N N . VAL A 1 328 ? -19.444 10.119 19.238 1.00 95.19 328 VAL A N 1
ATOM 2440 C CA . VAL A 1 328 ? -18.892 9.432 18.067 1.00 95.19 328 VAL A CA 1
ATOM 2441 C C . VAL A 1 328 ? -19.639 9.882 16.821 1.00 95.19 328 VAL A C 1
ATOM 2443 O O . VAL A 1 328 ? -20.845 9.672 16.707 1.00 95.19 328 VAL A O 1
ATOM 2446 N N . LEU A 1 329 ? -18.914 10.458 15.866 1.00 95.56 329 LEU A N 1
ATOM 2447 C CA . LEU A 1 329 ? -19.390 10.693 14.508 1.00 95.56 329 LEU A CA 1
ATOM 2448 C C . LEU A 1 329 ? -18.901 9.540 13.628 1.00 95.56 329 LEU A C 1
ATOM 2450 O O . LEU A 1 329 ? -17.696 9.372 13.451 1.00 95.56 329 LEU A O 1
ATOM 2454 N N . SER A 1 330 ? -19.809 8.720 13.106 1.00 95.75 330 SER A N 1
ATOM 2455 C CA . SER A 1 330 ? -19.458 7.459 12.447 1.00 95.75 330 SER A CA 1
ATOM 2456 C C . SER A 1 330 ? -20.140 7.278 11.090 1.00 95.75 330 SER A C 1
ATOM 2458 O O . SER A 1 330 ? -21.234 7.776 10.847 1.00 95.75 330 SER A O 1
ATOM 2460 N N . ALA A 1 331 ? -19.488 6.559 10.181 1.00 92.00 331 ALA A N 1
ATOM 2461 C CA . ALA A 1 331 ? -20.057 6.187 8.896 1.00 92.00 331 ALA A CA 1
ATOM 2462 C C . ALA A 1 331 ? -21.116 5.084 9.030 1.00 92.00 331 ALA A C 1
ATOM 2464 O O . ALA A 1 331 ? -20.890 4.082 9.708 1.00 92.00 331 ALA A O 1
ATOM 2465 N N . GLY A 1 332 ? -22.232 5.229 8.307 1.00 87.56 332 GLY A N 1
ATOM 2466 C CA . GLY A 1 332 ? -23.365 4.287 8.359 1.00 87.56 332 GLY A CA 1
ATOM 2467 C C . GLY A 1 332 ? -23.000 2.824 8.063 1.00 87.56 332 GLY A C 1
ATOM 2468 O O . GLY A 1 332 ? -23.517 1.904 8.684 1.00 87.56 332 GLY A O 1
ATOM 2469 N N . ALA A 1 333 ? -22.008 2.579 7.206 1.00 88.75 333 ALA A N 1
ATOM 2470 C CA . ALA A 1 333 ? -21.587 1.219 6.864 1.00 88.75 333 ALA A CA 1
ATOM 2471 C C . ALA A 1 333 ? -21.001 0.412 8.042 1.00 88.75 333 ALA A C 1
ATOM 2473 O O . ALA A 1 333 ? -20.910 -0.810 7.952 1.00 88.75 333 ALA A O 1
ATOM 2474 N N . VAL A 1 334 ? -20.584 1.051 9.137 1.00 93.12 334 VAL A N 1
ATOM 2475 C CA . VAL A 1 334 ? -20.122 0.358 10.356 1.00 93.12 334 VAL A CA 1
ATOM 2476 C C . VAL A 1 334 ? -21.091 0.531 11.527 1.00 93.12 334 VAL A C 1
ATOM 2478 O O . VAL A 1 334 ? -20.778 0.110 12.641 1.00 93.12 334 VAL A O 1
ATOM 2481 N N . GLU A 1 335 ? -22.276 1.095 11.278 1.00 91.69 335 GLU A N 1
ATOM 2482 C CA . GLU A 1 335 ? -23.253 1.496 12.293 1.00 91.69 335 GLU A CA 1
ATOM 2483 C C . GLU A 1 335 ? -23.606 0.372 13.260 1.00 91.69 335 GLU A C 1
ATOM 2485 O O . GLU A 1 335 ? -23.410 0.518 14.463 1.00 91.69 335 GLU A O 1
ATOM 2490 N N . GLU A 1 336 ? -24.043 -0.780 12.752 1.00 89.44 336 GLU A N 1
ATOM 2491 C CA . GLU A 1 336 ? -24.478 -1.890 13.606 1.00 89.44 336 GLU A CA 1
ATOM 2492 C C . GLU A 1 336 ? -23.340 -2.408 14.504 1.00 89.44 336 GLU A C 1
ATOM 2494 O O . GLU A 1 336 ? -23.555 -2.744 15.671 1.00 89.44 336 GLU A O 1
ATOM 2499 N N . GLY A 1 337 ? -22.108 -2.432 13.984 1.00 93.69 337 GLY A N 1
ATOM 2500 C CA . GLY A 1 337 ? -20.929 -2.817 14.763 1.00 93.69 337 GLY A CA 1
ATOM 2501 C C . GLY A 1 337 ? -20.621 -1.795 15.854 1.00 93.69 337 GLY A C 1
ATOM 2502 O O . GLY A 1 337 ? -20.476 -2.157 17.022 1.00 93.69 337 GLY A O 1
ATOM 2503 N N . VAL A 1 338 ? -20.603 -0.510 15.494 1.00 96.56 338 VAL A N 1
ATOM 2504 C CA . VAL A 1 338 ? -20.349 0.594 16.429 1.00 96.56 338 VAL A CA 1
ATOM 2505 C C . VAL A 1 338 ? -21.440 0.682 17.495 1.00 96.56 338 VAL A C 1
ATOM 2507 O O . VAL A 1 338 ? -21.112 0.864 18.659 1.00 96.56 338 VAL A O 1
ATOM 2510 N N . LEU A 1 339 ? -22.716 0.492 17.153 1.00 94.19 339 LEU A N 1
ATOM 2511 C CA . LEU A 1 339 ? -23.834 0.498 18.103 1.00 94.19 339 LEU A CA 1
ATOM 2512 C C . LEU A 1 339 ? -23.750 -0.649 19.113 1.00 94.19 339 LEU A C 1
ATOM 2514 O O . LEU A 1 339 ? -23.991 -0.442 20.306 1.00 94.19 339 LEU A O 1
ATOM 2518 N N . ARG A 1 340 ? -23.413 -1.863 18.662 1.00 93.75 340 ARG A N 1
ATOM 2519 C CA . ARG A 1 340 ? -23.205 -3.006 19.566 1.00 93.75 340 ARG A CA 1
ATOM 2520 C C . ARG A 1 340 ? -22.044 -2.742 20.514 1.00 93.75 340 ARG A C 1
ATOM 2522 O O . ARG A 1 340 ? -22.197 -2.938 21.717 1.00 93.75 340 ARG A O 1
ATOM 2529 N N . LEU A 1 341 ? -20.932 -2.238 19.988 1.00 95.88 341 LEU A N 1
ATOM 2530 C CA . LEU A 1 341 ? -19.737 -1.953 20.777 1.00 95.88 341 LEU A CA 1
ATOM 2531 C C . LEU A 1 341 ? -19.903 -0.758 21.706 1.00 95.88 341 LEU A C 1
ATOM 2533 O O . LEU A 1 341 ? -19.396 -0.793 22.816 1.00 95.88 341 LEU A O 1
ATOM 2537 N N . ALA A 1 342 ? -20.659 0.260 21.309 1.00 93.88 342 ALA A N 1
ATOM 2538 C CA . ALA A 1 342 ? -21.056 1.368 22.167 1.00 93.88 342 ALA A CA 1
ATOM 2539 C C . ALA A 1 342 ? -21.822 0.867 23.402 1.00 93.88 342 ALA A C 1
ATOM 2541 O O . ALA A 1 342 ? -21.498 1.248 24.526 1.00 93.88 342 ALA A O 1
ATOM 2542 N N . ARG A 1 343 ? -22.794 -0.039 23.209 1.00 92.12 343 ARG A N 1
ATOM 2543 C CA . ARG A 1 343 ? -23.551 -0.647 24.317 1.00 92.12 343 ARG A CA 1
ATOM 2544 C C . ARG A 1 343 ? -22.677 -1.523 25.209 1.00 92.12 343 ARG A C 1
ATOM 2546 O O . ARG A 1 343 ? -22.783 -1.419 26.427 1.00 92.12 343 ARG A O 1
ATOM 2553 N N . GLN A 1 344 ? -21.829 -2.368 24.624 1.00 90.56 344 GLN A N 1
ATOM 2554 C CA . GLN A 1 344 ? -20.930 -3.224 25.402 1.00 90.56 344 GLN A CA 1
ATOM 2555 C C . GLN A 1 344 ? -19.896 -2.391 26.169 1.00 90.56 344 GLN A C 1
ATOM 2557 O O . GLN A 1 344 ? -19.714 -2.595 27.360 1.00 90.56 344 GLN A O 1
ATOM 2562 N N . TYR A 1 345 ? -19.321 -1.360 25.547 1.00 89.75 345 TYR A N 1
ATOM 2563 C CA . TYR A 1 345 ? -18.415 -0.430 26.219 1.00 89.75 345 TYR A CA 1
ATOM 2564 C C . TYR A 1 345 ? -19.086 0.286 27.393 1.00 89.75 345 TYR A C 1
ATOM 2566 O O . TYR A 1 345 ? -18.477 0.449 28.447 1.00 89.75 345 TYR A O 1
ATOM 2574 N N . GLN A 1 346 ? -20.352 0.680 27.247 1.00 87.31 346 GLN A N 1
ATOM 2575 C CA . GLN A 1 346 ? -21.109 1.267 28.348 1.00 87.31 346 GLN A CA 1
ATOM 2576 C C . GLN A 1 346 ? -21.315 0.282 29.505 1.00 87.31 346 GLN A C 1
ATOM 2578 O O . GLN A 1 346 ? -21.233 0.695 30.661 1.00 87.31 346 GLN A O 1
ATOM 2583 N N . GLN A 1 3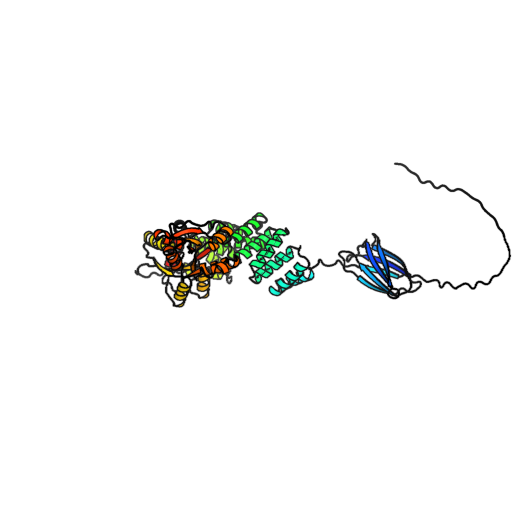47 ? -21.550 -0.997 29.211 1.00 83.88 347 GLN A N 1
ATOM 2584 C CA . GLN A 1 347 ? -21.673 -2.048 30.226 1.00 83.88 347 GLN A CA 1
ATOM 2585 C C . GLN A 1 347 ? -20.333 -2.337 30.916 1.00 83.88 347 GLN A C 1
ATOM 2587 O O . GLN A 1 347 ? -20.289 -2.426 32.140 1.00 83.88 347 GLN A O 1
ATOM 2592 N N . ASP A 1 348 ? -19.249 -2.422 30.146 1.00 81.69 348 ASP A N 1
ATOM 2593 C CA . ASP A 1 348 ? -17.924 -2.815 30.632 1.00 81.69 348 ASP A CA 1
ATOM 2594 C C . ASP A 1 348 ? -17.201 -1.675 31.367 1.00 81.69 348 ASP A C 1
ATOM 2596 O O . ASP A 1 348 ? -16.531 -1.894 32.375 1.00 81.69 348 ASP A O 1
ATOM 2600 N N . ALA A 1 349 ? -17.312 -0.447 30.854 1.00 78.81 349 ALA A N 1
ATOM 2601 C CA . ALA A 1 349 ? -16.550 0.715 31.316 1.00 78.81 349 ALA A CA 1
ATOM 2602 C C . ALA A 1 349 ? -17.403 1.768 32.043 1.00 78.81 349 ALA A C 1
ATOM 2604 O O . ALA A 1 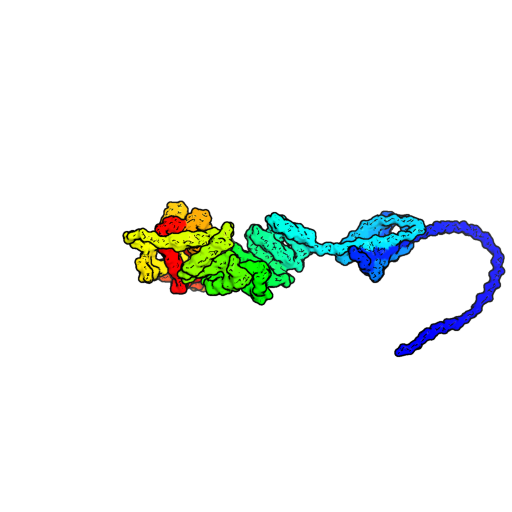349 ? -16.862 2.783 32.492 1.00 78.81 349 ALA A O 1
ATOM 2605 N N . GLY A 1 350 ? -18.724 1.571 32.139 1.00 78.25 350 GLY A N 1
ATOM 2606 C CA . GLY A 1 350 ? -19.644 2.494 32.814 1.00 78.25 350 GLY A CA 1
ATOM 2607 C C . GLY A 1 350 ? -19.766 3.868 32.144 1.00 78.25 350 GLY A C 1
ATOM 2608 O O . GLY A 1 350 ? -20.157 4.835 32.798 1.00 78.25 350 GLY A O 1
ATOM 2609 N N . ARG A 1 351 ? -19.394 3.985 30.863 1.00 82.56 351 ARG A N 1
ATOM 2610 C CA . ARG A 1 351 ? -19.367 5.249 30.108 1.00 82.56 351 ARG A CA 1
ATOM 2611 C C . ARG A 1 351 ? -20.315 5.198 28.925 1.00 82.56 351 ARG A C 1
ATOM 2613 O O . ARG A 1 351 ? -20.211 4.319 28.077 1.00 82.56 351 ARG A O 1
ATOM 2620 N N . GLU A 1 352 ? -21.229 6.156 28.855 1.00 87.88 352 GLU A N 1
ATOM 2621 C CA . GLU A 1 352 ? -22.166 6.248 27.738 1.00 87.88 352 GLU A CA 1
ATOM 2622 C C . GLU A 1 352 ? -21.433 6.634 26.445 1.00 87.88 352 GLU A C 1
ATOM 2624 O O . GLU A 1 352 ? -20.555 7.498 26.452 1.00 87.88 352 GLU A O 1
ATOM 2629 N N . VAL A 1 353 ? -21.827 6.034 25.323 1.00 92.44 353 VAL A N 1
ATOM 2630 C CA . VAL A 1 353 ? -21.329 6.396 23.993 1.00 92.44 353 VAL A CA 1
ATOM 2631 C C . VAL A 1 353 ? -22.482 6.950 23.160 1.00 92.44 353 VAL A C 1
ATOM 2633 O O . VAL A 1 353 ? -23.358 6.214 22.707 1.00 92.44 353 VAL A O 1
ATOM 2636 N N . ALA A 1 354 ? -22.478 8.264 22.948 1.00 91.38 354 ALA A N 1
ATOM 2637 C CA . ALA A 1 354 ? -23.371 8.932 22.015 1.00 91.38 354 ALA A CA 1
ATOM 2638 C C . ALA A 1 354 ? -22.885 8.676 20.594 1.00 91.38 354 ALA A C 1
ATOM 2640 O O . ALA A 1 354 ? -21.737 8.976 20.277 1.00 91.38 354 ALA A O 1
ATOM 2641 N N . THR A 1 355 ? -23.755 8.194 19.717 1.00 93.75 355 THR A N 1
ATOM 2642 C CA . THR A 1 355 ? -23.400 7.953 18.319 1.00 93.75 355 THR A CA 1
ATOM 2643 C C . THR A 1 355 ? -24.241 8.823 17.400 1.00 93.75 355 THR A C 1
ATOM 2645 O O . THR A 1 355 ? -25.425 9.065 17.641 1.00 93.75 355 THR A O 1
ATOM 2648 N N . HIS A 1 356 ? -23.610 9.323 16.347 1.00 93.06 356 HIS A N 1
ATOM 2649 C CA . HIS A 1 356 ? -24.273 9.971 15.235 1.00 93.06 356 HIS A CA 1
ATOM 2650 C C . HIS A 1 356 ? -23.734 9.383 13.937 1.00 93.06 356 HIS A C 1
ATOM 2652 O O . HIS A 1 356 ? -22.523 9.410 13.707 1.00 93.06 356 HIS A O 1
ATOM 2658 N N . PHE A 1 357 ? -24.632 8.871 13.099 1.00 90.88 357 PHE A N 1
ATOM 2659 C CA . PHE A 1 357 ? -24.272 8.225 11.845 1.00 90.88 357 PHE A CA 1
ATOM 2660 C C . PHE A 1 357 ? -24.591 9.107 10.647 1.00 90.88 357 PHE A C 1
ATOM 2662 O O . PHE A 1 357 ? -25.572 9.849 10.651 1.00 90.88 357 PHE A O 1
ATOM 2669 N N . GLY A 1 358 ? -23.749 9.015 9.624 1.00 87.62 358 GLY A N 1
ATOM 2670 C CA . GLY A 1 358 ? -23.961 9.696 8.356 1.00 87.62 358 GLY A CA 1
ATOM 2671 C C . GLY A 1 358 ? -23.199 9.046 7.211 1.00 87.62 358 GLY A C 1
ATOM 2672 O O . GLY A 1 358 ? -22.325 8.192 7.391 1.00 87.62 358 GLY A O 1
ATOM 2673 N N . THR A 1 359 ? -23.533 9.467 6.003 1.00 83.62 359 THR A N 1
ATOM 2674 C CA . THR A 1 359 ? -22.747 9.210 4.798 1.00 83.62 359 THR A CA 1
ATOM 2675 C C . THR A 1 359 ? -21.446 10.019 4.822 1.00 83.62 359 THR A C 1
ATOM 2677 O O . THR A 1 359 ? -21.302 10.981 5.575 1.00 83.62 359 THR A O 1
ATOM 2680 N N . ALA A 1 360 ? -20.473 9.651 3.982 1.00 86.19 360 ALA A N 1
ATOM 2681 C CA . ALA A 1 360 ? -19.204 10.380 3.902 1.00 86.19 360 ALA A CA 1
ATOM 2682 C C . ALA A 1 360 ? -19.379 11.902 3.661 1.00 86.19 360 ALA A C 1
ATOM 2684 O O . ALA A 1 360 ? -18.779 12.668 4.415 1.00 86.19 360 ALA A O 1
ATOM 2685 N N . PRO A 1 361 ? -20.230 12.368 2.720 1.00 84.56 361 PRO A N 1
ATOM 2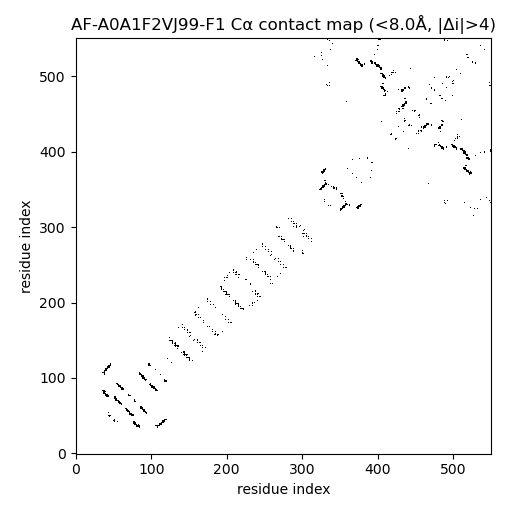686 C CA . PRO A 1 361 ? -20.478 13.802 2.543 1.00 84.56 361 PRO A CA 1
ATOM 2687 C C . PRO A 1 361 ? -21.122 14.477 3.763 1.00 84.56 361 PRO A C 1
ATOM 2689 O O . PRO A 1 361 ? -20.746 15.591 4.116 1.00 84.56 361 PRO A O 1
ATOM 2692 N N . GLU A 1 362 ? -22.058 13.810 4.445 1.00 86.81 362 GLU A N 1
ATOM 2693 C CA . GLU A 1 362 ? -22.710 14.356 5.648 1.00 86.81 362 GLU A CA 1
ATOM 2694 C C . GLU A 1 362 ? -21.730 14.484 6.822 1.00 86.81 362 GLU A C 1
ATOM 2696 O O . GLU A 1 362 ? -21.770 15.464 7.568 1.00 86.81 362 GLU A O 1
ATOM 2701 N N . ILE A 1 363 ? -20.822 13.515 6.975 1.00 91.88 363 ILE A N 1
ATOM 2702 C CA . ILE A 1 363 ? -19.742 13.565 7.967 1.00 91.88 363 ILE A CA 1
ATOM 2703 C C . ILE A 1 363 ? -18.818 14.748 7.679 1.00 91.88 363 ILE A C 1
ATOM 2705 O O . ILE A 1 363 ? -18.524 15.526 8.585 1.00 91.88 363 ILE A O 1
ATOM 2709 N N . GLU A 1 364 ? -18.388 14.917 6.429 1.00 89.50 364 GLU A N 1
ATOM 2710 C CA . GLU A 1 364 ? -17.538 16.042 6.024 1.00 89.50 364 GLU A CA 1
ATOM 2711 C C . GLU A 1 364 ? -18.221 17.387 6.259 1.00 89.50 364 GLU A C 1
ATOM 2713 O O . GLU A 1 364 ? -17.619 18.295 6.838 1.00 89.50 364 GLU A O 1
ATOM 2718 N N . GLN A 1 365 ? -19.498 17.495 5.887 1.00 88.44 365 GLN A N 1
ATOM 2719 C CA . GLN A 1 365 ? -20.296 18.687 6.138 1.00 88.44 365 GLN A CA 1
ATOM 2720 C C . GLN A 1 365 ? -20.333 19.007 7.636 1.00 88.44 365 GLN A C 1
ATOM 2722 O O . GLN A 1 365 ? -20.057 20.144 8.015 1.00 88.44 365 GLN A O 1
ATOM 2727 N N . ARG A 1 366 ? -20.583 18.015 8.499 1.00 89.19 366 ARG A N 1
ATOM 2728 C CA . ARG A 1 366 ? -20.617 18.197 9.960 1.00 89.19 366 ARG A CA 1
ATOM 2729 C C . ARG A 1 366 ? -19.270 18.604 10.547 1.00 89.19 366 ARG A C 1
ATOM 2731 O O . ARG A 1 366 ? -19.223 19.483 11.407 1.00 89.19 366 ARG A O 1
ATOM 2738 N N . LEU A 1 367 ? -18.179 18.000 10.084 1.00 86.75 367 LEU A N 1
ATOM 2739 C CA . LEU A 1 367 ? -16.830 18.382 10.509 1.00 86.75 367 LEU A CA 1
ATOM 2740 C C . LEU A 1 367 ? -16.526 19.833 10.112 1.00 86.75 367 LEU A C 1
ATOM 2742 O O . LEU A 1 367 ? -16.055 20.615 10.939 1.00 86.75 367 LEU A O 1
ATOM 2746 N N . SER A 1 368 ? -16.863 20.222 8.878 1.00 83.69 368 SER A N 1
ATOM 2747 C CA . SER A 1 368 ? -16.652 21.587 8.377 1.00 83.69 368 SER A CA 1
ATOM 2748 C C . SER A 1 368 ? -17.541 22.630 9.066 1.00 83.69 368 SER A C 1
ATOM 2750 O O . SER A 1 368 ? -17.081 23.738 9.339 1.00 83.69 368 SER A O 1
ATOM 2752 N N . SER A 1 369 ? -18.774 22.266 9.438 1.00 81.94 369 SER A N 1
ATOM 2753 C CA . SER A 1 369 ? -19.690 23.128 10.197 1.00 81.94 369 SER A CA 1
ATOM 2754 C C . SER A 1 369 ? -19.336 23.216 11.683 1.00 81.94 369 SER A C 1
ATOM 2756 O O . SER A 1 369 ? -20.010 23.906 12.442 1.00 81.94 369 SER A O 1
ATOM 2758 N N . GLY A 1 370 ? -18.297 22.501 12.116 1.00 71.94 370 GLY A N 1
ATOM 2759 C CA . GLY A 1 370 ? -17.781 22.546 13.473 1.00 71.94 370 GLY A CA 1
ATOM 2760 C C . GLY A 1 370 ? -18.547 21.724 14.496 1.00 71.94 370 GLY A C 1
ATOM 2761 O O . GLY A 1 370 ? -18.499 22.064 15.676 1.00 71.94 370 GLY A O 1
ATOM 2762 N N . ALA A 1 371 ? -19.214 20.647 14.076 1.00 73.38 371 ALA A N 1
ATOM 2763 C CA . ALA A 1 371 ? -19.774 19.681 15.012 1.00 73.38 371 ALA A CA 1
ATOM 2764 C C . ALA A 1 371 ? -18.672 19.131 15.938 1.00 73.38 371 ALA A C 1
ATOM 2766 O O . ALA A 1 371 ? -17.616 18.697 15.476 1.00 73.38 371 ALA A O 1
ATOM 2767 N N . ALA A 1 372 ? -18.931 19.151 17.245 1.00 77.81 372 ALA A N 1
ATOM 2768 C CA . ALA A 1 372 ? -18.055 18.548 18.239 1.00 77.81 372 ALA A CA 1
ATOM 2769 C C . ALA A 1 372 ? -18.389 17.054 18.367 1.00 77.81 372 ALA A C 1
ATOM 2771 O O . ALA A 1 372 ? -19.527 16.693 18.670 1.00 77.81 372 ALA A O 1
ATOM 2772 N N . ALA A 1 373 ? -17.401 16.200 18.118 1.00 89.88 373 ALA A N 1
ATOM 2773 C CA . ALA A 1 373 ? -17.438 14.771 18.409 1.00 89.88 373 ALA A CA 1
ATOM 2774 C C . ALA A 1 373 ? -16.082 14.366 18.997 1.00 89.88 373 ALA A C 1
ATOM 2776 O O . ALA A 1 373 ? -15.072 14.920 18.594 1.00 89.88 373 ALA A O 1
ATOM 2777 N N . ASP A 1 374 ? -16.011 13.414 19.917 1.00 92.19 374 ASP A N 1
ATOM 2778 C CA . ASP A 1 374 ? -14.743 12.947 20.487 1.00 92.19 374 ASP A CA 1
ATOM 2779 C C . ASP A 1 374 ? -14.013 12.002 19.521 1.00 92.19 374 ASP A C 1
ATOM 2781 O O . ASP A 1 374 ? -12.799 12.100 19.335 1.00 92.19 374 ASP A O 1
ATOM 2785 N N . VAL A 1 375 ? -14.770 11.126 18.856 1.00 95.56 375 VAL A N 1
ATOM 2786 C CA . VAL A 1 375 ? -14.263 10.122 17.914 1.00 95.56 375 VAL A CA 1
ATOM 2787 C C . VAL A 1 375 ? -14.897 10.310 16.539 1.00 95.56 375 VAL A C 1
ATOM 2789 O O . VAL A 1 375 ? -16.117 10.421 16.415 1.00 95.56 375 VAL A O 1
ATOM 2792 N N . LEU A 1 376 ? -14.072 10.278 15.496 1.00 96.94 376 LEU A N 1
ATOM 2793 C CA . LEU A 1 376 ? -14.494 10.142 14.105 1.00 96.94 376 LEU A CA 1
ATOM 2794 C C . LEU A 1 376 ? -14.246 8.705 13.645 1.00 96.94 376 LEU A C 1
ATOM 2796 O O . LEU A 1 376 ? -13.124 8.232 13.768 1.00 96.94 376 LEU A O 1
ATOM 2800 N N . ILE A 1 377 ? -15.247 8.033 13.073 1.00 97.44 377 ILE A N 1
ATOM 2801 C CA . ILE A 1 377 ? -15.094 6.734 12.402 1.00 97.44 377 ILE A CA 1
ATOM 2802 C C . ILE A 1 377 ? -15.562 6.878 10.957 1.00 97.44 377 ILE A C 1
ATOM 2804 O O . ILE A 1 377 ? -16.759 6.969 10.700 1.00 97.44 377 ILE A O 1
ATOM 2808 N N . ALA A 1 378 ? -14.645 6.897 9.998 1.00 95.62 378 ALA A N 1
ATOM 2809 C CA . ALA A 1 378 ? -14.974 7.227 8.613 1.00 95.62 378 ALA A CA 1
ATOM 2810 C C . ALA A 1 378 ? -14.135 6.420 7.607 1.00 95.62 378 ALA A C 1
ATOM 2812 O O . ALA A 1 378 ? -13.132 5.814 7.997 1.00 95.62 378 ALA A O 1
ATOM 2813 N N . PRO A 1 379 ? -14.519 6.391 6.314 1.00 93.44 379 PRO A N 1
ATOM 2814 C CA . PRO A 1 379 ? -13.666 5.844 5.264 1.00 93.44 379 PRO A CA 1
ATOM 2815 C C . PRO A 1 379 ? -12.283 6.502 5.260 1.00 93.44 379 PRO A C 1
ATOM 2817 O O . PRO A 1 379 ? -12.184 7.707 5.497 1.00 93.44 379 PRO A O 1
ATOM 2820 N N . ALA A 1 380 ? -11.238 5.750 4.909 1.00 91.88 380 ALA A N 1
ATOM 2821 C CA . ALA A 1 380 ? -9.859 6.255 4.864 1.00 91.88 380 ALA A CA 1
ATOM 2822 C C . ALA A 1 380 ? -9.723 7.581 4.084 1.00 91.88 380 ALA A C 1
ATOM 2824 O O . ALA A 1 380 ? -9.115 8.524 4.572 1.00 91.88 380 ALA A O 1
ATOM 2825 N N . ALA A 1 381 ? -10.409 7.721 2.943 1.00 88.69 381 ALA A N 1
ATOM 2826 C CA . ALA A 1 381 ? -10.383 8.955 2.153 1.00 88.69 381 ALA A CA 1
ATOM 2827 C C . ALA A 1 381 ? -10.979 10.183 2.877 1.00 88.69 381 ALA A C 1
ATOM 2829 O O . ALA A 1 381 ? -10.530 11.308 2.656 1.00 88.69 381 ALA A O 1
ATOM 2830 N N . VAL A 1 382 ? -11.997 9.986 3.725 1.00 92.31 382 VAL A N 1
ATOM 2831 C CA . VAL A 1 382 ? -12.555 11.053 4.579 1.00 92.31 382 VAL A CA 1
ATOM 2832 C C . VAL A 1 382 ? -11.571 11.374 5.701 1.00 92.31 382 VAL A C 1
ATOM 2834 O O . VAL A 1 382 ? -11.365 12.545 6.013 1.00 92.31 382 VAL A O 1
ATOM 2837 N N . MET A 1 383 ? -10.924 10.349 6.266 1.00 95.00 383 MET A N 1
ATOM 2838 C CA . MET A 1 383 ? -9.902 10.511 7.300 1.00 95.00 383 MET A CA 1
ATOM 2839 C C . MET A 1 383 ? -8.715 11.344 6.798 1.00 95.00 383 MET A C 1
ATOM 2841 O O . MET A 1 383 ? -8.329 12.305 7.457 1.00 95.00 383 MET A O 1
ATOM 2845 N N . ASP A 1 384 ? -8.213 11.068 5.591 1.00 92.56 384 ASP A N 1
ATOM 2846 C CA . ASP A 1 384 ? -7.120 11.828 4.969 1.00 92.56 384 ASP A CA 1
ATOM 2847 C C . ASP A 1 384 ? -7.468 13.312 4.800 1.00 92.56 384 ASP A C 1
ATOM 2849 O O . ASP A 1 384 ? -6.639 14.199 5.027 1.00 92.56 384 ASP A O 1
ATOM 2853 N N . ARG A 1 385 ? -8.710 13.608 4.396 1.00 93.44 385 ARG A N 1
ATOM 2854 C CA . ARG A 1 385 ? -9.198 14.988 4.275 1.00 93.44 385 ARG A CA 1
ATOM 2855 C C . ARG A 1 385 ? -9.351 15.652 5.639 1.00 93.44 385 ARG A C 1
ATOM 2857 O O . ARG A 1 385 ? -8.942 16.801 5.791 1.00 93.44 385 ARG A O 1
ATOM 2864 N N . ALA A 1 386 ? -9.881 14.936 6.629 1.00 92.81 386 ALA A N 1
ATOM 2865 C CA . ALA A 1 386 ? -10.016 15.430 7.994 1.00 92.81 386 ALA A CA 1
ATOM 2866 C C . ALA A 1 386 ? -8.647 15.731 8.631 1.00 92.81 386 ALA A C 1
ATOM 2868 O O . ALA A 1 386 ? -8.499 16.758 9.294 1.00 92.81 386 ALA A O 1
ATOM 2869 N N . LEU A 1 387 ? -7.631 14.903 8.366 1.00 92.31 387 LEU A N 1
ATOM 2870 C CA . LEU A 1 387 ? -6.249 15.131 8.790 1.00 92.31 387 LEU A CA 1
ATOM 2871 C C . LEU A 1 387 ? -5.673 16.401 8.163 1.00 92.31 387 LEU A C 1
ATOM 2873 O O . LEU A 1 387 ? -5.186 17.276 8.877 1.00 92.31 387 LEU A O 1
ATOM 2877 N N . LYS A 1 388 ? -5.790 16.545 6.836 1.00 92.44 388 LYS A N 1
ATOM 2878 C CA . LYS A 1 388 ? -5.333 17.742 6.105 1.00 92.44 388 LYS A CA 1
ATOM 2879 C C . LYS A 1 388 ? -6.024 19.021 6.581 1.00 92.44 388 LYS A C 1
ATOM 2881 O O . LYS A 1 388 ? -5.400 20.075 6.605 1.00 92.44 388 LYS A O 1
ATOM 2886 N N . ALA A 1 389 ? -7.292 18.925 6.973 1.00 88.81 389 ALA A N 1
ATOM 2887 C CA . ALA A 1 389 ? -8.066 20.039 7.513 1.00 88.81 389 ALA A CA 1
ATOM 2888 C C . ALA A 1 389 ? -7.787 20.329 9.003 1.00 88.81 389 ALA A C 1
ATOM 2890 O O . ALA A 1 389 ? -8.374 21.258 9.556 1.00 88.81 389 ALA A O 1
ATOM 2891 N N . GLY A 1 390 ? -6.942 19.539 9.678 1.00 88.25 390 GLY A N 1
ATOM 2892 C CA . GLY A 1 390 ? -6.686 19.671 11.116 1.00 88.25 390 GLY A CA 1
ATOM 2893 C C . GLY A 1 390 ? -7.903 19.341 11.990 1.00 88.25 390 GLY A C 1
ATOM 2894 O O . GLY A 1 390 ? -8.000 19.814 13.123 1.00 88.25 390 GLY A O 1
ATOM 2895 N N . ALA A 1 391 ? -8.856 18.563 11.471 1.00 89.06 391 ALA A N 1
ATOM 2896 C CA . ALA A 1 391 ? -10.070 18.158 12.179 1.00 89.06 391 ALA A CA 1
ATOM 2897 C C . ALA A 1 391 ? -9.859 16.927 13.080 1.00 89.06 391 ALA A C 1
ATOM 2899 O O . ALA A 1 391 ? -10.697 16.645 13.935 1.00 89.06 391 ALA A O 1
ATOM 2900 N N . ILE A 1 392 ? -8.739 16.214 12.922 1.00 92.69 392 ILE A N 1
ATOM 2901 C CA . ILE A 1 392 ? -8.345 15.072 13.759 1.00 92.69 392 ILE A CA 1
ATOM 2902 C C . ILE A 1 392 ? -6.934 15.232 14.325 1.00 92.69 392 ILE A C 1
ATOM 2904 O O . ILE A 1 392 ? -6.108 15.969 13.783 1.00 92.69 392 ILE A O 1
ATOM 2908 N N . VAL A 1 393 ? -6.667 14.539 15.429 1.00 87.44 393 VAL A N 1
ATOM 2909 C CA . VAL A 1 393 ? -5.350 14.482 16.065 1.00 87.44 393 VAL A CA 1
ATOM 2910 C C . VAL A 1 393 ? -4.481 13.476 15.309 1.00 87.44 393 VAL A C 1
ATOM 2912 O O . VAL A 1 393 ? -4.742 12.273 15.343 1.00 87.44 393 VAL A O 1
ATOM 2915 N N . ALA A 1 394 ? -3.443 13.977 14.637 1.00 88.25 394 ALA A N 1
ATOM 2916 C CA . ALA A 1 394 ? -2.502 13.160 13.876 1.00 88.25 394 ALA A CA 1
ATOM 2917 C C . ALA A 1 394 ? -1.838 12.084 14.754 1.00 88.25 394 ALA A C 1
ATOM 2919 O O . ALA A 1 394 ? -1.369 12.376 15.857 1.00 88.25 394 ALA A O 1
ATOM 2920 N N . GLY A 1 395 ? -1.763 10.853 14.254 1.00 86.00 395 GLY A N 1
ATOM 2921 C CA . GLY A 1 395 ? -1.208 9.697 14.964 1.00 86.00 395 GLY A CA 1
ATOM 2922 C C . GLY A 1 395 ? -2.225 8.908 15.796 1.00 86.00 395 GLY A C 1
ATOM 2923 O O . GLY A 1 395 ? -1.834 7.940 16.449 1.00 86.00 395 GLY A O 1
ATOM 2924 N N . THR A 1 396 ? -3.504 9.299 15.788 1.00 89.50 396 THR A N 1
ATOM 2925 C CA . THR A 1 396 ? -4.595 8.567 16.465 1.00 89.50 396 THR A CA 1
ATOM 2926 C C . THR A 1 396 ? -5.415 7.683 15.521 1.00 89.50 396 THR A C 1
ATOM 2928 O O . THR A 1 396 ? -6.300 6.951 15.969 1.00 89.50 396 THR A O 1
ATOM 2931 N N . GLU A 1 397 ? -5.114 7.725 14.224 1.00 94.62 397 GLU A N 1
ATOM 2932 C CA . GLU A 1 397 ? -5.777 6.962 13.176 1.00 94.62 397 GLU A CA 1
ATOM 2933 C C . GLU A 1 397 ? -5.585 5.461 13.405 1.00 94.62 397 GLU A C 1
ATOM 2935 O O . GLU A 1 397 ? -4.483 4.919 13.346 1.00 94.62 397 GLU A O 1
ATOM 2940 N N . THR A 1 398 ? -6.690 4.778 13.666 1.00 94.00 398 THR A N 1
ATOM 2941 C CA . THR A 1 398 ? -6.724 3.372 14.043 1.00 94.00 398 THR A CA 1
ATOM 2942 C C . THR A 1 398 ? -7.680 2.628 13.109 1.00 94.00 398 THR A C 1
ATOM 2944 O O . THR A 1 398 ? -8.885 2.891 13.143 1.00 94.00 398 THR A O 1
ATOM 2947 N N . PRO A 1 399 ? -7.197 1.703 12.259 1.00 95.31 399 PRO A N 1
ATOM 2948 C CA . PRO A 1 399 ? -8.067 0.882 11.421 1.00 95.31 399 PRO A CA 1
ATOM 2949 C C . PRO A 1 399 ? -9.047 0.062 12.271 1.00 95.31 399 PRO A C 1
ATOM 2951 O O . PRO A 1 399 ? -8.631 -0.630 13.201 1.00 95.31 399 PRO A O 1
ATOM 2954 N N . VAL A 1 400 ? -10.342 0.122 11.946 1.00 92.88 400 VAL A N 1
ATOM 2955 C CA . VAL A 1 400 ? -11.394 -0.629 12.667 1.00 92.88 400 VAL A CA 1
ATOM 2956 C C . VAL A 1 400 ? -11.958 -1.799 11.865 1.00 92.88 400 VAL A C 1
ATOM 2958 O O . VAL A 1 400 ? -12.496 -2.735 12.448 1.00 92.88 400 VAL A O 1
ATOM 2961 N N . GLY A 1 401 ? -11.811 -1.774 10.540 1.00 92.06 401 GLY A N 1
ATOM 2962 C CA . GLY A 1 401 ? -12.224 -2.862 9.657 1.00 92.06 401 GLY A CA 1
ATOM 2963 C C . GLY A 1 401 ? -12.484 -2.382 8.237 1.00 92.06 401 GLY A C 1
ATOM 2964 O O . GLY A 1 401 ? -12.400 -1.187 7.938 1.00 92.06 401 GLY A O 1
ATOM 2965 N N . ARG A 1 402 ? -12.819 -3.311 7.347 1.00 94.06 402 ARG A N 1
ATOM 2966 C CA . ARG A 1 402 ? -13.213 -3.015 5.964 1.00 94.06 402 ARG A CA 1
ATOM 2967 C C . ARG A 1 402 ? -14.565 -3.624 5.621 1.00 94.06 402 ARG A C 1
ATOM 2969 O O . ARG A 1 402 ? -14.896 -4.718 6.070 1.00 94.06 402 ARG A O 1
ATOM 2976 N N . VAL A 1 403 ? -15.337 -2.937 4.786 1.00 94.12 403 VAL A N 1
ATOM 2977 C CA . VAL A 1 403 ? -16.657 -3.400 4.334 1.00 94.12 403 VAL A CA 1
ATOM 2978 C C . VAL A 1 403 ? -16.635 -3.584 2.823 1.00 94.12 403 VAL A C 1
ATOM 2980 O O . VAL A 1 403 ? -16.210 -2.688 2.094 1.00 94.12 403 VAL A O 1
ATOM 2983 N N . GLY A 1 404 ? -17.049 -4.767 2.370 1.00 94.94 404 GLY A N 1
ATOM 2984 C CA . GLY A 1 404 ? -17.179 -5.092 0.951 1.00 94.94 404 GLY A CA 1
ATOM 2985 C C . GLY A 1 404 ? -18.543 -4.701 0.388 1.00 94.94 404 GLY A C 1
ATOM 2986 O O . GLY A 1 404 ? -19.492 -4.440 1.133 1.00 94.94 404 GLY A O 1
ATOM 2987 N N . VAL A 1 405 ? -18.645 -4.715 -0.935 1.00 96.25 405 VAL A N 1
ATOM 2988 C CA . VAL A 1 405 ? -19.897 -4.556 -1.675 1.00 96.25 405 VAL A CA 1
ATOM 2989 C C . VAL A 1 405 ? -20.584 -5.911 -1.824 1.00 96.25 405 VAL A C 1
ATOM 2991 O O . VAL A 1 405 ? -19.957 -6.915 -2.182 1.00 96.25 405 VAL A O 1
ATOM 2994 N N . GLY A 1 406 ? -21.880 -5.930 -1.533 1.00 97.06 406 GLY A N 1
ATOM 2995 C CA . GLY A 1 406 ? -22.753 -7.086 -1.674 1.00 97.06 406 GLY A CA 1
ATOM 2996 C C . GLY A 1 406 ? -23.827 -6.869 -2.730 1.00 97.06 406 GLY A C 1
ATOM 2997 O O . GLY A 1 406 ? -24.232 -5.737 -3.004 1.00 97.06 406 GLY A O 1
ATOM 2998 N N . VAL A 1 407 ? -24.286 -7.987 -3.283 1.00 98.12 407 VAL A N 1
ATOM 2999 C CA . VAL A 1 407 ? -25.476 -8.095 -4.124 1.00 98.12 407 VAL A CA 1
ATOM 3000 C C . VAL A 1 407 ? -26.660 -8.413 -3.218 1.00 98.12 407 VAL A C 1
ATOM 3002 O O . VAL A 1 407 ? -26.598 -9.359 -2.429 1.00 98.12 407 VAL A O 1
ATOM 3005 N N . THR A 1 408 ? -27.727 -7.626 -3.308 1.00 97.81 408 THR A N 1
ATOM 3006 C CA . THR A 1 408 ? -28.946 -7.816 -2.517 1.00 97.81 408 THR A CA 1
ATOM 3007 C C . THR A 1 408 ? -30.165 -7.987 -3.402 1.00 97.81 408 THR A C 1
ATOM 3009 O O . THR A 1 408 ? -30.263 -7.387 -4.470 1.00 97.81 408 THR A O 1
ATOM 3012 N N . MET A 1 409 ? -31.108 -8.796 -2.938 1.00 97.38 409 MET A N 1
ATOM 3013 C CA . MET A 1 409 ? -32.408 -8.988 -3.565 1.00 97.38 409 MET A CA 1
ATOM 3014 C C . MET A 1 409 ? -33.505 -9.056 -2.511 1.00 97.38 409 MET A C 1
ATOM 3016 O O . MET A 1 409 ? -33.248 -9.216 -1.314 1.00 97.38 409 MET A O 1
ATOM 3020 N N . ARG A 1 410 ? -34.753 -8.966 -2.962 1.00 96.81 410 ARG A N 1
ATOM 3021 C CA . ARG A 1 410 ? -35.914 -9.210 -2.113 1.00 96.81 410 ARG A CA 1
ATOM 3022 C C . ARG A 1 410 ? -36.022 -10.689 -1.751 1.00 96.81 410 ARG A C 1
ATOM 3024 O O . ARG A 1 410 ? -35.856 -11.571 -2.595 1.00 96.81 410 ARG A O 1
ATOM 3031 N N . ARG A 1 411 ? -36.398 -10.972 -0.505 1.00 95.94 411 ARG A N 1
ATOM 3032 C CA . ARG A 1 411 ? -36.717 -12.326 -0.040 1.00 95.94 411 ARG A CA 1
ATOM 3033 C C . ARG A 1 411 ? -37.788 -12.980 -0.917 1.00 95.94 411 ARG A C 1
ATOM 3035 O O . ARG A 1 411 ? -38.798 -12.367 -1.246 1.00 95.94 411 ARG A O 1
ATOM 3042 N N . GLY A 1 412 ? -37.575 -14.256 -1.234 1.00 92.69 412 GLY A N 1
ATOM 3043 C CA . GLY A 1 412 ? -38.499 -15.064 -2.034 1.00 92.69 412 GLY A CA 1
ATOM 3044 C C . GLY A 1 412 ? -38.280 -14.967 -3.546 1.00 92.69 412 GLY A C 1
ATOM 3045 O O . GLY A 1 412 ? -38.918 -15.712 -4.282 1.00 92.69 412 GLY A O 1
ATOM 3046 N N . VAL A 1 413 ? -37.369 -14.106 -4.012 1.00 94.12 413 VAL A N 1
ATOM 3047 C CA . VAL A 1 413 ? -36.915 -14.097 -5.409 1.00 94.12 413 VAL A CA 1
ATOM 3048 C C . VAL A 1 413 ? -35.738 -15.074 -5.556 1.00 94.12 413 VAL A C 1
ATOM 3050 O O . VAL A 1 413 ? -34.836 -15.043 -4.713 1.00 94.12 413 VAL A O 1
ATOM 3053 N N . PRO A 1 414 ? -35.726 -15.961 -6.571 1.00 92.94 414 PRO A N 1
ATOM 3054 C CA . PRO A 1 414 ? -34.586 -16.837 -6.829 1.00 92.94 414 PRO A CA 1
ATOM 3055 C C . PRO A 1 414 ? -33.302 -16.030 -7.045 1.00 92.94 414 PRO A C 1
ATOM 3057 O O . PRO A 1 414 ? -33.255 -15.154 -7.905 1.00 92.94 414 PRO A O 1
ATOM 3060 N N . ALA A 1 415 ? -32.268 -16.331 -6.262 1.00 93.50 415 ALA A N 1
ATOM 3061 C CA . ALA A 1 415 ? -30.987 -15.646 -6.359 1.00 93.50 415 ALA A CA 1
ATOM 3062 C C . ALA A 1 415 ? -30.241 -16.061 -7.646 1.00 93.50 415 ALA A C 1
ATOM 3064 O O . ALA A 1 415 ? -30.083 -17.264 -7.879 1.00 93.50 415 ALA A O 1
ATOM 3065 N N . PRO A 1 416 ? -29.770 -15.111 -8.475 1.00 95.12 416 PRO A N 1
ATOM 3066 C CA . PRO A 1 416 ? -28.945 -15.421 -9.631 1.00 95.12 416 PRO A CA 1
ATOM 3067 C C . PRO A 1 416 ? -27.547 -15.865 -9.191 1.00 95.12 416 PRO A C 1
ATOM 3069 O O . PRO A 1 416 ? -27.078 -15.523 -8.103 1.00 95.12 416 PRO A O 1
ATOM 3072 N N . ASP A 1 417 ? -26.852 -16.583 -10.072 1.00 97.06 417 ASP A N 1
ATOM 3073 C CA . ASP A 1 417 ? -25.425 -16.823 -9.889 1.00 97.06 417 ASP A CA 1
ATOM 3074 C C . ASP A 1 417 ? -24.647 -15.519 -10.111 1.00 97.06 417 ASP A C 1
ATOM 3076 O O . ASP A 1 417 ? -24.750 -14.875 -11.154 1.00 97.06 417 ASP A O 1
ATOM 3080 N N . VAL A 1 418 ? -23.869 -15.133 -9.105 1.00 97.06 418 VAL A N 1
ATOM 3081 C CA . VAL A 1 418 ? -22.977 -13.965 -9.115 1.00 97.06 418 VAL A CA 1
ATOM 3082 C C . VAL A 1 418 ? -21.589 -14.335 -8.584 1.00 97.06 418 VAL A C 1
ATOM 3084 O O . VAL A 1 418 ? -20.858 -13.477 -8.096 1.00 97.06 418 VAL A O 1
ATOM 3087 N N . SER A 1 419 ? -21.232 -15.622 -8.633 1.00 95.38 419 SER A N 1
ATOM 3088 C CA . SER A 1 419 ? -19.978 -16.154 -8.083 1.00 95.38 419 SER A CA 1
ATOM 3089 C C . SER A 1 419 ? -18.734 -15.748 -8.881 1.00 95.38 419 SER A C 1
ATOM 3091 O O . SER A 1 419 ? -17.640 -15.670 -8.324 1.00 95.38 419 SER A O 1
ATOM 3093 N N . THR A 1 420 ? -18.898 -15.452 -10.171 1.00 97.25 420 THR A N 1
ATOM 3094 C CA . THR A 1 420 ? -17.834 -15.021 -11.090 1.00 97.25 420 THR A CA 1
ATOM 3095 C C . THR A 1 420 ? -18.211 -13.717 -11.788 1.00 97.25 420 THR A C 1
ATOM 3097 O O . THR A 1 420 ? -19.376 -13.317 -11.795 1.00 97.25 420 THR A O 1
ATOM 3100 N N . VAL A 1 421 ? -17.234 -13.040 -12.402 1.00 96.75 421 VAL A N 1
ATOM 3101 C CA . VAL A 1 421 ? -17.484 -11.798 -13.158 1.00 96.75 421 VAL A CA 1
ATOM 3102 C C . VAL A 1 421 ? -18.446 -12.036 -14.328 1.00 96.75 421 VAL A C 1
ATOM 3104 O O . VAL A 1 421 ? -19.336 -11.218 -14.559 1.00 96.75 421 VAL A O 1
ATOM 3107 N N . ASP A 1 422 ? -18.322 -13.170 -15.022 1.00 96.88 422 ASP A N 1
ATOM 3108 C CA . ASP A 1 422 ? -19.212 -13.536 -16.128 1.00 96.88 422 ASP A CA 1
ATOM 3109 C C . ASP A 1 422 ? -20.628 -13.869 -15.642 1.00 96.88 422 ASP A C 1
ATOM 3111 O O . ASP A 1 422 ? -21.605 -13.416 -16.244 1.00 96.88 422 ASP A O 1
ATOM 3115 N N . ALA A 1 423 ? -20.756 -14.585 -14.520 1.00 97.69 423 ALA A N 1
ATOM 3116 C CA . ALA A 1 423 ? -22.054 -14.862 -13.904 1.00 97.69 423 ALA A CA 1
ATOM 3117 C C . ALA A 1 423 ? -22.738 -13.566 -13.438 1.00 97.69 423 ALA A C 1
ATOM 3119 O O . ALA A 1 423 ? -23.895 -13.318 -13.776 1.00 97.69 423 ALA A O 1
ATOM 3120 N N . LEU A 1 424 ? -21.994 -12.669 -12.781 1.00 98.00 424 LEU A N 1
ATOM 3121 C CA . LEU A 1 424 ? -22.478 -11.338 -12.411 1.00 98.00 424 LEU A CA 1
ATOM 3122 C C . LEU A 1 424 ? -22.924 -10.536 -13.643 1.00 98.00 424 LEU A C 1
ATOM 3124 O O . LEU A 1 424 ? -23.972 -9.891 -13.612 1.00 98.00 424 LEU A O 1
ATOM 3128 N N . LYS A 1 425 ? -22.161 -10.586 -14.742 1.00 97.50 425 LYS A N 1
ATOM 3129 C CA . LYS A 1 425 ? -22.524 -9.931 -16.006 1.00 97.50 425 LYS A CA 1
ATOM 3130 C C . LYS A 1 425 ? -23.842 -10.474 -16.558 1.00 97.50 425 LYS A C 1
ATOM 3132 O O . LYS A 1 425 ? -24.706 -9.687 -16.945 1.00 97.50 425 LYS A O 1
ATOM 3137 N N . ALA A 1 426 ? -24.007 -11.794 -16.582 1.00 97.38 426 ALA A N 1
ATOM 3138 C CA . ALA A 1 426 ? -25.236 -12.439 -17.033 1.00 97.38 426 ALA A CA 1
ATOM 3139 C C . ALA A 1 426 ? -26.432 -12.069 -16.139 1.00 97.38 426 ALA A C 1
ATOM 3141 O O . ALA A 1 426 ? -27.490 -11.710 -16.658 1.00 97.38 426 ALA A O 1
ATOM 3142 N N . ALA A 1 427 ? -26.244 -12.070 -14.815 1.00 97.31 427 ALA A N 1
ATOM 3143 C CA . ALA A 1 427 ? -27.256 -11.665 -13.844 1.00 97.31 427 ALA A CA 1
ATOM 3144 C C . ALA A 1 427 ? -27.715 -10.214 -14.060 1.00 97.31 427 ALA A C 1
ATOM 3146 O O . ALA A 1 427 ? -28.913 -9.953 -14.109 1.00 97.31 427 ALA A O 1
ATOM 3147 N N . LEU A 1 428 ? -26.776 -9.283 -14.267 1.00 97.00 428 LEU A N 1
ATOM 3148 C CA . LEU A 1 428 ? -27.075 -7.878 -14.566 1.00 97.00 428 LEU A CA 1
ATOM 3149 C C . LEU A 1 428 ? -27.873 -7.716 -15.866 1.00 97.00 428 LEU A C 1
ATOM 3151 O O . LEU A 1 428 ? -28.834 -6.953 -15.913 1.00 97.00 428 LEU A O 1
ATOM 3155 N N . LEU A 1 429 ? -27.495 -8.429 -16.930 1.00 96.06 429 LEU A N 1
ATOM 3156 C CA . LEU A 1 429 ? -28.190 -8.339 -18.217 1.00 96.06 429 LEU A CA 1
ATOM 3157 C C . LEU A 1 429 ? -29.621 -8.895 -18.147 1.00 96.06 429 LEU A C 1
ATOM 3159 O O . LEU A 1 429 ? -30.508 -8.343 -18.808 1.00 96.06 429 LEU A O 1
ATOM 3163 N N . GLY A 1 430 ? -29.837 -9.936 -17.337 1.00 94.88 430 GLY A N 1
ATOM 3164 C CA . GLY A 1 430 ? -31.135 -10.569 -17.089 1.00 94.88 430 GLY A CA 1
ATOM 3165 C C . GLY A 1 430 ? -31.976 -9.942 -15.968 1.00 94.88 430 GLY A C 1
ATOM 3166 O O . GLY A 1 430 ? -33.075 -10.429 -15.707 1.00 94.88 430 GLY A O 1
ATOM 3167 N N . ALA A 1 431 ? -31.485 -8.900 -15.295 1.00 96.06 431 ALA A N 1
ATOM 3168 C CA . ALA A 1 431 ? -32.239 -8.192 -14.264 1.00 96.06 431 ALA A CA 1
ATOM 3169 C C . ALA A 1 431 ? -33.332 -7.304 -14.880 1.00 96.06 431 ALA A C 1
ATOM 3171 O O . ALA A 1 431 ? -33.120 -6.657 -15.913 1.00 96.06 431 ALA A O 1
ATOM 3172 N N . ASP A 1 432 ? -34.482 -7.219 -14.213 1.00 95.19 432 ASP A N 1
ATOM 3173 C CA . ASP A 1 432 ? -35.547 -6.283 -14.592 1.00 95.19 432 ASP A CA 1
ATOM 3174 C C . ASP A 1 432 ? -35.120 -4.839 -14.288 1.00 95.19 432 ASP A C 1
ATOM 3176 O O . ASP A 1 432 ? -35.352 -3.925 -15.081 1.00 95.19 432 ASP A O 1
ATOM 3180 N N . SER A 1 433 ? -34.431 -4.653 -13.158 1.00 95.75 433 SER A N 1
ATOM 3181 C CA . SER A 1 433 ? -33.892 -3.377 -12.689 1.00 95.75 433 SER A CA 1
ATOM 3182 C C . SER A 1 433 ? -32.617 -3.590 -11.874 1.00 95.75 433 SER A C 1
ATOM 3184 O O . SER A 1 433 ? -32.443 -4.620 -11.216 1.00 95.75 433 SER A O 1
ATOM 3186 N N . VAL A 1 434 ? -31.728 -2.600 -11.905 1.00 97.50 434 VAL A N 1
ATOM 3187 C CA . VAL A 1 434 ? -30.495 -2.543 -11.119 1.00 97.50 434 VAL A CA 1
ATOM 3188 C C . VAL A 1 434 ? -30.516 -1.299 -10.235 1.00 97.50 434 VAL A C 1
ATOM 3190 O O . VAL A 1 434 ? -30.700 -0.181 -10.714 1.00 97.50 434 VAL A O 1
ATOM 3193 N N . VAL A 1 435 ? -30.311 -1.476 -8.931 1.00 97.81 435 VAL A N 1
ATOM 3194 C CA . VAL A 1 435 ? -30.503 -0.411 -7.937 1.00 97.81 435 VAL A CA 1
ATOM 3195 C C . VAL A 1 435 ? -29.237 -0.216 -7.108 1.00 97.81 435 VAL A C 1
ATOM 3197 O O . VAL A 1 435 ? -28.727 -1.154 -6.499 1.00 97.81 435 VAL A O 1
ATOM 3200 N N . TYR A 1 436 ? -28.697 1.002 -7.069 1.00 95.75 436 TYR A N 1
ATOM 3201 C CA . TYR A 1 436 ? -27.493 1.319 -6.285 1.00 95.75 436 TYR A CA 1
ATOM 3202 C C . TYR A 1 436 ? -27.401 2.810 -5.937 1.00 95.75 436 TYR A C 1
ATOM 3204 O O . TYR A 1 436 ? -28.138 3.637 -6.462 1.00 95.75 436 TYR A O 1
ATOM 3212 N N . ASN A 1 437 ? -26.520 3.189 -5.009 1.00 89.25 437 ASN A N 1
ATOM 3213 C CA . ASN A 1 437 ? -26.492 4.564 -4.500 1.00 89.25 437 ASN A CA 1
ATOM 3214 C C . ASN A 1 437 ? -25.689 5.547 -5.392 1.00 89.25 437 ASN A C 1
ATOM 3216 O O . ASN A 1 437 ? -25.144 5.200 -6.443 1.00 89.25 437 ASN A O 1
ATOM 3220 N N . GLN A 1 438 ? -25.640 6.817 -4.998 1.00 84.88 438 GLN A N 1
ATOM 3221 C CA . GLN A 1 438 ? -24.807 7.869 -5.602 1.00 84.88 438 GLN A CA 1
ATOM 3222 C C . GLN A 1 438 ? -23.505 8.117 -4.818 1.00 84.88 438 GLN A C 1
ATOM 3224 O O . GLN A 1 438 ? -22.642 8.881 -5.253 1.00 84.88 438 GLN A O 1
ATOM 3229 N N . ALA A 1 439 ? -23.352 7.441 -3.678 1.00 76.94 439 ALA A N 1
ATOM 3230 C CA . ALA A 1 439 ? -22.178 7.499 -2.821 1.00 76.94 439 ALA A CA 1
ATOM 3231 C C . ALA A 1 439 ? -21.027 6.622 -3.361 1.00 76.94 439 ALA A C 1
ATOM 3233 O O . ALA A 1 439 ? -21.050 6.145 -4.497 1.00 76.94 439 ALA A O 1
ATOM 3234 N N . SER A 1 440 ? -20.000 6.403 -2.534 1.00 75.19 440 SER A N 1
ATOM 3235 C CA . SER A 1 440 ? -18.758 5.713 -2.914 1.00 75.19 440 SER A CA 1
ATOM 3236 C C . SER A 1 440 ? -18.982 4.337 -3.554 1.00 75.19 440 SER A C 1
ATOM 3238 O O . SER A 1 440 ? -18.376 4.034 -4.580 1.00 75.19 440 SER A O 1
ATOM 3240 N N . THR A 1 441 ? -19.874 3.513 -2.995 1.00 84.88 441 THR A N 1
ATOM 3241 C CA . THR A 1 441 ? -20.207 2.192 -3.550 1.00 84.88 441 THR A CA 1
ATOM 3242 C C . THR A 1 441 ? -20.795 2.301 -4.954 1.00 84.88 441 THR A C 1
ATOM 3244 O O . THR A 1 441 ? -20.372 1.585 -5.856 1.00 84.88 441 THR A O 1
ATOM 3247 N N . GLY A 1 442 ? -21.737 3.215 -5.168 1.00 87.62 442 GLY A N 1
ATOM 3248 C CA . GLY A 1 442 ? -22.382 3.393 -6.460 1.00 87.62 442 GLY A CA 1
ATOM 3249 C C . GLY A 1 442 ? -21.477 3.966 -7.543 1.00 87.62 442 GLY A C 1
ATOM 3250 O O . GLY A 1 442 ? -21.574 3.548 -8.692 1.00 87.62 442 GLY A O 1
ATOM 3251 N N . GLN A 1 443 ? -20.569 4.876 -7.186 1.00 85.75 443 GLN A N 1
ATOM 3252 C CA . GLN A 1 443 ? -19.555 5.389 -8.117 1.00 85.75 443 GLN A CA 1
ATOM 3253 C C . GLN A 1 443 ? -18.613 4.275 -8.588 1.00 85.75 443 GLN A C 1
ATOM 3255 O O . GLN A 1 443 ? -18.309 4.174 -9.777 1.00 85.75 443 GLN A O 1
ATOM 3260 N N . TYR A 1 444 ? -18.197 3.397 -7.669 1.00 90.31 444 TYR A N 1
ATOM 3261 C CA . TYR A 1 444 ? -17.420 2.209 -8.015 1.00 90.31 444 TYR A CA 1
ATOM 3262 C C . TYR A 1 444 ? -18.189 1.276 -8.963 1.00 90.31 444 TYR A C 1
ATOM 3264 O O . TYR A 1 444 ? -17.635 0.834 -9.970 1.00 90.31 444 TYR A O 1
ATOM 3272 N N . LEU A 1 445 ? -19.461 0.998 -8.660 1.00 94.69 445 LEU A N 1
ATOM 3273 C CA . LEU A 1 445 ? -20.305 0.106 -9.461 1.00 94.69 445 LEU A CA 1
ATOM 3274 C C . LEU A 1 445 ? -20.523 0.634 -10.876 1.00 94.69 445 LEU A C 1
ATOM 3276 O O . LEU A 1 445 ? -20.421 -0.126 -11.828 1.00 94.69 445 LEU A O 1
ATOM 3280 N N . GLU A 1 446 ? -20.744 1.933 -11.036 1.00 92.44 446 GLU A N 1
ATOM 3281 C CA . GLU A 1 446 ? -20.912 2.554 -12.350 1.00 92.44 446 GLU A CA 1
ATOM 3282 C 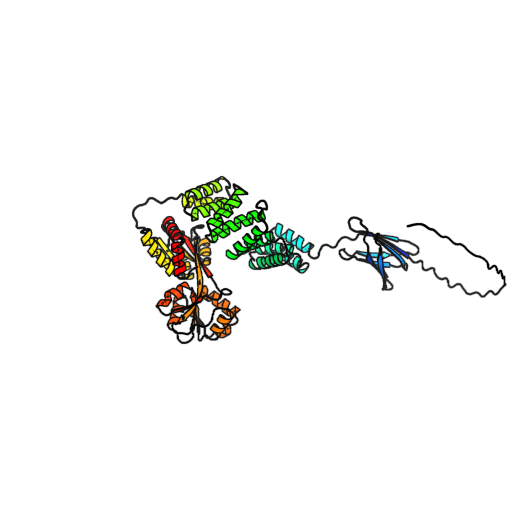C . GLU A 1 446 ? -19.653 2.399 -13.221 1.00 92.44 446 GLU A C 1
ATOM 3284 O O . GLU A 1 446 ? -19.735 1.976 -14.377 1.00 92.44 446 GLU A O 1
ATOM 3289 N N . ALA A 1 447 ? -18.468 2.629 -12.645 1.00 93.25 447 ALA A N 1
ATOM 3290 C CA . ALA A 1 447 ? -17.196 2.389 -13.326 1.00 93.25 447 ALA A CA 1
ATOM 3291 C C . ALA A 1 447 ? -16.947 0.894 -13.606 1.00 93.25 447 ALA A C 1
ATOM 3293 O O . ALA A 1 447 ? -16.367 0.531 -14.633 1.00 93.25 447 ALA A O 1
ATOM 3294 N N . LEU A 1 448 ? -17.370 0.002 -12.707 1.00 95.69 448 LEU A N 1
ATOM 3295 C CA . LEU A 1 448 ? -17.297 -1.444 -12.909 1.00 95.69 448 LEU A CA 1
ATOM 3296 C C . LEU A 1 448 ? -18.189 -1.885 -14.075 1.00 95.69 448 LEU A C 1
ATOM 3298 O O . LEU A 1 448 ? -17.707 -2.533 -15.000 1.00 95.69 448 LEU A O 1
ATOM 3302 N N . PHE A 1 449 ? -19.455 -1.484 -14.078 1.00 96.19 449 PHE A N 1
ATOM 3303 C CA . PHE A 1 449 ? -20.412 -1.827 -15.124 1.00 96.19 449 PHE A CA 1
ATOM 3304 C C . PHE A 1 449 ? -19.987 -1.277 -16.490 1.00 96.19 449 PHE A C 1
ATOM 3306 O O . PHE A 1 449 ? -20.199 -1.937 -17.513 1.00 96.19 449 PHE A O 1
ATOM 3313 N N . ALA A 1 450 ? -19.348 -0.101 -16.527 1.00 94.62 450 ALA A N 1
ATOM 3314 C CA . ALA A 1 450 ? -18.784 0.456 -17.754 1.00 94.62 450 ALA A CA 1
ATOM 3315 C C . ALA A 1 450 ? -17.650 -0.429 -18.292 1.00 94.62 450 ALA A C 1
ATOM 3317 O O . ALA A 1 450 ? -17.671 -0.814 -19.459 1.00 94.62 450 ALA A O 1
ATOM 3318 N N . ARG A 1 451 ? -16.711 -0.837 -17.426 1.00 95.44 451 ARG A N 1
ATOM 3319 C CA . ARG A 1 451 ? -15.619 -1.764 -17.784 1.00 95.44 451 ARG A CA 1
ATOM 3320 C C . ARG A 1 451 ? -16.122 -3.144 -18.212 1.00 95.44 451 ARG A C 1
ATOM 3322 O O . ARG A 1 451 ? -15.514 -3.768 -19.072 1.00 95.44 451 ARG A O 1
ATOM 3329 N N . MET A 1 452 ? -17.239 -3.606 -17.652 1.00 94.81 452 MET A N 1
ATOM 3330 C CA . MET A 1 452 ? -17.890 -4.861 -18.049 1.00 94.81 452 MET A CA 1
ATOM 3331 C C . MET A 1 452 ? -18.644 -4.757 -19.387 1.00 94.81 452 MET A C 1
ATOM 3333 O O . MET A 1 452 ? -19.077 -5.783 -19.926 1.00 94.81 452 MET A O 1
ATOM 3337 N N . GLY A 1 453 ? -18.816 -3.544 -19.925 1.00 94.94 453 GLY A N 1
ATOM 3338 C CA . GLY A 1 453 ? -19.541 -3.290 -21.169 1.00 94.94 453 GLY A CA 1
ATOM 3339 C C . GLY A 1 453 ? -21.050 -3.516 -21.057 1.00 94.94 453 GLY A C 1
ATOM 3340 O O . GLY A 1 453 ? -21.680 -3.880 -22.043 1.00 94.94 453 GLY A O 1
ATOM 3341 N N . VAL A 1 454 ? -21.632 -3.363 -19.860 1.00 95.56 454 VAL A N 1
ATOM 3342 C CA . VAL A 1 454 ? -23.081 -3.560 -19.638 1.00 95.56 454 VAL A CA 1
ATOM 3343 C C . VAL A 1 454 ? -23.852 -2.261 -19.430 1.00 95.56 454 VAL A C 1
ATOM 3345 O O . VAL A 1 454 ? -25.078 -2.283 -19.453 1.00 95.56 454 VAL A O 1
ATOM 3348 N N . MET A 1 455 ? -23.171 -1.122 -19.269 1.00 91.69 455 MET A N 1
ATOM 3349 C CA . MET A 1 455 ? -23.839 0.147 -18.947 1.00 91.69 455 MET A CA 1
ATOM 3350 C C . MET A 1 455 ? -24.896 0.569 -19.963 1.00 91.69 455 MET A C 1
ATOM 3352 O O . MET A 1 455 ? -25.970 1.002 -19.553 1.00 91.69 455 MET A O 1
ATOM 3356 N N . ASP A 1 456 ? -24.647 0.389 -21.260 1.00 91.06 456 ASP A N 1
ATOM 3357 C CA . ASP A 1 456 ? -25.620 0.758 -22.293 1.00 91.06 456 ASP A CA 1
ATOM 3358 C C . ASP A 1 456 ? -26.918 -0.055 -22.176 1.00 91.06 456 ASP A C 1
ATOM 3360 O O . ASP A 1 456 ? -28.010 0.485 -22.348 1.00 91.06 456 ASP A O 1
ATOM 3364 N N . HIS A 1 457 ? -26.814 -1.328 -21.781 1.00 91.19 457 HIS A N 1
ATOM 3365 C CA . HIS A 1 457 ? -27.960 -2.207 -21.533 1.00 91.19 457 HIS A CA 1
ATOM 3366 C C . HIS A 1 457 ? -28.667 -1.934 -20.199 1.00 91.19 457 HIS A C 1
ATOM 3368 O O . HIS A 1 457 ? -29.834 -2.306 -20.039 1.00 91.19 457 HIS A O 1
ATOM 3374 N N . LEU A 1 458 ? -27.970 -1.343 -19.228 1.00 93.44 458 LEU A N 1
ATOM 3375 C CA . LEU A 1 458 ? -28.506 -1.042 -17.899 1.00 93.44 458 LEU A CA 1
ATOM 3376 C C . LEU A 1 458 ? -29.095 0.367 -17.806 1.00 93.44 458 LEU A C 1
ATOM 3378 O O . LEU A 1 458 ? -29.914 0.619 -16.932 1.00 93.44 458 LEU A O 1
ATOM 3382 N N . LYS A 1 459 ? -28.732 1.288 -18.705 1.00 88.56 459 LYS A N 1
ATOM 3383 C CA . LYS A 1 459 ? -29.053 2.719 -18.591 1.00 88.56 459 LYS A CA 1
ATOM 3384 C C . LYS A 1 459 ? -30.536 3.023 -18.337 1.00 88.56 459 LYS A C 1
ATOM 3386 O O . LYS A 1 459 ? -30.832 3.880 -17.513 1.00 88.56 459 LYS A O 1
ATOM 3391 N N . SER A 1 460 ? -31.458 2.336 -19.016 1.00 92.06 460 SER A N 1
ATOM 3392 C CA . SER A 1 460 ? -32.912 2.511 -18.835 1.00 92.06 460 SER A CA 1
ATOM 3393 C C . SER A 1 460 ? -33.509 1.705 -17.674 1.00 92.06 460 SER A C 1
ATOM 3395 O O . SER A 1 460 ? -34.669 1.914 -17.333 1.00 92.06 460 SER A O 1
ATOM 3397 N N . ARG A 1 461 ? -32.732 0.793 -17.083 1.00 94.12 461 ARG A N 1
ATOM 3398 C CA . ARG A 1 461 ? -33.124 -0.131 -16.006 1.00 94.12 461 ARG A CA 1
ATOM 3399 C C . ARG A 1 461 ? -32.414 0.171 -14.685 1.00 94.12 461 ARG A C 1
ATOM 3401 O O . ARG A 1 461 ? -32.505 -0.612 -13.751 1.00 94.12 461 ARG A O 1
ATOM 3408 N N . THR A 1 462 ? -31.689 1.284 -14.600 1.00 95.88 462 THR A N 1
ATOM 3409 C CA . THR A 1 462 ? -30.936 1.657 -13.403 1.00 95.88 462 THR A CA 1
ATOM 3410 C C . THR A 1 462 ? -31.699 2.688 -12.583 1.00 95.88 462 THR A C 1
ATOM 3412 O O . THR A 1 462 ? -32.008 3.773 -13.076 1.00 95.88 462 THR A O 1
ATOM 3415 N N . THR A 1 463 ? -31.911 2.395 -11.301 1.00 95.94 463 THR A N 1
ATOM 3416 C CA . THR A 1 463 ? -32.440 3.352 -10.319 1.00 95.94 463 THR A CA 1
ATOM 3417 C C . THR A 1 463 ? -31.358 3.714 -9.308 1.00 95.94 463 THR A C 1
ATOM 3419 O O . THR A 1 463 ? -30.651 2.842 -8.800 1.00 95.94 463 THR A O 1
ATOM 3422 N N . ARG A 1 464 ? -31.218 5.011 -8.997 1.00 94.12 464 ARG A N 1
ATOM 3423 C CA . ARG A 1 464 ? -30.197 5.497 -8.059 1.00 94.12 464 ARG A CA 1
ATOM 3424 C C . ARG A 1 464 ? -30.764 6.289 -6.893 1.00 94.12 464 ARG A C 1
ATOM 3426 O O . ARG A 1 464 ? -31.632 7.133 -7.081 1.00 94.12 464 ARG A O 1
ATOM 3433 N N . TYR A 1 465 ? -30.187 6.064 -5.716 1.00 92.44 465 TYR A N 1
ATOM 3434 C CA . TYR A 1 465 ? -30.558 6.722 -4.458 1.00 92.44 465 TYR A CA 1
ATOM 3435 C C . TYR A 1 465 ? -29.374 7.414 -3.778 1.00 92.44 465 TYR A C 1
ATOM 3437 O O . TYR A 1 465 ? -28.220 7.155 -4.114 1.00 92.44 465 TYR A O 1
ATOM 3445 N N . GLY A 1 466 ? -29.638 8.289 -2.806 1.00 80.19 466 GLY A N 1
ATOM 3446 C CA . GLY A 1 466 ? -28.581 9.024 -2.103 1.00 80.19 466 GLY A CA 1
ATOM 3447 C C . GLY A 1 466 ? -27.734 8.130 -1.191 1.00 80.19 466 GLY A C 1
ATOM 3448 O O . GLY A 1 466 ? -26.516 8.285 -1.125 1.00 80.19 466 GLY A O 1
ATOM 3449 N N . ASN A 1 467 ? -28.360 7.150 -0.533 1.00 83.50 467 ASN A N 1
ATOM 3450 C CA . ASN A 1 467 ? -27.713 6.255 0.430 1.00 83.50 467 ASN A CA 1
ATOM 3451 C C . ASN A 1 467 ? -28.110 4.781 0.219 1.00 83.50 467 ASN A C 1
ATOM 3453 O O . ASN A 1 467 ? -28.980 4.469 -0.593 1.00 83.50 467 ASN A O 1
ATOM 3457 N N . ALA A 1 468 ? -27.422 3.861 0.903 1.00 86.69 468 ALA A N 1
ATOM 3458 C CA . ALA A 1 468 ? -27.653 2.425 0.749 1.00 86.69 468 ALA A CA 1
ATOM 3459 C C . ALA A 1 468 ? -28.957 1.940 1.410 1.00 86.69 468 ALA A C 1
ATOM 3461 O O . ALA A 1 468 ? -29.604 1.064 0.844 1.00 86.69 468 ALA A O 1
ATOM 3462 N N . ALA A 1 469 ? -29.409 2.552 2.509 1.00 88.00 469 ALA A N 1
ATOM 3463 C CA . ALA A 1 469 ? -30.716 2.252 3.100 1.00 88.00 469 ALA A CA 1
ATOM 3464 C C . ALA A 1 469 ? -31.861 2.408 2.082 1.00 88.00 469 ALA A C 1
ATOM 3466 O O . ALA A 1 469 ? -32.634 1.476 1.886 1.00 88.00 469 ALA A O 1
ATOM 3467 N N . GLN A 1 470 ? -31.904 3.524 1.347 1.00 92.19 470 GLN A N 1
ATOM 3468 C CA . GLN A 1 470 ? -32.903 3.758 0.296 1.00 92.19 470 GLN A CA 1
ATOM 3469 C C . GLN A 1 470 ? -32.826 2.735 -0.847 1.00 92.19 470 GLN A C 1
ATOM 3471 O O . GLN A 1 470 ? -33.857 2.321 -1.372 1.00 92.19 470 GLN A O 1
ATOM 3476 N N . VAL A 1 471 ? -31.615 2.305 -1.225 1.00 95.50 471 VAL A N 1
ATOM 3477 C CA . VAL A 1 471 ? -31.429 1.228 -2.214 1.00 95.50 471 VAL A CA 1
ATOM 3478 C C . VAL A 1 471 ? -32.063 -0.065 -1.715 1.00 95.50 471 VAL A C 1
ATOM 3480 O O . VAL A 1 471 ? -32.815 -0.704 -2.445 1.00 95.50 471 VAL A O 1
ATOM 3483 N N . ILE A 1 472 ? -31.764 -0.457 -0.477 1.00 95.19 472 ILE A N 1
ATOM 3484 C CA . ILE A 1 472 ? -32.230 -1.727 0.079 1.00 95.19 472 ILE A CA 1
ATOM 3485 C C . ILE A 1 472 ? -33.747 -1.692 0.309 1.00 95.19 472 ILE A C 1
ATOM 3487 O O . ILE A 1 472 ? -34.427 -2.669 0.009 1.00 95.19 472 ILE A O 1
ATOM 3491 N N . GLU A 1 473 ? -34.298 -0.571 0.775 1.00 95.81 473 GLU A N 1
ATOM 3492 C CA . GLU A 1 473 ? -35.744 -0.376 0.933 1.00 95.81 473 GLU A CA 1
ATOM 3493 C C . GLU A 1 473 ? -36.489 -0.453 -0.400 1.00 95.81 473 GLU A C 1
ATOM 3495 O O . GLU A 1 473 ? -37.530 -1.108 -0.468 1.00 95.81 473 GLU A O 1
ATOM 3500 N N . HIS A 1 474 ? -35.938 0.140 -1.465 1.00 97.12 474 HIS A N 1
ATOM 3501 C CA . HIS A 1 474 ? -36.485 -0.017 -2.811 1.00 97.12 474 HIS A CA 1
ATOM 3502 C C . HIS A 1 474 ? -36.509 -1.485 -3.220 1.00 97.12 474 HIS A C 1
ATOM 3504 O O . HIS A 1 474 ? -37.560 -1.987 -3.591 1.00 97.12 474 HIS A O 1
ATOM 3510 N N . VAL A 1 475 ? -35.383 -2.190 -3.088 1.00 97.19 475 VAL A N 1
ATOM 3511 C CA . VAL A 1 475 ? -35.276 -3.605 -3.473 1.00 97.19 475 VAL A CA 1
ATOM 3512 C C . VAL A 1 475 ? -36.268 -4.468 -2.687 1.00 97.19 475 VAL A C 1
ATOM 3514 O O . VAL A 1 475 ? -36.897 -5.353 -3.255 1.00 97.19 475 VAL A O 1
ATOM 3517 N N . ILE A 1 476 ? -36.458 -4.202 -1.390 1.00 97.00 476 ILE A N 1
ATOM 3518 C CA . ILE A 1 476 ? -37.454 -4.899 -0.559 1.00 97.00 476 ILE A CA 1
ATOM 3519 C C . ILE A 1 476 ? -38.882 -4.648 -1.065 1.00 97.00 476 ILE A C 1
ATOM 3521 O O . ILE A 1 476 ? -39.693 -5.576 -1.085 1.00 97.00 476 ILE A O 1
ATOM 3525 N N . ALA A 1 477 ? -39.201 -3.409 -1.439 1.00 96.31 477 ALA A N 1
ATOM 3526 C CA . ALA A 1 477 ? -40.528 -3.015 -1.910 1.00 96.31 477 ALA A CA 1
ATOM 3527 C C . ALA A 1 477 ? -40.779 -3.343 -3.395 1.00 96.31 477 ALA A C 1
ATOM 3529 O O . ALA A 1 477 ? -41.934 -3.363 -3.826 1.00 96.31 477 ALA A O 1
ATOM 3530 N N . GLY A 1 478 ? -39.714 -3.595 -4.155 1.00 92.25 478 GLY A N 1
ATOM 3531 C CA . GLY A 1 478 ? -39.719 -3.819 -5.594 1.00 92.25 478 GLY A CA 1
ATOM 3532 C C . GLY A 1 478 ? -40.405 -5.114 -6.017 1.00 92.25 478 GLY A C 1
ATOM 3533 O O . GLY A 1 478 ? -40.853 -5.923 -5.195 1.00 92.25 478 GLY A O 1
ATOM 3534 N N . THR A 1 479 ? -40.498 -5.327 -7.326 1.00 90.25 479 THR A N 1
ATOM 3535 C CA . THR A 1 479 ? -41.162 -6.498 -7.924 1.00 90.25 479 THR A CA 1
ATOM 3536 C C . THR A 1 479 ? -40.349 -7.068 -9.076 1.00 90.25 479 THR A C 1
ATOM 3538 O O . THR A 1 479 ? -39.662 -6.334 -9.768 1.00 90.25 479 THR A O 1
ATOM 3541 N N . GLY A 1 480 ? -40.469 -8.373 -9.325 1.00 90.94 480 GLY A N 1
ATOM 3542 C CA . GLY A 1 480 ? -39.672 -9.039 -10.357 1.00 90.94 480 GLY A CA 1
A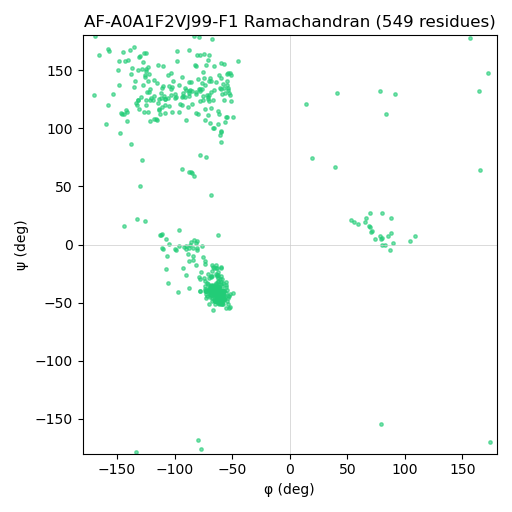TOM 3543 C C . GLY A 1 480 ? -38.245 -9.340 -9.896 1.00 90.94 480 GLY A C 1
ATOM 3544 O O . GLY A 1 480 ? -37.994 -9.535 -8.702 1.00 90.94 480 GLY A O 1
ATOM 3545 N N . ASN A 1 481 ? -37.334 -9.431 -10.858 1.00 92.31 481 ASN A N 1
ATOM 3546 C CA . ASN A 1 481 ? -35.920 -9.741 -10.684 1.00 92.31 481 ASN A CA 1
ATOM 3547 C C . ASN A 1 481 ? -35.086 -8.454 -10.558 1.00 92.31 481 ASN A C 1
ATOM 3549 O O . ASN A 1 481 ? -34.281 -8.125 -11.433 1.00 92.31 481 ASN A O 1
ATOM 3553 N N . GLU A 1 482 ? -35.313 -7.695 -9.485 1.00 96.06 482 GLU A N 1
ATOM 3554 C CA . GLU A 1 482 ? -34.513 -6.508 -9.178 1.00 96.06 482 GLU A CA 1
ATOM 3555 C C . GLU A 1 482 ? -33.241 -6.882 -8.418 1.00 96.06 482 GLU A C 1
ATOM 3557 O O . GLU A 1 482 ? -33.287 -7.599 -7.413 1.00 96.06 482 GLU A O 1
ATOM 3562 N N . ILE A 1 483 ? -32.106 -6.352 -8.873 1.00 97.56 483 ILE A N 1
ATOM 3563 C CA . ILE A 1 483 ? -30.805 -6.559 -8.239 1.00 97.56 483 ILE A CA 1
ATOM 3564 C C . ILE A 1 483 ? -30.336 -5.249 -7.612 1.00 97.56 483 ILE A C 1
ATOM 3566 O O . ILE A 1 483 ? -30.090 -4.256 -8.297 1.00 97.56 483 ILE A O 1
ATOM 3570 N N . GLY A 1 484 ? -30.169 -5.258 -6.295 1.00 97.56 484 GLY A N 1
ATOM 3571 C CA . GLY A 1 484 ? -29.597 -4.156 -5.540 1.00 97.56 484 GLY A CA 1
ATOM 3572 C C . GLY A 1 484 ? -28.117 -4.341 -5.235 1.00 97.56 484 GLY A C 1
ATOM 3573 O O . GLY A 1 484 ? -27.619 -5.463 -5.132 1.00 97.56 484 GLY A O 1
ATOM 3574 N N . PHE A 1 485 ? -27.429 -3.232 -4.979 1.00 97.81 485 PHE A N 1
ATOM 3575 C CA . PHE A 1 485 ? -26.056 -3.242 -4.488 1.00 97.81 485 PHE A CA 1
ATOM 3576 C C . PHE A 1 485 ? -25.850 -2.268 -3.332 1.00 97.81 485 PHE A C 1
ATOM 3578 O O . PHE A 1 485 ? -26.318 -1.128 -3.353 1.00 97.81 485 PHE A O 1
ATOM 3585 N N . GLY A 1 486 ? -25.068 -2.690 -2.343 1.00 94.00 486 GLY A N 1
ATOM 3586 C CA . GLY A 1 486 ? -24.736 -1.857 -1.193 1.00 94.00 486 GLY A CA 1
ATOM 3587 C C . GLY A 1 486 ? -23.631 -2.455 -0.326 1.00 94.00 486 GLY A C 1
ATOM 3588 O O . GLY A 1 486 ? -23.118 -3.535 -0.629 1.00 94.00 486 GLY A O 1
ATOM 3589 N N . PRO A 1 487 ? -23.235 -1.764 0.753 1.00 93.31 487 PRO A N 1
ATOM 3590 C CA . PRO A 1 487 ? -22.332 -2.322 1.751 1.00 93.31 487 PRO A CA 1
ATOM 3591 C C . PRO A 1 487 ? -22.934 -3.587 2.376 1.00 93.31 487 PRO A C 1
ATOM 3593 O O . PRO A 1 487 ? -24.101 -3.597 2.765 1.00 93.31 487 PRO A O 1
ATOM 3596 N N . ILE A 1 488 ? -22.138 -4.654 2.495 1.00 95.75 488 ILE A N 1
ATOM 3597 C CA . ILE A 1 488 ? -22.589 -5.953 3.035 1.00 95.75 488 ILE A CA 1
ATOM 3598 C C . ILE A 1 488 ? -23.224 -5.809 4.425 1.00 95.75 488 ILE A C 1
ATOM 3600 O O . ILE A 1 488 ? -24.219 -6.464 4.724 1.00 95.75 488 ILE A O 1
ATOM 3604 N N . THR A 1 489 ? -22.654 -4.954 5.269 1.00 94.31 489 THR A N 1
ATOM 3605 C CA . THR A 1 489 ? -23.133 -4.677 6.629 1.00 94.31 489 THR A CA 1
ATOM 3606 C C . THR A 1 489 ? -24.532 -4.062 6.645 1.00 94.31 489 THR A C 1
ATOM 3608 O O . THR A 1 489 ? -25.369 -4.468 7.448 1.00 94.31 489 THR A O 1
ATOM 3611 N N . GLU A 1 490 ? -24.812 -3.128 5.735 1.00 91.31 490 GLU A N 1
ATOM 3612 C CA . GLU A 1 490 ? -26.132 -2.505 5.603 1.00 91.31 490 GLU A CA 1
ATOM 3613 C C . GLU A 1 490 ? -27.147 -3.478 4.999 1.00 91.31 490 GLU A C 1
ATOM 3615 O O . GLU A 1 490 ? -28.269 -3.567 5.479 1.00 91.31 490 GLU A O 1
ATOM 3620 N N . ILE A 1 491 ? -26.764 -4.290 4.009 1.00 95.25 491 ILE A N 1
ATOM 3621 C CA . ILE A 1 491 ? -27.664 -5.330 3.478 1.00 95.25 491 ILE A CA 1
ATOM 3622 C C . ILE A 1 491 ? -28.099 -6.280 4.603 1.00 95.25 491 ILE A C 1
ATOM 3624 O O . ILE A 1 491 ? -29.290 -6.551 4.763 1.00 95.25 491 ILE A O 1
ATOM 3628 N N . LYS A 1 492 ? -27.142 -6.734 5.421 1.00 94.50 492 LYS A N 1
ATOM 3629 C CA . LYS A 1 492 ? -27.404 -7.615 6.564 1.00 94.50 492 LYS A CA 1
ATOM 3630 C C . LYS A 1 492 ? -28.324 -6.985 7.607 1.00 94.50 492 LYS A C 1
ATOM 3632 O O . LYS A 1 492 ? -29.197 -7.671 8.132 1.00 94.50 492 LYS A O 1
ATOM 3637 N N . SER A 1 493 ? -28.180 -5.691 7.905 1.00 89.94 493 SER A N 1
ATOM 3638 C CA . SER A 1 493 ? -29.050 -5.026 8.888 1.00 89.94 493 SER A CA 1
ATOM 3639 C C . SER A 1 493 ? -30.515 -4.938 8.430 1.00 89.94 493 SER A C 1
ATOM 3641 O O . SER A 1 493 ? -31.420 -4.842 9.261 1.00 89.94 493 SER A O 1
ATOM 3643 N N . PHE A 1 494 ? -30.768 -5.053 7.123 1.00 93.31 494 PHE A N 1
ATOM 3644 C CA . PHE A 1 494 ? -32.102 -5.091 6.521 1.00 93.31 494 PHE A CA 1
ATOM 3645 C C . PHE A 1 494 ? -32.635 -6.509 6.253 1.00 93.31 494 PHE A C 1
ATOM 3647 O O . PHE A 1 494 ? -33.787 -6.647 5.831 1.00 93.31 494 PHE A O 1
ATOM 3654 N N . GLU A 1 495 ? -31.878 -7.573 6.545 1.00 93.62 495 GLU A N 1
ATOM 3655 C CA . GLU A 1 495 ? -32.368 -8.953 6.416 1.00 93.62 495 GLU A CA 1
ATOM 3656 C C . GLU A 1 495 ? -33.685 -9.186 7.175 1.00 93.62 495 GLU A C 1
ATOM 3658 O O . GLU A 1 495 ? -34.612 -9.738 6.577 1.00 93.62 495 GLU A O 1
ATOM 3663 N N . PRO A 1 496 ? -33.876 -8.709 8.426 1.00 93.25 496 PRO A N 1
ATOM 3664 C CA . PRO A 1 496 ? -35.157 -8.848 9.124 1.00 93.25 496 PRO A CA 1
ATOM 3665 C C . PRO A 1 496 ? -36.337 -8.188 8.396 1.00 93.25 496 PRO A C 1
ATOM 3667 O O . PRO A 1 496 ? -37.470 -8.641 8.543 1.00 93.25 496 PRO A O 1
ATOM 3670 N N . LYS A 1 497 ? -36.073 -7.154 7.587 1.00 94.31 497 LYS A N 1
ATOM 3671 C CA . LYS A 1 497 ? -37.074 -6.405 6.810 1.00 94.31 497 LYS A CA 1
ATOM 3672 C C . LYS A 1 497 ? -37.354 -7.011 5.430 1.00 94.31 497 LYS A C 1
ATOM 3674 O O . LYS A 1 497 ? -38.228 -6.517 4.730 1.00 94.31 497 LYS A O 1
ATOM 3679 N N . GLY A 1 498 ? -36.654 -8.080 5.045 1.00 95.06 498 GLY A N 1
ATOM 3680 C CA . GLY A 1 498 ? -36.902 -8.800 3.793 1.00 95.06 498 GLY A CA 1
ATOM 3681 C C . GLY A 1 498 ? -35.831 -8.635 2.718 1.00 95.06 498 GLY A C 1
ATOM 3682 O O . GLY A 1 498 ? -36.039 -9.134 1.613 1.00 95.06 498 GLY A O 1
ATOM 3683 N N . ALA A 1 499 ? -34.694 -7.997 3.013 1.00 97.00 499 ALA A N 1
ATOM 3684 C CA . ALA A 1 499 ? -33.523 -8.083 2.143 1.00 97.00 499 ALA A CA 1
ATOM 3685 C C . ALA A 1 499 ? -32.869 -9.469 2.252 1.00 97.00 499 ALA A C 1
ATOM 3687 O O . ALA A 1 499 ? -32.994 -10.158 3.268 1.00 97.00 499 ALA A O 1
ATOM 3688 N N . VAL A 1 500 ? -32.161 -9.873 1.204 1.00 97.19 500 VAL A N 1
ATOM 3689 C CA . VAL A 1 500 ? -31.326 -11.073 1.172 1.00 97.19 500 VAL A CA 1
ATOM 3690 C C . VAL A 1 500 ? -29.982 -10.687 0.580 1.00 97.19 500 VAL A C 1
ATOM 3692 O O . VAL A 1 500 ? -29.921 -10.266 -0.574 1.00 97.19 500 VAL A O 1
ATOM 3695 N N . LEU A 1 501 ? -28.904 -10.866 1.346 1.00 97.19 501 LEU A N 1
ATOM 3696 C CA . LEU A 1 501 ? -27.553 -10.846 0.795 1.00 97.19 501 LEU A CA 1
ATOM 3697 C C . LEU A 1 501 ? -27.364 -12.096 -0.070 1.00 97.19 501 LEU A C 1
ATOM 3699 O O . LEU A 1 501 ? -27.185 -13.190 0.459 1.00 97.19 501 LEU A O 1
ATOM 3703 N N . VAL A 1 502 ? -27.396 -11.930 -1.392 1.00 97.25 502 VAL A N 1
ATOM 3704 C CA . VAL A 1 502 ? -27.185 -13.027 -2.347 1.00 97.25 502 VAL A CA 1
ATOM 3705 C C . VAL A 1 502 ? -25.748 -13.531 -2.241 1.00 97.25 502 VAL A C 1
ATOM 3707 O O . VAL A 1 502 ? -25.510 -14.706 -1.976 1.00 97.25 502 VAL A O 1
ATOM 3710 N N . ALA A 1 503 ? -24.791 -12.620 -2.413 1.00 96.81 503 ALA A N 1
ATOM 3711 C CA . ALA A 1 503 ? -23.367 -12.866 -2.234 1.00 96.81 503 ALA A CA 1
ATOM 3712 C C . ALA A 1 503 ? -22.602 -11.529 -2.166 1.00 96.81 503 ALA A C 1
ATOM 3714 O O . ALA A 1 503 ? -23.114 -10.491 -2.601 1.00 96.81 503 ALA A O 1
ATOM 3715 N N . PRO A 1 504 ? -21.357 -11.517 -1.662 1.00 97.25 504 PRO A N 1
ATOM 3716 C CA . PRO A 1 504 ? -20.391 -10.474 -2.007 1.00 97.25 504 PRO A CA 1
ATOM 3717 C C . PRO A 1 504 ? -20.176 -10.405 -3.529 1.00 97.25 504 PRO A C 1
ATOM 3719 O O . PRO A 1 504 ? -20.330 -11.415 -4.210 1.00 97.25 504 PRO A O 1
ATOM 3722 N N . LEU A 1 505 ? -19.747 -9.253 -4.058 1.00 97.62 505 LEU A N 1
ATOM 3723 C CA . LEU A 1 505 ? -19.166 -9.218 -5.410 1.00 97.62 505 LEU A CA 1
ATOM 3724 C C . LEU A 1 505 ? -18.008 -10.236 -5.544 1.00 97.62 505 LEU A C 1
ATOM 3726 O O . LEU A 1 505 ? -17.284 -10.422 -4.552 1.00 97.62 505 LEU A O 1
ATOM 3730 N N . PRO A 1 506 ? -17.800 -10.830 -6.743 1.00 97.12 506 PRO A N 1
ATOM 3731 C CA . PRO A 1 506 ? -16.659 -11.700 -7.026 1.00 97.12 506 PRO A CA 1
ATOM 3732 C C . PRO A 1 506 ? -15.337 -11.042 -6.639 1.00 97.12 506 PRO A C 1
ATOM 3734 O O . PRO A 1 506 ? -15.192 -9.829 -6.781 1.00 97.12 506 PRO A O 1
ATOM 3737 N N . GLU A 1 507 ? -14.367 -11.836 -6.183 1.00 93.31 507 GLU A N 1
ATOM 3738 C CA . GLU A 1 507 ? -13.107 -11.334 -5.617 1.00 93.31 507 GLU A CA 1
ATOM 3739 C C . GLU A 1 507 ? -12.358 -10.383 -6.567 1.00 93.31 507 GLU A C 1
ATOM 3741 O O . GLU A 1 507 ? -11.935 -9.308 -6.139 1.00 93.31 507 GLU A O 1
ATOM 3746 N N . ASP A 1 508 ? -12.311 -10.707 -7.862 1.00 92.31 508 ASP A N 1
ATOM 3747 C CA . ASP A 1 508 ? -11.643 -9.910 -8.905 1.00 92.31 508 ASP A CA 1
ATOM 3748 C C . ASP A 1 508 ? -12.231 -8.500 -9.091 1.00 92.31 508 ASP A C 1
ATOM 3750 O O . ASP A 1 508 ? -11.563 -7.588 -9.583 1.00 92.31 508 ASP A O 1
ATOM 3754 N N . VAL A 1 509 ? -13.497 -8.312 -8.711 1.00 95.69 509 VAL A N 1
ATOM 3755 C CA . VAL A 1 509 ? -14.248 -7.052 -8.840 1.00 95.69 509 VAL A CA 1
ATOM 3756 C C . VAL A 1 509 ? -14.835 -6.605 -7.502 1.00 95.69 509 VAL A C 1
ATOM 3758 O O . VAL A 1 509 ? -15.783 -5.821 -7.448 1.00 95.69 509 VAL A O 1
ATOM 3761 N N . GLN A 1 510 ? -14.297 -7.112 -6.397 1.00 96.06 510 GLN A N 1
ATOM 3762 C CA . GLN A 1 510 ? -14.710 -6.703 -5.069 1.00 96.06 510 GLN A CA 1
ATOM 3763 C C . GLN A 1 510 ? -14.047 -5.367 -4.719 1.00 96.06 510 GLN A C 1
ATOM 3765 O O . GLN A 1 510 ? -12.881 -5.123 -5.028 1.00 96.06 510 GLN A O 1
ATOM 3770 N N . ASN A 1 511 ? -14.785 -4.500 -4.030 1.00 92.44 511 ASN A N 1
ATOM 3771 C CA . ASN A 1 511 ? -14.260 -3.246 -3.512 1.00 92.44 511 ASN A CA 1
ATOM 3772 C C . ASN A 1 511 ? -14.463 -3.178 -2.004 1.00 92.44 511 ASN A C 1
ATOM 3774 O O . ASN A 1 511 ? -15.590 -3.097 -1.515 1.00 92.44 511 ASN A O 1
ATOM 3778 N N . TYR A 1 512 ? -13.356 -3.179 -1.269 1.00 91.50 512 TYR A N 1
ATOM 3779 C CA . TYR A 1 512 ? -13.370 -3.004 0.174 1.00 91.50 512 TYR A CA 1
ATOM 3780 C C . TYR A 1 512 ? -13.126 -1.544 0.528 1.00 91.50 512 TYR A C 1
ATOM 3782 O O . TYR A 1 512 ? -12.073 -0.989 0.230 1.00 91.50 512 TYR A O 1
ATOM 3790 N N . THR A 1 513 ? -14.081 -0.936 1.227 1.00 89.06 513 THR A N 1
ATOM 3791 C CA . THR A 1 513 ? -13.870 0.372 1.851 1.00 89.06 513 THR A CA 1
ATOM 3792 C C . THR A 1 513 ? -13.300 0.161 3.249 1.00 89.06 513 THR A C 1
ATOM 3794 O O . THR A 1 513 ? -13.954 -0.457 4.090 1.00 89.06 513 THR A O 1
ATOM 3797 N N . SER A 1 514 ? -12.088 0.656 3.496 1.00 92.38 514 SER A N 1
ATOM 3798 C CA . SER A 1 514 ? -11.457 0.645 4.822 1.00 92.38 514 SER A CA 1
ATOM 3799 C C . SER A 1 514 ? -12.004 1.770 5.696 1.00 92.38 514 SER A C 1
ATOM 3801 O O . SER A 1 514 ? -12.072 2.920 5.254 1.00 92.38 514 SER A O 1
ATOM 3803 N N . TYR A 1 515 ? -12.344 1.445 6.940 1.00 94.44 515 TYR A N 1
ATOM 3804 C CA . TYR A 1 515 ? -12.819 2.377 7.957 1.00 94.44 515 TYR A CA 1
ATOM 3805 C C . TYR A 1 515 ? -11.764 2.556 9.040 1.00 94.44 515 TYR A C 1
ATOM 3807 O O . TYR A 1 515 ? -11.142 1.599 9.511 1.00 94.44 515 TYR A O 1
ATOM 3815 N N . VAL A 1 516 ? -11.581 3.809 9.434 1.00 97.19 516 VAL A N 1
ATOM 3816 C CA . VAL A 1 516 ? -10.563 4.251 10.382 1.00 97.19 516 VAL A CA 1
ATOM 3817 C C . VAL A 1 516 ? -11.258 5.053 11.472 1.00 97.19 516 VAL A C 1
ATOM 3819 O O . VAL A 1 516 ? -12.142 5.855 11.172 1.00 97.19 516 VAL A O 1
ATOM 3822 N N . ALA A 1 517 ? -10.872 4.830 12.724 1.00 97.50 517 ALA A N 1
ATOM 3823 C CA . ALA A 1 517 ? -11.269 5.643 13.862 1.00 97.50 517 ALA A CA 1
ATOM 3824 C C . ALA A 1 517 ? -10.140 6.608 14.246 1.00 97.50 517 ALA A C 1
ATOM 3826 O O . ALA A 1 517 ? -8.978 6.220 14.212 1.00 97.50 517 ALA A O 1
ATOM 3827 N N . ALA A 1 518 ? -10.455 7.843 14.617 1.00 95.88 518 ALA A N 1
ATOM 3828 C CA . ALA A 1 518 ? -9.476 8.822 15.085 1.00 95.88 518 ALA A CA 1
ATOM 3829 C C . ALA A 1 518 ? -10.093 9.769 16.116 1.00 95.88 518 ALA A C 1
ATOM 3831 O O . ALA A 1 518 ? -11.313 9.955 16.159 1.00 95.88 518 ALA A O 1
ATOM 3832 N N . VAL A 1 519 ? -9.245 10.387 16.933 1.00 93.94 519 VAL A N 1
ATOM 3833 C CA . VAL A 1 519 ? -9.658 11.439 17.869 1.00 93.94 519 VAL A CA 1
ATOM 3834 C C . VAL A 1 519 ? -9.843 12.735 17.091 1.00 93.94 519 VAL A C 1
ATOM 3836 O O . VAL A 1 519 ? -8.965 13.112 16.313 1.00 93.94 519 VAL A O 1
ATOM 3839 N N . THR A 1 520 ? -10.954 13.442 17.290 1.00 91.25 520 THR A N 1
ATOM 3840 C CA . THR A 1 520 ? -11.123 14.759 16.653 1.00 91.25 520 THR A CA 1
ATOM 3841 C C . THR A 1 520 ? -10.401 15.855 17.443 1.00 91.25 520 THR A C 1
ATOM 3843 O O . THR A 1 520 ? -10.232 15.758 18.658 1.00 91.25 520 THR A O 1
ATOM 3846 N N . THR A 1 521 ? -10.002 16.942 16.780 1.00 85.12 521 THR A N 1
ATOM 3847 C CA . THR A 1 521 ? -9.370 18.092 17.458 1.00 85.12 521 THR A CA 1
ATOM 3848 C C . THR A 1 521 ? -10.343 18.949 18.264 1.00 85.12 521 THR A C 1
ATOM 3850 O O . THR A 1 521 ? -9.905 19.769 19.068 1.00 85.12 521 THR A O 1
ATOM 3853 N N . ARG A 1 522 ? -11.655 18.784 18.052 1.00 78.44 522 ARG A N 1
ATOM 3854 C CA . ARG A 1 522 ? -12.717 19.567 18.709 1.00 78.44 522 ARG A CA 1
ATOM 3855 C C . ARG A 1 522 ? -13.497 18.769 19.759 1.00 78.44 522 ARG A C 1
ATOM 3857 O O . ARG A 1 522 ? -14.475 19.281 20.298 1.00 78.44 522 ARG A O 1
ATOM 3864 N N . GLY A 1 523 ? -13.085 17.530 20.026 1.00 67.19 523 GLY A N 1
ATOM 3865 C CA . GLY A 1 523 ? -13.631 16.695 21.093 1.00 67.19 523 GLY A CA 1
ATOM 3866 C C . GLY A 1 523 ? -13.337 17.263 22.480 1.00 67.19 523 GLY A C 1
ATOM 3867 O O . GLY A 1 523 ? -12.357 17.981 22.682 1.00 67.19 523 GLY A O 1
ATOM 3868 N N . ALA A 1 524 ? -14.187 16.932 23.448 1.00 59.00 524 ALA A N 1
ATOM 3869 C CA . ALA A 1 524 ? -14.073 17.429 24.814 1.00 59.00 524 ALA A CA 1
ATOM 3870 C C . ALA A 1 524 ? -12.995 16.682 25.614 1.00 59.00 524 ALA A C 1
ATOM 3872 O O . ALA A 1 524 ? -12.421 17.256 26.540 1.00 59.00 524 ALA A O 1
ATOM 3873 N N . THR A 1 525 ? -12.717 15.410 25.287 1.00 69.88 525 THR A N 1
ATOM 3874 C CA . THR A 1 525 ? -11.787 14.579 26.078 1.00 69.88 525 THR A CA 1
ATOM 3875 C C . THR A 1 525 ? -10.999 13.547 25.239 1.00 69.88 525 THR A C 1
ATOM 3877 O O . THR A 1 525 ? -11.475 12.431 25.025 1.00 69.88 525 THR A O 1
ATOM 3880 N N . PRO A 1 526 ? -9.753 13.852 24.814 1.00 71.81 526 PRO A N 1
ATOM 3881 C CA . PRO A 1 526 ? -8.921 12.930 24.026 1.00 71.81 526 PRO A CA 1
ATOM 3882 C C . PRO A 1 526 ? -8.693 11.552 24.671 1.00 71.81 526 PRO A C 1
ATOM 3884 O O . PRO A 1 526 ? -8.708 10.537 23.977 1.00 71.81 526 PRO A O 1
ATOM 3887 N N . ASP A 1 527 ? -8.551 11.481 25.998 1.00 74.94 527 ASP A N 1
ATOM 3888 C CA . ASP A 1 527 ? -8.331 10.212 26.709 1.00 74.94 527 ASP A CA 1
ATOM 3889 C C . ASP A 1 527 ? -9.527 9.259 26.622 1.00 74.94 527 ASP A C 1
ATOM 3891 O O . ASP A 1 527 ? -9.352 8.044 26.484 1.00 74.94 527 ASP A O 1
ATOM 3895 N N . THR A 1 528 ? -10.750 9.795 26.692 1.00 79.06 528 THR A N 1
ATOM 3896 C CA . THR A 1 528 ? -11.972 8.983 26.605 1.00 79.06 528 THR A CA 1
ATOM 3897 C C . THR A 1 528 ? -12.206 8.522 25.167 1.00 79.06 528 THR A C 1
ATOM 3899 O O . THR A 1 528 ? -12.546 7.358 24.948 1.00 79.06 528 THR A O 1
ATOM 3902 N N . ALA A 1 529 ? -11.912 9.389 24.192 1.00 88.00 529 ALA A N 1
ATOM 3903 C CA . ALA A 1 529 ? -11.923 9.068 22.772 1.00 88.00 529 ALA A CA 1
ATOM 3904 C C . ALA A 1 529 ? -10.969 7.905 22.469 1.00 88.00 529 ALA A C 1
ATOM 3906 O O . ALA A 1 529 ? -11.374 6.890 21.901 1.00 88.00 529 ALA A O 1
ATOM 3907 N N . LEU A 1 530 ? -9.716 8.003 22.929 1.00 87.62 530 LEU A N 1
ATOM 3908 C CA . LEU A 1 530 ? -8.716 6.949 22.765 1.00 87.62 530 LEU A CA 1
ATOM 3909 C C . LEU A 1 530 ? -9.106 5.660 23.491 1.00 87.62 530 LEU A C 1
ATOM 3911 O O . LEU A 1 530 ? -8.864 4.575 22.967 1.00 87.62 530 LEU A O 1
ATOM 3915 N N . ALA A 1 531 ? -9.710 5.744 24.679 1.00 87.69 531 ALA A N 1
ATOM 3916 C CA . ALA A 1 531 ? -10.186 4.561 25.395 1.00 87.69 531 ALA A CA 1
ATOM 3917 C C . ALA A 1 531 ? -11.262 3.809 24.605 1.00 87.69 531 ALA A C 1
ATOM 3919 O O . ALA A 1 531 ? -11.194 2.581 24.513 1.00 87.69 531 ALA A O 1
ATOM 3920 N N . PHE A 1 532 ? -12.201 4.527 23.988 1.00 93.50 532 PHE A N 1
ATOM 3921 C CA . PHE A 1 532 ? -13.204 3.914 23.124 1.00 93.50 532 PHE A CA 1
ATOM 3922 C C . PHE A 1 532 ? -12.585 3.356 21.833 1.00 93.50 532 PHE A C 1
ATOM 3924 O O . PHE A 1 532 ? -12.854 2.212 21.480 1.00 93.50 532 PHE A O 1
ATOM 3931 N N . ILE A 1 533 ? -11.677 4.084 21.174 1.00 94.69 533 ILE A N 1
ATOM 3932 C CA . ILE A 1 533 ? -10.963 3.590 19.978 1.00 94.69 533 ILE A CA 1
ATOM 3933 C C . ILE A 1 533 ? -10.177 2.301 20.284 1.00 94.69 533 ILE A C 1
ATOM 3935 O O . ILE A 1 533 ? -10.218 1.344 19.507 1.00 94.69 533 ILE A O 1
ATOM 3939 N N . ARG A 1 534 ? -9.511 2.221 21.444 1.00 88.25 534 ARG A N 1
ATOM 3940 C CA . ARG A 1 534 ? -8.855 0.985 21.905 1.00 88.25 534 ARG A CA 1
ATOM 3941 C C . ARG A 1 534 ? -9.859 -0.145 22.101 1.00 88.25 534 ARG A C 1
ATOM 3943 O O . ARG A 1 534 ? -9.597 -1.265 21.674 1.00 88.25 534 ARG A O 1
ATOM 3950 N N . TYR A 1 535 ? -11.014 0.144 22.696 1.00 90.81 535 TYR A N 1
ATOM 3951 C CA . TYR A 1 535 ? -12.068 -0.850 22.870 1.00 90.81 535 TYR A CA 1
ATOM 3952 C C . TYR A 1 535 ? -12.528 -1.436 21.527 1.00 90.81 535 TYR A C 1
ATOM 3954 O O . TYR A 1 535 ? -12.594 -2.659 21.394 1.00 90.81 535 TYR A O 1
ATOM 3962 N N . LEU A 1 536 ? -12.726 -0.587 20.509 1.00 93.69 536 LEU A N 1
ATOM 3963 C CA . LEU A 1 536 ? -13.125 -0.990 19.151 1.00 93.69 536 LEU A CA 1
ATOM 3964 C C . LEU A 1 536 ? -12.132 -1.943 18.466 1.00 93.69 536 LEU A C 1
ATOM 3966 O O . LEU A 1 536 ? -12.513 -2.644 17.531 1.00 93.69 536 LEU A O 1
ATOM 3970 N N . THR A 1 537 ? -10.875 -1.992 18.914 1.00 89.56 537 THR A N 1
ATOM 3971 C CA . THR A 1 537 ? -9.830 -2.836 18.309 1.00 89.56 537 THR A CA 1
ATOM 3972 C C . THR A 1 537 ? -9.478 -4.087 19.109 1.00 89.56 537 THR A C 1
ATOM 3974 O O . THR A 1 537 ? -8.645 -4.880 18.652 1.00 89.56 537 THR A O 1
ATOM 3977 N N . THR A 1 538 ? -10.133 -4.311 20.254 1.00 89.75 538 THR A N 1
ATOM 3978 C CA . THR A 1 538 ? -9.991 -5.545 21.043 1.00 89.75 538 THR A CA 1
ATOM 3979 C C . THR A 1 538 ? -10.402 -6.780 20.237 1.00 89.75 538 THR A C 1
ATOM 3981 O O . THR A 1 538 ? -11.195 -6.702 19.299 1.00 89.75 538 THR A O 1
ATOM 3984 N N . ALA A 1 539 ? -9.891 -7.958 20.611 1.00 87.44 539 ALA A N 1
ATOM 3985 C CA . ALA A 1 539 ? -10.256 -9.212 19.946 1.00 87.44 539 ALA A CA 1
ATOM 3986 C C . ALA A 1 539 ? -11.776 -9.474 19.983 1.00 87.44 539 ALA A C 1
ATOM 3988 O O . ALA A 1 539 ? -12.348 -9.882 18.973 1.00 87.44 539 ALA A O 1
ATOM 3989 N N . GLY A 1 540 ? -12.430 -9.169 21.111 1.00 89.56 540 GLY A N 1
ATOM 3990 C CA . GLY A 1 540 ? -13.888 -9.243 21.240 1.00 89.56 540 GLY A CA 1
ATOM 3991 C C . GLY A 1 540 ? -14.598 -8.266 20.303 1.00 89.56 540 GLY A C 1
ATOM 3992 O O . GLY A 1 540 ? -15.507 -8.661 19.577 1.00 89.56 540 GLY A O 1
ATOM 3993 N N . ALA A 1 541 ? -14.127 -7.018 20.223 1.00 90.12 541 ALA A N 1
ATOM 3994 C CA . ALA A 1 541 ? -14.720 -6.032 19.327 1.00 90.12 541 ALA A CA 1
ATOM 3995 C C . ALA A 1 541 ? -14.589 -6.394 17.844 1.00 90.12 541 ALA A C 1
ATOM 3997 O O . ALA A 1 541 ? -15.541 -6.239 17.076 1.00 90.12 541 ALA A O 1
ATOM 3998 N N . ARG A 1 542 ? -13.447 -6.967 17.448 1.00 92.19 542 ARG A N 1
ATOM 3999 C CA . ARG A 1 542 ? -13.249 -7.500 16.092 1.00 92.19 542 ARG A CA 1
ATOM 4000 C C . ARG A 1 542 ? -14.266 -8.591 15.764 1.00 92.19 542 ARG A C 1
ATOM 4002 O O . ARG A 1 542 ? -14.833 -8.575 14.678 1.00 92.19 542 ARG A O 1
ATOM 4009 N N . GLN A 1 543 ? -14.547 -9.503 16.697 1.00 91.06 543 GLN A N 1
ATOM 4010 C CA . GLN A 1 543 ? -15.576 -10.532 16.495 1.00 91.06 543 GLN A CA 1
ATOM 4011 C C . GLN A 1 543 ? -16.970 -9.921 16.311 1.00 91.06 543 GLN A C 1
ATOM 4013 O O . GLN A 1 543 ? -17.736 -10.397 15.473 1.00 91.06 543 GLN A O 1
ATOM 4018 N N . VAL A 1 544 ? -17.287 -8.839 17.028 1.00 93.00 544 VAL A N 1
ATOM 4019 C CA . VAL A 1 544 ? -18.553 -8.113 16.847 1.00 93.00 544 VAL A CA 1
ATOM 4020 C C . VAL A 1 544 ? -18.631 -7.499 15.450 1.00 93.00 544 VAL A C 1
ATOM 4022 O O . VAL A 1 544 ? -19.621 -7.735 14.761 1.00 93.00 544 VAL A O 1
ATOM 4025 N N . PHE A 1 545 ? -17.596 -6.797 14.984 1.00 93.50 545 PHE A N 1
ATOM 4026 C CA . PHE A 1 545 ? -17.555 -6.265 13.615 1.00 93.50 545 PHE A CA 1
ATOM 4027 C C . PHE A 1 545 ? -17.655 -7.367 12.546 1.00 93.50 545 PHE A C 1
ATOM 4029 O O . PHE A 1 545 ? -18.398 -7.224 11.574 1.00 93.50 545 PHE A O 1
ATOM 4036 N N . VAL A 1 546 ? -16.986 -8.505 12.745 1.00 92.12 546 VAL A N 1
ATOM 4037 C CA . VAL A 1 546 ? -17.102 -9.659 11.839 1.00 92.12 546 VAL A CA 1
ATOM 4038 C C . VAL A 1 546 ? -18.529 -10.207 11.815 1.00 92.12 546 VAL A C 1
ATOM 4040 O O . VAL A 1 546 ? -19.067 -10.493 10.743 1.00 92.12 546 VAL A O 1
ATOM 4043 N N . SER A 1 547 ? -19.186 -10.284 12.976 1.00 91.44 547 SER A N 1
ATOM 4044 C CA . SER A 1 547 ? -20.573 -10.754 13.077 1.00 91.44 547 SER A CA 1
ATOM 4045 C C . SER A 1 547 ? -21.566 -9.859 12.326 1.00 91.44 547 SER A C 1
ATOM 4047 O O . SER A 1 547 ? -22.588 -10.351 11.850 1.00 91.44 547 SER A O 1
ATOM 4049 N N . THR A 1 548 ? -21.259 -8.567 12.162 1.00 90.06 548 THR A N 1
ATOM 4050 C CA . THR A 1 548 ? -22.093 -7.623 11.403 1.00 90.06 548 THR A CA 1
ATOM 4051 C C . THR A 1 548 ? -21.752 -7.583 9.912 1.00 90.06 548 THR A C 1
ATOM 4053 O O . THR A 1 548 ? -22.509 -7.013 9.133 1.00 90.06 548 THR A O 1
ATOM 4056 N N . GLY A 1 549 ? -20.674 -8.246 9.477 1.00 88.06 549 GLY A N 1
ATOM 4057 C CA . GLY A 1 549 ? -20.274 -8.352 8.069 1.00 88.06 549 GLY A CA 1
ATOM 4058 C C . GLY A 1 549 ? -19.092 -7.477 7.649 1.00 88.06 549 GLY A C 1
ATOM 4059 O O . GLY A 1 549 ? -18.730 -7.507 6.471 1.00 88.06 549 GLY A O 1
ATOM 4060 N N . ALA A 1 550 ? -18.477 -6.736 8.574 1.00 90.69 550 ALA A N 1
ATOM 4061 C CA . ALA A 1 550 ? -17.167 -6.130 8.344 1.00 90.69 550 ALA A CA 1
ATOM 4062 C C . ALA A 1 550 ? -16.056 -7.200 8.415 1.00 90.69 550 ALA A C 1
ATOM 4064 O O . ALA A 1 550 ? -16.286 -8.317 8.880 1.00 90.69 550 ALA A O 1
ATOM 4065 N N . ARG A 1 551 ? -14.860 -6.893 7.909 1.00 85.88 551 ARG A N 1
ATOM 4066 C CA . ARG A 1 551 ? -13.689 -7.787 7.920 1.00 85.88 551 ARG A CA 1
ATOM 4067 C C . ARG A 1 551 ? -12.465 -7.133 8.529 1.00 85.88 551 ARG A C 1
ATOM 4069 O O . ARG A 1 551 ? -12.325 -5.898 8.363 1.00 85.88 551 ARG A O 1
#

pLDDT: mean 85.06, std 16.65, range [24.34, 98.25]

Solvent-accessible surface area (backbone atoms only — not comparable to full-atom values): 29351 Å² total; per-residue (Å²): 140,80,88,83,91,84,88,85,88,87,84,90,89,82,90,79,90,79,92,80,83,86,81,94,70,91,69,78,76,77,78,73,72,76,77,43,48,13,35,50,32,36,40,31,20,37,83,86,65,49,54,35,48,68,32,36,35,42,39,31,34,74,87,80,70,49,74,46,80,50,55,20,39,82,76,4,37,35,78,46,73,74,37,70,53,44,49,29,42,38,37,42,40,42,94,68,35,50,69,47,78,48,81,46,76,40,47,64,76,45,79,47,78,47,77,47,71,40,45,70,45,74,61,66,31,48,68,32,38,52,51,10,53,55,26,44,75,71,65,38,32,68,60,12,30,54,24,19,52,54,11,32,75,57,31,76,85,48,34,68,44,27,43,53,30,15,53,24,25,47,77,68,68,37,38,68,62,12,46,56,28,31,52,52,13,46,75,67,67,42,59,59,31,65,44,20,33,52,46,13,52,43,23,48,79,67,68,37,52,69,60,12,47,53,27,30,52,57,7,44,75,70,49,72,59,60,83,43,68,66,49,34,52,38,40,46,49,43,16,50,44,29,41,78,70,68,38,44,68,61,13,42,57,35,24,51,54,53,32,71,74,38,84,77,49,50,66,39,42,50,50,42,18,52,42,30,43,77,72,67,40,49,70,61,14,46,55,37,25,52,48,31,37,72,74,40,68,92,37,74,57,16,55,52,24,47,52,52,46,56,65,66,66,62,59,79,80,89,71,78,97,67,89,60,64,40,34,33,40,32,33,52,71,48,38,74,32,51,55,52,48,34,54,48,44,25,70,77,68,73,30,52,53,49,76,46,72,32,53,74,68,55,47,51,50,38,56,74,73,60,59,70,28,17,26,37,33,32,46,49,74,56,46,56,50,33,47,76,69,57,48,33,45,86,92,45,75,38,77,65,37,29,37,39,40,20,35,32,30,28,63,91,53,87,76,72,62,39,78,38,71,68,37,36,50,52,41,61,72,71,33,70,29,39,30,26,24,69,41,74,69,25,53,52,48,54,56,47,35,49,76,70,70,43,42,84,79,36,62,92,34,55,49,77,30,77,41,50,68,59,21,51,52,47,36,42,72,53,75,83,54,42,41,24,41,34,46,36,28,53,43,54,73,35,35,92,77,33,32,34,72,71,43,58,46,25,79,97,72,48,54,70,51,45,29,29,31,29,31,29,61,65,28,93,43,69,70,57,23,49,52,49,55,52,49,52,61,32,75,69,36,46,51,47,29,44,75,43,47,33,86

Radius of gyration: 40.66 Å; Cα contacts (8 Å, |Δi|>4): 996; chains: 1; bounding box: 112×66×130 Å

Sequence (551 aa):
MTYRFRVDRFVRRGTVALAVTGVLLCSTPVAFSQIELGVIQGVVTDEAGNPLDEVTFVIRDTGRGREFTIKSDKAGRFYRRGLPAVEYEISVEKEGYQPIHDKLRLNAGVDRRFSFKLVRAAPEGAEEFAGGIAAFNKGDNAGAAKAFEAALAKAPGLPEIRVNLGLAYLRLGRNADAVAQLEQATALGLGAAHVQFQLGGAYVEMQALDKAAAALEAGFAKQADLTDPLAYEAAVTLGAVYFAKGQNDKAAAQFEKTLAARPGAAAPMLGMAKVHFSKGEVDKALALFDRIVAQHPGTPEATQAATFIKELRKGPAASSAGAGRVTVLSAGAVEEGVLRLARQYQQDAGREVATHFGTAPEIEQRLSSGAAADVLIAPAAVMDRALKAGAIVAGTETPVGRVGVGVTMRRGVPAPDVSTVDALKAALLGADSVVYNQASTGQYLEALFARMGVMDHLKSRTTRYGNAAQVIEHVIAGTGNEIGFGPITEIKSFEPKGAVLVAPLPEDVQNYTSYVAAVTTRGATPDTALAFIRYLTTAGARQVFVSTGAR